Protein AF-M8BU26-F1 (afdb_monomer)

Organism: Aegilops tauschii (NCBI:txid37682)

Radius of gyration: 30.25 Å; Cα contacts (8 Å, |Δi|>4): 496; chains: 1; bounding box: 65×108×108 Å

Sequence (522 aa):
MDDPTKPMEGPSHRPTIRQLSPPRDDDVASRALSSALCCRGLLVGRTLVQLGSGAAIKVLDAFAETEQTEAKVKFVLTELGMIYDMLYTKVTVLQKWKGSMFRCFALVAMMVAFVLFWVNQQLHAHKTTNAAITYALFVAAIFMEVYSIFMVIASPWTRARSNFLGWLSGKLACCFPSQRLSSPSMRQFNLTDYCLNKKSRPKFLSKVTGSLGLEKHWRNIWHVKDVEGDKGVIISYIAGLLNTDHNPYRERPQQLNLGWELKDLLTLPFEHALFRLHVFTEMYLSRLDGSGSGEMKVLAAVAVAVAVAVGGSVSDEMRKLAAECRKLSNYLMYLMVVYPSMLRVGSAAQDLESIFTEWVRGNHDNLEKAEILEKYTNAKFNANIRMRTPFKEPPSMGSLEEIKEVWARLLIYAAGKCPMELHARQLGNEVELLTVVGYLMMHHCLGDVGRELKLLAPLLGDTRERLVSVHENESMNMIPPEEPLYAFEFLRDYNEQMYVRAWGPLAKSRLRLTDQVCGHDL

Nearest PDB structures (foldseek):
  4dyl-assembly1_A-2  TM=1.295E-01  e=3.393E+00  Homo sapiens

Solvent-accessible surface area (backbone atoms only — not comparable to full-atom values): 29951 Å² total; per-residue (Å²): 142,83,82,95,82,74,85,84,86,71,88,79,81,68,82,78,77,72,79,73,72,80,77,52,75,42,56,50,28,31,36,23,50,58,23,36,66,46,50,55,50,36,46,75,74,38,33,50,78,73,60,37,71,76,42,38,50,46,40,36,54,56,55,66,81,49,88,49,57,68,59,47,52,52,40,51,40,52,17,53,50,50,42,38,32,66,74,77,42,67,47,75,56,44,72,34,70,70,37,47,50,52,51,54,50,49,50,52,51,51,53,51,52,50,51,52,49,53,53,46,46,74,77,45,82,61,65,64,70,59,53,53,53,53,52,52,52,49,54,52,49,54,50,53,51,53,50,52,51,51,54,52,42,27,30,60,68,32,24,38,73,31,75,73,54,15,57,55,12,64,66,38,26,78,81,50,55,70,82,73,55,83,66,63,46,58,45,31,19,56,66,68,62,50,47,62,48,58,72,76,49,56,71,65,61,55,51,53,29,57,76,67,69,37,50,66,57,52,47,48,69,77,51,48,42,76,67,84,74,82,62,63,61,59,51,45,50,51,47,47,64,73,61,66,66,86,55,96,84,57,83,66,74,83,75,76,88,66,30,69,68,58,52,56,41,65,72,42,62,68,61,58,24,53,50,54,51,38,50,47,50,55,32,52,52,25,39,72,74,43,41,52,56,78,70,49,30,50,52,29,50,49,52,51,52,50,33,54,73,77,35,62,67,60,50,50,52,46,51,50,44,50,50,50,34,50,51,48,42,16,28,55,44,26,39,43,69,77,40,34,78,50,60,67,50,92,68,59,52,66,58,58,50,48,55,49,39,54,51,44,73,77,66,43,88,92,56,55,73,33,47,46,38,46,53,50,45,49,72,75,68,60,85,75,85,96,68,89,34,76,87,76,54,76,87,45,66,68,56,41,51,53,52,34,48,53,46,49,51,52,49,50,51,31,18,26,65,28,56,48,46,57,46,56,59,41,46,78,80,46,43,40,45,55,44,56,49,28,52,54,33,48,60,69,45,31,12,71,46,46,45,75,69,46,83,55,39,77,65,83,69,77,60,72,69,56,65,74,72,66,83,83,83,88,82,85,76,80,72,77,78,79,76,75,50,54,33,74,61,78,69,76,75,76,47,59,68,54,52,42,68,78,43,36,74,52,56,58,46,52,55,53,54,53,56,62,65,76,67,69,81,132

Structure (mmCIF, N/CA/C/O backbone):
data_AF-M8BU26-F1
#
_entry.id   AF-M8BU26-F1
#
loop_
_atom_site.group_PDB
_atom_site.id
_atom_site.type_symbol
_atom_site.label_atom_id
_atom_site.label_alt_id
_atom_site.label_comp_id
_atom_site.label_asym_id
_atom_site.label_entity_id
_atom_site.label_seq_id
_atom_site.pdbx_PDB_ins_code
_atom_site.Cartn_x
_atom_site.Cartn_y
_atom_site.Cartn_z
_atom_site.occupancy
_atom_site.B_iso_or_equiv
_atom_site.auth_seq_id
_atom_site.auth_comp_id
_atom_site.auth_asym_id
_atom_site.auth_atom_id
_atom_site.pdbx_PDB_model_num
ATOM 1 N N . MET A 1 1 ? 25.730 73.884 0.158 1.00 42.09 1 MET A N 1
ATOM 2 C CA . MET A 1 1 ? 26.868 72.998 -0.163 1.00 42.09 1 MET A CA 1
ATOM 3 C C . MET A 1 1 ? 26.461 71.677 0.446 1.00 42.09 1 MET A C 1
ATOM 5 O O . MET A 1 1 ? 26.700 71.477 1.623 1.00 42.09 1 MET A O 1
ATOM 9 N N . ASP A 1 2 ? 25.711 70.880 -0.310 1.00 36.62 2 ASP A N 1
ATOM 10 C CA . ASP A 1 2 ? 25.106 69.639 0.172 1.00 36.62 2 ASP A CA 1
ATOM 11 C C . ASP A 1 2 ? 25.294 68.565 -0.901 1.00 36.62 2 ASP A C 1
ATOM 13 O O . ASP A 1 2 ? 25.104 68.810 -2.093 1.00 36.62 2 ASP A O 1
ATOM 17 N N . ASP A 1 3 ? 25.777 67.423 -0.435 1.00 34.84 3 ASP A N 1
ATOM 18 C CA . ASP A 1 3 ? 26.394 66.316 -1.161 1.00 34.84 3 ASP A CA 1
ATOM 19 C C . ASP A 1 3 ? 25.339 65.332 -1.727 1.00 34.84 3 ASP A C 1
ATOM 21 O O . ASP A 1 3 ? 24.483 64.869 -0.965 1.00 34.84 3 ASP A O 1
ATOM 25 N N . PRO A 1 4 ? 25.346 64.988 -3.034 1.00 40.19 4 PRO A N 1
ATOM 26 C CA . PRO A 1 4 ? 24.286 64.209 -3.674 1.00 40.19 4 PRO A CA 1
ATOM 27 C C . PRO A 1 4 ? 24.563 62.691 -3.707 1.00 40.19 4 PRO A C 1
ATOM 29 O O . PRO A 1 4 ? 24.311 62.041 -4.721 1.00 40.19 4 PRO A O 1
ATOM 32 N N . THR A 1 5 ? 25.051 62.089 -2.616 1.00 44.38 5 THR A N 1
ATOM 33 C CA . THR A 1 5 ? 25.269 60.624 -2.536 1.00 44.38 5 THR A CA 1
ATOM 34 C C . THR A 1 5 ? 24.693 59.976 -1.276 1.00 44.38 5 THR A C 1
ATOM 36 O O . THR A 1 5 ? 25.391 59.285 -0.535 1.00 44.38 5 THR A O 1
ATOM 39 N N . LYS A 1 6 ? 23.383 60.132 -1.045 1.00 34.47 6 LYS A N 1
ATOM 40 C CA . LYS A 1 6 ? 22.644 59.322 -0.061 1.00 34.47 6 LYS A CA 1
ATOM 41 C C . LYS A 1 6 ? 21.441 58.632 -0.721 1.00 34.47 6 LYS A C 1
ATOM 43 O O . LYS A 1 6 ? 20.520 59.329 -1.142 1.00 34.47 6 LYS A O 1
ATOM 48 N N . PRO A 1 7 ? 21.416 57.292 -0.840 1.00 34.53 7 PRO A N 1
ATOM 49 C CA . PRO A 1 7 ? 20.233 56.590 -1.324 1.00 34.53 7 PRO A CA 1
ATOM 50 C C . PRO A 1 7 ? 19.138 56.591 -0.246 1.00 34.53 7 PRO A C 1
ATOM 52 O O . PRO A 1 7 ? 19.414 56.382 0.935 1.00 34.53 7 PRO A O 1
ATOM 55 N N . MET A 1 8 ? 17.893 56.847 -0.659 1.00 33.66 8 MET A N 1
ATOM 56 C CA . MET A 1 8 ? 16.713 56.754 0.202 1.00 33.66 8 MET A CA 1
ATOM 57 C C . MET A 1 8 ? 16.443 55.291 0.580 1.00 33.66 8 MET A C 1
ATOM 59 O O . MET A 1 8 ? 16.113 54.477 -0.281 1.00 33.66 8 MET A O 1
ATOM 63 N N . GLU A 1 9 ? 16.525 54.964 1.868 1.00 33.31 9 GLU A N 1
ATOM 64 C CA . GLU A 1 9 ? 15.978 53.719 2.411 1.00 33.31 9 GLU A CA 1
ATOM 65 C C . GLU A 1 9 ? 14.452 53.846 2.535 1.00 33.31 9 GLU A C 1
ATOM 67 O O . GLU A 1 9 ? 13.929 54.493 3.441 1.00 33.31 9 GLU A O 1
ATOM 72 N N . GLY A 1 10 ? 13.722 53.239 1.597 1.00 33.72 10 GLY A N 1
ATOM 73 C CA . GLY A 1 10 ? 12.296 52.951 1.761 1.00 33.72 10 GLY A CA 1
ATOM 74 C C . GLY A 1 10 ? 12.093 51.717 2.654 1.00 33.72 10 GLY A C 1
ATOM 75 O O . GLY A 1 10 ? 12.945 50.824 2.662 1.00 33.72 10 GLY A O 1
ATOM 76 N N . PRO A 1 11 ? 10.981 51.616 3.405 1.00 29.66 11 PRO A N 1
ATOM 77 C CA . PRO A 1 11 ? 10.742 50.480 4.285 1.00 29.66 11 PRO A CA 1
ATOM 78 C C . PRO A 1 11 ? 10.560 49.200 3.461 1.00 29.66 11 PRO A C 1
ATOM 80 O O . PRO A 1 11 ? 9.560 48.998 2.772 1.00 29.66 11 PRO A O 1
ATOM 83 N N . SER A 1 12 ? 11.551 48.315 3.555 1.00 27.14 12 SER A N 1
ATOM 84 C CA . SER A 1 12 ? 11.506 46.948 3.045 1.00 27.14 12 SER A CA 1
ATOM 85 C C . SER A 1 12 ? 10.514 46.131 3.877 1.00 27.14 12 SER A C 1
ATOM 87 O O . SER A 1 12 ? 10.875 45.485 4.861 1.00 27.14 12 SER A O 1
ATOM 89 N N . HIS A 1 13 ? 9.237 46.150 3.494 1.00 31.28 13 HIS A N 1
ATOM 90 C CA . HIS A 1 13 ? 8.277 45.139 3.935 1.00 31.28 13 HIS A CA 1
ATOM 91 C C . HIS A 1 13 ? 8.576 43.823 3.208 1.00 31.28 13 HIS A C 1
ATOM 93 O O . HIS A 1 13 ? 7.912 43.431 2.252 1.00 31.28 13 HIS A O 1
ATOM 99 N N . ARG A 1 14 ? 9.614 43.126 3.673 1.00 25.50 14 ARG A N 1
ATOM 100 C CA . ARG A 1 14 ? 9.823 41.712 3.367 1.00 25.50 14 ARG A CA 1
ATOM 101 C C . ARG A 1 14 ? 8.755 40.933 4.156 1.00 25.50 14 ARG A C 1
ATOM 103 O O . ARG A 1 14 ? 8.760 41.032 5.385 1.00 25.50 14 ARG A O 1
ATOM 110 N N . PRO A 1 15 ? 7.824 40.196 3.521 1.00 26.89 15 PRO A N 1
ATOM 111 C CA . PRO A 1 15 ? 6.854 39.403 4.261 1.00 26.89 15 PRO A CA 1
ATOM 112 C C . PRO A 1 15 ? 7.629 38.352 5.052 1.00 26.89 15 PRO A C 1
ATOM 114 O O . PRO A 1 15 ? 8.312 37.495 4.492 1.00 26.89 15 PRO A O 1
ATOM 117 N N . THR A 1 16 ? 7.585 38.466 6.375 1.00 25.95 16 THR A N 1
ATOM 118 C CA . THR A 1 16 ? 8.106 37.445 7.271 1.00 25.95 16 THR A CA 1
ATOM 119 C C . THR A 1 16 ? 7.257 36.204 7.036 1.00 25.95 16 THR A C 1
ATOM 121 O O . THR A 1 16 ? 6.099 36.157 7.449 1.00 25.95 16 THR A O 1
ATOM 124 N N . ILE A 1 17 ? 7.806 35.217 6.328 1.00 30.70 17 ILE A N 1
ATOM 125 C CA . ILE A 1 17 ? 7.231 33.876 6.271 1.00 30.70 17 ILE A CA 1
ATOM 126 C C . ILE A 1 17 ? 7.213 33.396 7.722 1.00 30.70 17 ILE A C 1
ATOM 128 O O . ILE A 1 17 ? 8.249 33.044 8.287 1.00 30.70 17 ILE A O 1
ATOM 132 N N . ARG A 1 18 ? 6.042 33.471 8.365 1.00 27.55 18 ARG A N 1
ATOM 133 C CA . ARG A 1 18 ? 5.786 32.767 9.619 1.00 27.55 18 ARG A CA 1
ATOM 134 C C . ARG A 1 18 ? 6.081 31.307 9.308 1.00 27.55 18 ARG A C 1
ATOM 136 O O . ARG A 1 18 ? 5.322 30.694 8.569 1.00 27.55 18 ARG A O 1
ATOM 143 N N . GLN A 1 19 ? 7.169 30.765 9.849 1.00 28.91 19 GLN A N 1
ATOM 144 C CA . GLN A 1 19 ? 7.300 29.320 9.974 1.00 28.91 19 GLN A CA 1
ATOM 145 C C . GLN A 1 19 ? 6.081 28.860 10.775 1.00 28.91 19 GLN A C 1
ATOM 147 O O . GLN A 1 19 ? 5.998 29.095 11.983 1.00 28.91 19 GLN A O 1
ATOM 152 N N . LEU A 1 20 ? 5.078 28.326 10.075 1.00 38.28 20 LEU A N 1
ATOM 153 C CA . LEU A 1 20 ? 3.881 27.791 10.697 1.00 38.28 20 LEU A CA 1
ATOM 154 C C . LEU A 1 20 ? 4.362 26.646 11.587 1.00 38.28 20 LEU A C 1
ATOM 156 O O . LEU A 1 20 ? 4.961 25.683 11.108 1.00 38.28 20 LEU A O 1
ATOM 160 N N . SER A 1 21 ? 4.177 26.786 12.899 1.00 37.75 21 SER A N 1
ATOM 161 C CA . SER A 1 21 ? 4.435 25.694 13.832 1.00 37.75 21 SER A CA 1
ATOM 162 C C . SER A 1 21 ? 3.671 24.461 13.340 1.00 37.75 21 SER A C 1
ATOM 164 O O . SER A 1 21 ? 2.534 24.628 12.885 1.00 37.75 21 SER A O 1
ATOM 166 N N . PRO A 1 22 ? 4.249 23.246 13.405 1.00 48.31 22 PRO A N 1
ATOM 167 C CA . PRO A 1 22 ? 3.544 22.055 12.954 1.00 48.31 22 PRO A CA 1
ATOM 168 C C . PRO A 1 22 ? 2.176 21.984 13.650 1.00 48.31 22 PRO A C 1
ATOM 170 O O . PRO A 1 22 ? 2.094 22.265 14.855 1.00 48.31 22 PRO A O 1
ATOM 173 N N . PRO A 1 23 ? 1.096 21.675 12.911 1.00 57.22 23 PRO A N 1
ATOM 174 C CA . PRO A 1 23 ? -0.244 21.654 13.476 1.00 57.22 23 PRO A CA 1
ATOM 175 C C . PRO A 1 23 ? -0.284 20.699 14.672 1.00 57.22 23 PRO A C 1
ATOM 177 O O . PRO A 1 23 ? 0.286 19.607 14.628 1.00 57.22 23 PRO A O 1
ATOM 180 N N . ARG A 1 24 ? -0.942 21.116 15.765 1.00 64.31 24 ARG A N 1
ATOM 181 C CA . ARG A 1 24 ? -1.140 20.251 16.939 1.00 64.31 24 ARG A CA 1
ATOM 182 C C . ARG A 1 24 ? -1.825 18.956 16.499 1.00 64.31 24 ARG A C 1
ATOM 184 O O . ARG A 1 24 ? -2.736 18.988 15.679 1.00 64.31 24 ARG A O 1
ATOM 191 N N . ASP A 1 25 ? -1.447 17.828 17.096 1.00 61.62 25 ASP A N 1
ATOM 192 C CA . ASP A 1 25 ? -2.018 16.510 16.771 1.00 61.62 25 ASP A CA 1
ATOM 193 C C . ASP A 1 25 ? -3.555 16.441 16.918 1.00 61.62 25 ASP A C 1
ATOM 195 O O . ASP A 1 25 ? -4.193 15.576 16.311 1.00 61.62 25 ASP A O 1
ATOM 199 N N . ASP A 1 26 ? -4.152 17.340 17.706 1.00 65.06 26 ASP A N 1
ATOM 200 C CA . ASP A 1 26 ? -5.605 17.487 17.858 1.00 65.06 26 ASP A CA 1
ATOM 201 C C . ASP A 1 26 ? -6.260 18.145 16.630 1.00 65.06 26 ASP A C 1
ATOM 203 O O . ASP A 1 26 ? -7.339 17.736 16.197 1.00 65.06 26 ASP A O 1
ATOM 207 N N . ASP A 1 27 ? -5.574 19.112 16.016 1.00 76.31 27 ASP A N 1
ATOM 208 C CA . ASP A 1 27 ? -6.022 19.807 14.807 1.00 76.31 27 ASP A CA 1
ATOM 209 C C . ASP A 1 27 ? -5.989 18.875 13.584 1.00 76.31 27 ASP A C 1
ATOM 211 O O . ASP A 1 27 ? -6.966 18.768 12.840 1.00 76.31 27 ASP A O 1
ATOM 215 N N . VAL A 1 28 ? -4.911 18.092 13.450 1.00 78.25 28 VAL A N 1
ATOM 216 C CA . VAL A 1 28 ? -4.775 17.063 12.403 1.00 78.25 28 VAL A CA 1
ATOM 217 C C . VAL A 1 28 ? -5.906 16.036 12.495 1.00 78.25 28 VAL A C 1
ATOM 219 O O . V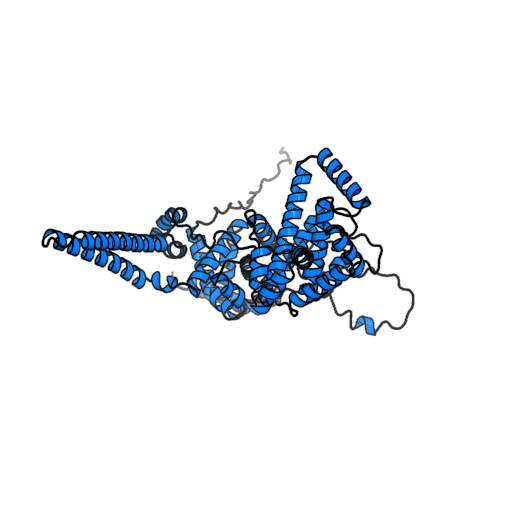AL A 1 28 ? -6.504 15.681 11.482 1.00 78.25 28 VAL A O 1
ATOM 222 N N . ALA A 1 29 ? -6.234 15.572 13.705 1.00 80.44 29 ALA A N 1
ATOM 223 C CA . ALA A 1 29 ? -7.310 14.605 13.909 1.00 80.44 29 ALA A CA 1
ATOM 224 C C . ALA A 1 29 ? -8.693 15.190 13.568 1.00 80.44 29 ALA A C 1
ATOM 226 O O . ALA A 1 29 ? -9.508 14.511 12.944 1.00 80.44 29 ALA A O 1
ATOM 227 N N . SER A 1 30 ? -8.959 16.445 13.938 1.00 82.06 30 SER A N 1
ATOM 228 C CA . SER A 1 30 ? -10.214 17.131 13.601 1.00 82.06 30 SER A CA 1
ATOM 229 C C . SER A 1 30 ? -10.400 17.281 12.086 1.00 82.06 30 SER A C 1
ATOM 231 O O . SER A 1 30 ? -11.446 16.913 11.536 1.00 82.06 30 SER A O 1
ATOM 233 N N . ARG A 1 31 ? -9.352 17.728 11.383 1.00 84.19 31 ARG A N 1
ATOM 234 C CA . ARG A 1 31 ? -9.355 17.854 9.918 1.00 84.19 31 ARG A CA 1
ATOM 235 C C . ARG A 1 31 ? -9.494 16.502 9.219 1.00 84.19 31 ARG A C 1
ATOM 237 O O . ARG A 1 31 ? -10.326 16.372 8.319 1.00 84.19 31 ARG A O 1
ATOM 244 N N . ALA A 1 32 ? -8.765 15.483 9.677 1.00 85.69 32 ALA A N 1
ATOM 245 C CA . ALA A 1 32 ? -8.869 14.123 9.146 1.00 85.69 32 ALA A CA 1
ATOM 246 C C . ALA A 1 32 ? -10.283 13.553 9.327 1.00 85.69 32 ALA A C 1
ATOM 248 O O . ALA A 1 32 ? -10.813 12.927 8.414 1.00 85.69 32 ALA A O 1
ATOM 249 N N . LEU A 1 33 ? -10.942 13.828 10.460 1.00 85.94 33 LEU A N 1
ATOM 250 C CA . LEU A 1 33 ? -12.323 13.404 10.694 1.00 85.94 33 LEU A CA 1
ATOM 251 C C . LEU A 1 33 ? -13.303 14.077 9.725 1.00 85.94 33 LEU A C 1
ATOM 253 O O . LEU A 1 33 ? -14.189 13.414 9.179 1.00 85.94 33 LEU A O 1
ATOM 257 N N . SER A 1 34 ? -13.153 15.386 9.515 1.00 84.31 34 SER A N 1
ATOM 258 C CA . SER A 1 34 ? -13.973 16.142 8.560 1.00 84.31 34 SER A CA 1
ATOM 259 C C . SER A 1 34 ? -13.822 15.589 7.138 1.00 84.31 34 SER A C 1
ATOM 261 O O . SER A 1 34 ? -14.827 15.343 6.461 1.00 84.31 34 SER A O 1
ATOM 263 N N . SER A 1 35 ? -12.581 15.320 6.722 1.00 87.31 35 SER A N 1
ATOM 264 C CA . SER A 1 35 ? -12.277 14.728 5.419 1.00 87.31 35 SER A CA 1
ATOM 265 C C . SER A 1 35 ? -12.849 13.315 5.285 1.00 87.31 35 SER A C 1
ATOM 267 O O . SER A 1 35 ? -13.652 13.070 4.385 1.00 87.31 35 SER A O 1
ATOM 269 N N . ALA A 1 36 ? -12.587 12.425 6.249 1.00 86.19 36 ALA A N 1
ATOM 270 C CA . ALA A 1 36 ? -13.083 11.046 6.253 1.00 86.19 36 ALA A CA 1
ATOM 271 C C . ALA A 1 36 ? -14.612 10.966 6.100 1.00 86.19 36 ALA A C 1
ATOM 273 O O . ALA A 1 36 ? -15.140 10.119 5.371 1.00 86.19 36 ALA A O 1
ATOM 274 N N . LEU A 1 37 ? -15.348 11.858 6.776 1.00 84.31 37 LEU A N 1
ATOM 275 C CA . LEU A 1 37 ? -16.807 11.937 6.671 1.00 84.31 37 LEU A CA 1
ATOM 276 C C . LEU A 1 37 ? -17.273 12.322 5.263 1.00 84.31 37 LEU A C 1
ATOM 278 O O . LEU A 1 37 ? -18.280 11.777 4.805 1.00 84.31 37 LEU A O 1
ATOM 282 N N . CYS A 1 38 ? -16.549 13.211 4.581 1.00 83.00 38 CYS A N 1
ATOM 283 C CA . CYS A 1 38 ? -16.827 13.596 3.198 1.00 83.00 38 CYS A CA 1
ATOM 284 C C . CYS A 1 38 ? -16.432 12.477 2.218 1.00 83.00 38 CYS A C 1
ATOM 286 O O . CYS A 1 38 ? -17.221 12.121 1.341 1.00 83.00 38 CYS A O 1
ATOM 288 N N . CYS A 1 39 ? -15.277 11.839 2.421 1.00 82.75 39 CYS A N 1
ATOM 289 C CA . CYS A 1 39 ? -14.758 10.752 1.587 1.00 82.75 39 CYS A CA 1
ATOM 290 C C . CYS A 1 39 ? -15.677 9.519 1.535 1.00 82.75 39 CYS A C 1
ATOM 292 O O . CYS A 1 39 ? -15.622 8.759 0.572 1.00 82.75 39 CYS A O 1
ATOM 294 N N . ARG A 1 40 ? -16.608 9.346 2.487 1.00 79.44 40 ARG A N 1
ATOM 295 C CA . ARG A 1 40 ? -17.638 8.286 2.433 1.00 79.44 40 ARG A CA 1
ATOM 296 C C . ARG A 1 40 ? -18.410 8.238 1.116 1.00 79.44 40 ARG A C 1
ATOM 298 O O . ARG A 1 40 ? -18.749 7.147 0.671 1.00 79.44 40 ARG A O 1
ATOM 305 N N . GLY A 1 41 ? -18.709 9.388 0.508 1.00 77.50 41 GLY A N 1
ATOM 306 C CA . GLY A 1 41 ? -19.410 9.416 -0.778 1.00 77.50 41 GLY A CA 1
ATOM 307 C C . GLY A 1 41 ? -18.583 8.803 -1.912 1.00 77.50 41 GLY A C 1
ATOM 308 O O . GLY A 1 41 ? -19.149 8.140 -2.779 1.00 77.50 41 GLY A O 1
ATOM 309 N N . LEU A 1 42 ? -17.255 8.956 -1.860 1.00 81.12 42 LEU A N 1
ATOM 310 C CA . LEU A 1 42 ? -16.314 8.391 -2.836 1.00 81.12 42 LEU A CA 1
ATOM 311 C C . LEU A 1 42 ? -16.290 6.865 -2.789 1.00 81.12 42 LEU A C 1
ATOM 313 O O . LEU A 1 42 ? -16.139 6.207 -3.814 1.00 81.12 42 LEU A O 1
ATOM 317 N N . LEU A 1 43 ? -16.491 6.299 -1.598 1.00 81.12 43 LEU A N 1
ATOM 318 C CA . LEU A 1 43 ? -16.518 4.852 -1.389 1.00 81.12 43 LEU A CA 1
ATOM 319 C C . LEU A 1 43 ? -17.708 4.159 -2.055 1.00 81.12 43 LEU A C 1
ATOM 321 O O . LEU A 1 43 ? -17.690 2.943 -2.167 1.00 81.12 43 LEU A O 1
ATOM 325 N N . VAL A 1 44 ? -18.737 4.907 -2.458 1.00 77.62 44 VAL A N 1
ATOM 326 C CA . VAL A 1 44 ? -19.921 4.391 -3.171 1.00 77.62 44 VAL A CA 1
ATOM 327 C C . VAL A 1 44 ? -19.865 4.796 -4.655 1.00 77.62 44 VAL A C 1
ATOM 329 O O . VAL A 1 44 ? -20.891 4.955 -5.311 1.00 77.62 44 VAL A O 1
ATOM 332 N N . GLY A 1 45 ? -18.660 5.065 -5.168 1.00 73.81 45 GLY A N 1
ATOM 333 C CA . GLY A 1 45 ? -18.417 5.368 -6.578 1.00 73.81 45 GLY A CA 1
ATOM 334 C C . GLY A 1 45 ? -18.701 6.811 -7.004 1.00 73.81 45 GLY A C 1
ATOM 335 O O . GLY A 1 45 ? -18.678 7.093 -8.201 1.00 73.81 45 GLY A O 1
ATOM 336 N N . ARG A 1 46 ? -18.959 7.746 -6.073 1.00 77.44 46 ARG A N 1
ATOM 337 C CA . ARG A 1 46 ? -19.085 9.170 -6.437 1.00 77.44 46 ARG A CA 1
ATOM 338 C C . ARG A 1 46 ? -17.719 9.777 -6.752 1.00 77.44 46 ARG A C 1
ATOM 340 O O . ARG A 1 46 ? -16.737 9.466 -6.088 1.00 77.44 46 ARG A O 1
ATOM 347 N N . THR A 1 47 ? -17.662 10.702 -7.703 1.00 77.94 47 THR A N 1
ATOM 348 C CA . THR A 1 47 ? -16.470 11.535 -7.942 1.00 77.94 47 THR A CA 1
ATOM 349 C C . THR A 1 47 ? -16.412 12.726 -6.980 1.00 77.94 47 THR A C 1
ATOM 351 O O . THR A 1 47 ? -17.412 13.079 -6.342 1.00 77.94 47 THR A O 1
ATOM 354 N N . LEU A 1 48 ? -15.261 13.404 -6.904 1.00 73.12 48 LEU A N 1
ATOM 355 C CA . LEU A 1 48 ? -15.100 14.605 -6.074 1.00 73.12 48 LEU A CA 1
ATOM 356 C C . LEU A 1 48 ? -16.072 15.724 -6.485 1.00 73.12 48 LEU A C 1
ATOM 358 O O . LEU A 1 48 ? -16.590 16.453 -5.645 1.00 73.12 48 LEU A O 1
ATOM 362 N N . VAL A 1 49 ? -16.400 15.803 -7.776 1.00 70.62 49 VAL A N 1
ATOM 363 C CA . VAL A 1 49 ? -17.395 16.744 -8.316 1.00 70.62 49 VAL A CA 1
ATOM 364 C C . VAL A 1 49 ? -18.816 16.376 -7.864 1.00 70.62 49 VAL A C 1
ATOM 366 O O . VAL A 1 49 ? -19.622 17.253 -7.556 1.00 70.62 49 VAL A O 1
ATOM 369 N N . GLN A 1 50 ? -19.127 15.081 -7.768 1.00 76.25 50 GLN A N 1
ATOM 370 C CA . GLN A 1 50 ? -20.450 14.572 -7.380 1.00 76.25 50 GLN A CA 1
ATOM 371 C C . GLN A 1 50 ? -20.726 14.630 -5.868 1.00 76.25 50 GLN A C 1
ATOM 373 O O . GLN A 1 50 ? -21.867 14.447 -5.440 1.00 76.25 50 GLN A O 1
ATOM 378 N N . LEU A 1 51 ? -19.708 14.888 -5.042 1.00 72.94 51 LEU A N 1
ATOM 379 C CA . LEU A 1 51 ? -19.856 15.094 -3.596 1.00 72.94 51 LEU A CA 1
ATOM 380 C C . LEU A 1 51 ? -20.560 16.410 -3.231 1.00 72.94 51 LEU A C 1
ATOM 382 O O . LEU A 1 51 ? -21.048 16.551 -2.109 1.00 72.94 51 LEU A O 1
ATOM 386 N N . GLY A 1 52 ? -20.628 17.357 -4.168 1.00 74.50 52 GLY A N 1
ATOM 387 C CA . GLY A 1 52 ? -21.067 18.721 -3.907 1.00 74.50 52 GLY A CA 1
ATOM 388 C C . GLY A 1 52 ? -19.914 19.606 -3.429 1.00 74.50 52 GLY A C 1
ATOM 389 O O . GLY A 1 52 ? -18.987 19.171 -2.742 1.00 74.50 52 GLY A O 1
ATOM 390 N N . SER A 1 53 ? -19.978 20.883 -3.798 1.00 67.56 53 SER A N 1
ATOM 391 C CA . SER A 1 53 ? -18.863 21.825 -3.670 1.00 67.56 53 SER A CA 1
ATOM 392 C C . SER A 1 53 ? -18.369 22.027 -2.241 1.00 67.56 53 SER A C 1
ATOM 394 O O . SER A 1 53 ? -17.166 22.067 -2.008 1.00 67.56 53 SER A O 1
ATOM 396 N N . GLY A 1 54 ? -19.280 22.089 -1.269 1.00 72.75 54 GLY A N 1
ATOM 397 C CA . GLY A 1 54 ? -18.917 22.249 0.139 1.00 72.75 54 GLY A CA 1
ATOM 398 C C . GLY A 1 54 ? -18.163 21.050 0.728 1.00 72.75 54 GLY A C 1
ATOM 399 O O . GLY A 1 54 ? -17.325 21.240 1.602 1.00 72.75 54 GLY A O 1
ATOM 400 N N . ALA A 1 55 ? -18.435 19.826 0.265 1.00 74.31 55 ALA A N 1
ATOM 401 C CA . ALA A 1 55 ? -17.741 18.627 0.737 1.00 74.31 55 ALA A CA 1
ATOM 402 C C . ALA A 1 55 ? -16.362 18.483 0.079 1.00 74.31 55 ALA A C 1
ATOM 404 O O . ALA A 1 55 ? -15.382 18.209 0.763 1.00 74.31 55 ALA A O 1
ATOM 405 N N . ALA A 1 56 ? -16.274 18.743 -1.226 1.00 71.94 56 ALA A N 1
ATOM 406 C CA . ALA A 1 56 ? -15.012 18.725 -1.959 1.00 71.94 56 ALA A CA 1
ATOM 407 C C . ALA A 1 56 ? -14.010 19.767 -1.433 1.00 71.94 56 ALA A C 1
ATOM 409 O O . ALA A 1 56 ? -12.859 19.425 -1.185 1.00 71.94 56 ALA A O 1
ATOM 410 N N . ILE A 1 57 ? -14.453 21.006 -1.180 1.00 74.50 57 ILE A N 1
ATOM 411 C CA . ILE A 1 57 ? -13.594 22.056 -0.603 1.00 74.50 57 ILE A CA 1
ATOM 412 C C . ILE A 1 57 ? -13.039 21.614 0.756 1.00 74.50 57 ILE A C 1
ATOM 414 O O . ILE A 1 57 ? -11.846 21.734 0.992 1.00 74.50 57 ILE A O 1
ATOM 418 N N . LYS A 1 58 ? -13.868 21.014 1.620 1.00 78.38 58 LYS A N 1
ATOM 419 C CA . LYS A 1 58 ? -13.418 20.522 2.933 1.00 78.38 58 LYS A CA 1
ATOM 420 C C . LYS A 1 58 ? -12.342 19.442 2.840 1.00 78.38 58 LYS A C 1
ATOM 422 O O . LYS A 1 58 ? -11.438 19.441 3.665 1.00 78.38 58 LYS A O 1
ATOM 427 N N . VAL A 1 59 ? -12.448 18.532 1.873 1.00 78.44 59 VAL A N 1
ATOM 428 C CA . VAL A 1 59 ? -11.454 17.467 1.646 1.00 78.44 59 VAL A CA 1
ATOM 429 C C . VAL A 1 59 ? -10.116 18.050 1.177 1.00 78.44 59 VAL A C 1
ATOM 431 O O . VAL A 1 59 ? -9.058 17.572 1.584 1.00 78.44 59 VAL A O 1
ATOM 434 N N . LEU A 1 60 ? -10.152 19.095 0.346 1.00 76.31 60 LEU A N 1
ATOM 435 C CA . LEU A 1 60 ? -8.951 19.730 -0.198 1.00 76.31 60 LEU A CA 1
ATOM 436 C C . LEU A 1 60 ? -8.283 20.675 0.809 1.00 76.31 60 LEU A C 1
ATOM 438 O O . LEU A 1 60 ? -7.084 20.548 1.051 1.00 76.31 60 LEU A O 1
ATOM 442 N N . ASP A 1 61 ? -9.051 21.562 1.445 1.00 74.56 61 ASP A N 1
ATOM 443 C CA . ASP A 1 61 ? -8.535 22.533 2.421 1.00 74.56 61 ASP A CA 1
ATOM 444 C C . ASP A 1 61 ? -7.913 21.821 3.632 1.00 74.56 61 ASP A C 1
ATOM 446 O O . ASP A 1 61 ? -6.821 22.178 4.073 1.00 74.56 61 ASP A O 1
ATOM 450 N N . ALA A 1 62 ? -8.547 20.742 4.114 1.00 73.88 62 ALA A N 1
ATOM 451 C CA . ALA A 1 62 ? -8.029 19.950 5.230 1.00 73.88 62 ALA A CA 1
ATOM 452 C C . ALA A 1 62 ? -6.614 19.402 4.971 1.00 73.88 62 ALA A C 1
ATOM 454 O O . ALA A 1 62 ? -5.825 19.281 5.910 1.00 73.88 62 ALA A O 1
ATOM 455 N N . PHE A 1 63 ? -6.292 19.094 3.712 1.00 77.94 63 PHE A N 1
ATOM 456 C CA . PHE A 1 63 ? -4.994 18.569 3.295 1.00 77.94 63 PHE A CA 1
ATOM 457 C C . PHE A 1 63 ? -3.979 19.677 2.965 1.00 77.94 63 PHE A C 1
ATOM 459 O O . PHE A 1 63 ? -2.795 19.539 3.285 1.00 77.94 63 PHE A O 1
ATOM 466 N N . ALA A 1 64 ? -4.436 20.783 2.366 1.00 66.81 64 ALA A N 1
ATOM 467 C CA . ALA A 1 64 ? -3.597 21.881 1.876 1.00 66.81 64 ALA A CA 1
ATOM 468 C C . ALA A 1 64 ? -2.854 22.653 2.980 1.00 66.81 64 ALA A C 1
ATOM 470 O O . ALA A 1 64 ? -1.752 23.137 2.746 1.00 66.81 64 ALA A O 1
ATOM 471 N N . GLU A 1 65 ? -3.400 22.716 4.196 1.00 63.53 65 GLU A N 1
ATOM 472 C CA . GLU A 1 65 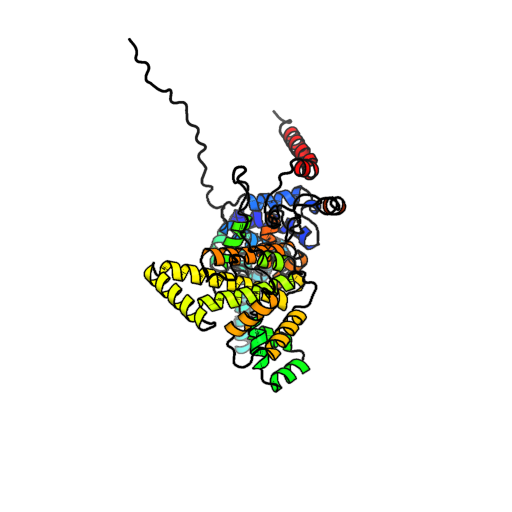? -2.789 23.426 5.337 1.00 63.53 65 GLU A CA 1
ATOM 473 C C . GLU A 1 65 ? -1.477 22.800 5.858 1.00 63.53 65 GLU A C 1
ATOM 475 O O . GLU A 1 65 ? -0.883 23.281 6.823 1.00 63.53 65 GLU A O 1
ATOM 480 N N . THR A 1 66 ? -1.017 21.705 5.255 1.00 64.81 66 THR A N 1
ATOM 481 C CA . THR A 1 66 ? 0.133 20.936 5.731 1.00 64.81 66 THR A CA 1
ATOM 482 C C . THR A 1 66 ? 1.274 21.020 4.720 1.00 64.81 66 THR A C 1
ATOM 484 O O . THR A 1 66 ? 1.212 20.367 3.687 1.00 64.81 66 THR A O 1
ATOM 487 N N . GLU A 1 67 ? 2.339 21.780 4.994 1.00 66.19 67 GLU A N 1
ATOM 488 C CA . GLU A 1 67 ? 3.460 21.925 4.040 1.00 66.19 67 GLU A CA 1
ATOM 489 C C . GLU A 1 67 ? 4.415 20.715 4.021 1.00 66.19 67 GLU A C 1
ATOM 491 O O . GLU A 1 67 ? 5.005 20.402 2.990 1.00 66.19 67 GLU A O 1
ATOM 496 N N . GLN A 1 68 ? 4.558 19.988 5.136 1.00 77.62 68 GLN A N 1
ATOM 497 C CA . GLN A 1 68 ? 5.509 18.875 5.241 1.00 77.62 68 GLN A CA 1
ATOM 498 C C . GLN A 1 68 ? 4.950 17.557 4.684 1.00 77.62 68 GLN A C 1
ATOM 500 O O . GLN A 1 68 ? 3.875 17.101 5.081 1.00 77.62 68 GLN A O 1
ATOM 505 N N . THR A 1 69 ? 5.733 16.882 3.837 1.00 78.56 69 THR A N 1
ATOM 506 C CA . THR A 1 69 ? 5.386 15.586 3.227 1.00 78.56 69 THR A CA 1
ATOM 507 C C . THR A 1 69 ? 5.053 14.509 4.263 1.00 78.56 69 THR A C 1
ATOM 509 O O . THR A 1 69 ? 4.049 13.813 4.128 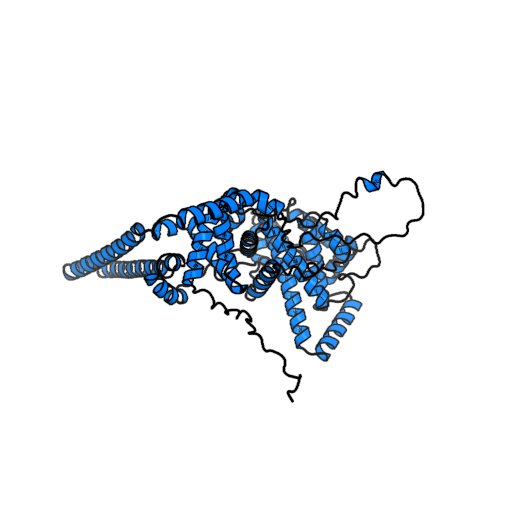1.00 78.56 69 THR A O 1
ATOM 512 N N . GLU A 1 70 ? 5.844 14.391 5.332 1.00 80.75 70 GLU A N 1
ATOM 513 C CA . GLU A 1 70 ? 5.600 13.406 6.397 1.00 80.75 70 GLU A CA 1
ATOM 514 C C . GLU A 1 70 ? 4.273 13.655 7.121 1.00 80.75 70 GLU A C 1
ATOM 516 O O . GLU A 1 70 ? 3.531 12.720 7.425 1.00 80.75 70 GLU A O 1
ATOM 521 N N . ALA A 1 71 ? 3.931 14.925 7.342 1.00 82.19 71 ALA A N 1
ATOM 522 C CA . ALA A 1 71 ? 2.680 15.302 7.979 1.00 82.19 71 ALA A CA 1
ATOM 523 C C . ALA A 1 71 ? 1.469 15.017 7.071 1.00 82.19 71 ALA A C 1
ATOM 525 O O . ALA A 1 71 ? 0.447 14.549 7.572 1.00 82.19 71 ALA A O 1
ATOM 526 N N . LYS A 1 72 ? 1.593 15.186 5.745 1.00 84.44 72 LYS A N 1
ATOM 527 C CA . LYS A 1 72 ? 0.559 14.773 4.773 1.00 84.44 72 LYS A CA 1
ATOM 528 C C . LYS A 1 72 ? 0.329 13.261 4.779 1.00 84.44 72 LYS A C 1
ATOM 530 O O . LYS A 1 72 ? -0.813 12.806 4.773 1.00 84.44 72 LYS A O 1
ATOM 535 N N . VAL A 1 73 ? 1.400 12.471 4.857 1.00 86.00 73 VAL A N 1
ATOM 536 C CA . VAL A 1 73 ? 1.302 11.007 4.975 1.00 86.00 73 VAL A CA 1
ATOM 537 C C . VAL A 1 73 ? 0.635 10.616 6.297 1.00 86.00 73 VAL A C 1
ATOM 539 O O . VAL A 1 73 ? -0.292 9.806 6.302 1.00 86.00 73 VAL A O 1
ATOM 542 N N . LYS A 1 74 ? 1.042 11.230 7.416 1.00 85.75 74 LYS A N 1
ATOM 543 C CA . LYS A 1 74 ? 0.427 11.012 8.738 1.00 85.75 74 LYS A CA 1
ATOM 544 C C . LYS A 1 74 ? -1.058 11.388 8.747 1.00 85.75 74 LYS A C 1
ATOM 546 O O . LYS A 1 74 ? -1.859 10.685 9.367 1.00 85.75 74 LYS A O 1
ATOM 551 N N . PHE A 1 75 ? -1.426 12.467 8.057 1.00 87.06 75 PHE A N 1
ATOM 552 C CA . PHE A 1 75 ? -2.814 12.885 7.877 1.00 87.06 75 PHE A CA 1
ATOM 553 C C . PHE A 1 75 ? -3.623 11.802 7.155 1.00 87.06 75 PHE A C 1
ATOM 555 O O . PHE A 1 75 ? -4.609 11.327 7.716 1.00 87.06 75 PHE A O 1
ATOM 562 N N . VAL A 1 76 ? -3.161 11.337 5.988 1.00 89.25 76 VAL A N 1
ATOM 563 C CA . VAL A 1 76 ? -3.843 10.283 5.212 1.00 89.25 76 VAL A CA 1
ATOM 564 C C . VAL A 1 76 ? -3.950 8.982 6.007 1.00 89.25 76 VAL A C 1
ATOM 566 O O . VAL A 1 76 ? -5.008 8.363 6.038 1.00 89.25 76 VAL A O 1
ATOM 569 N N . LEU A 1 77 ? -2.898 8.572 6.721 1.00 88.88 77 LEU A N 1
ATOM 570 C CA . LEU A 1 77 ? -2.957 7.387 7.588 1.00 88.88 77 LEU A CA 1
ATOM 571 C C . LEU A 1 77 ? -3.984 7.551 8.719 1.00 88.88 77 LEU A C 1
ATOM 573 O O . LEU A 1 77 ? -4.712 6.612 9.038 1.00 88.88 77 LEU A O 1
ATOM 577 N N . THR A 1 78 ? -4.082 8.745 9.307 1.00 86.00 78 THR A N 1
ATOM 578 C CA . THR A 1 78 ? -5.087 9.044 10.339 1.00 86.00 78 THR A CA 1
ATOM 579 C C . THR A 1 78 ? -6.501 9.004 9.758 1.00 86.00 78 THR A C 1
ATOM 581 O O . THR A 1 78 ? -7.393 8.410 10.366 1.00 86.00 78 THR A O 1
ATOM 584 N N . GLU A 1 79 ? -6.700 9.578 8.571 1.00 88.94 79 GLU A N 1
ATOM 585 C CA . GLU A 1 79 ? -7.972 9.561 7.845 1.00 88.94 79 GLU A CA 1
ATOM 586 C C . GLU A 1 79 ? -8.404 8.130 7.500 1.00 88.94 79 GLU A C 1
ATOM 588 O O . GLU A 1 79 ? -9.520 7.727 7.832 1.00 88.94 79 GLU A O 1
ATOM 593 N N . LEU A 1 80 ? -7.511 7.322 6.922 1.00 89.81 80 LEU A N 1
ATOM 594 C CA . LEU A 1 80 ? -7.765 5.912 6.609 1.00 89.81 80 LEU A CA 1
ATOM 595 C C . LEU A 1 80 ? -8.138 5.104 7.857 1.00 89.81 80 LEU A C 1
ATOM 597 O O . LEU A 1 80 ? -9.003 4.230 7.789 1.00 89.81 80 LEU A O 1
ATOM 601 N N . GLY A 1 81 ? -7.542 5.421 9.009 1.00 86.94 81 GLY A N 1
ATOM 602 C CA . GLY A 1 81 ? -7.890 4.801 10.289 1.00 86.94 81 GLY A CA 1
ATOM 603 C C . GLY A 1 81 ? -9.304 5.142 10.736 1.00 86.94 81 GLY A C 1
ATOM 604 O O . GLY A 1 81 ? -10.044 4.267 11.187 1.00 86.94 81 GLY A O 1
ATOM 605 N N . MET A 1 82 ? -9.715 6.394 10.543 1.00 85.56 82 MET A N 1
ATOM 606 C CA . MET A 1 82 ? -11.089 6.815 10.811 1.00 85.56 82 MET A CA 1
ATOM 607 C C . MET A 1 82 ? -12.077 6.175 9.831 1.00 85.56 82 MET A C 1
ATOM 609 O O . MET A 1 82 ? -13.136 5.713 10.251 1.00 85.56 82 MET A O 1
ATOM 613 N N . ILE A 1 83 ? -11.728 6.068 8.547 1.00 87.25 83 ILE A N 1
ATOM 614 C CA . ILE A 1 83 ? -12.560 5.396 7.539 1.00 87.25 83 ILE A CA 1
ATOM 615 C C . ILE A 1 83 ? -12.712 3.907 7.863 1.00 87.25 83 ILE A C 1
ATOM 617 O O . ILE A 1 83 ? -13.826 3.382 7.822 1.00 87.25 83 ILE A O 1
ATOM 621 N N . TYR A 1 84 ? -11.636 3.233 8.268 1.00 86.75 84 TYR A N 1
ATOM 622 C CA . TYR A 1 84 ? -11.703 1.862 8.768 1.00 86.75 84 TYR A CA 1
ATOM 623 C C . TYR A 1 84 ? -12.673 1.744 9.954 1.00 86.75 84 TYR A C 1
ATOM 625 O O . TYR A 1 84 ? -13.568 0.895 9.939 1.00 86.75 84 TYR A O 1
ATOM 633 N N . ASP A 1 85 ? -12.561 2.638 10.941 1.00 84.00 85 ASP A N 1
ATOM 634 C CA . ASP A 1 85 ? -13.460 2.664 12.099 1.00 84.00 85 ASP A CA 1
ATOM 635 C C . ASP A 1 85 ? -14.926 2.936 11.730 1.00 84.00 85 ASP A C 1
ATOM 637 O O . ASP A 1 85 ? -15.856 2.577 12.454 1.00 84.00 85 ASP A O 1
ATOM 641 N N . MET A 1 86 ? -15.154 3.595 10.598 1.00 82.62 86 MET A N 1
ATOM 642 C CA . MET A 1 86 ? -16.484 3.880 10.070 1.00 82.62 86 MET A CA 1
ATOM 643 C C . MET A 1 86 ? -17.098 2.694 9.332 1.00 82.62 86 MET A C 1
ATOM 645 O O . MET A 1 86 ? -18.324 2.580 9.339 1.00 82.62 86 MET A O 1
ATOM 649 N N . LEU A 1 87 ? -16.275 1.869 8.682 1.00 84.19 87 LEU A N 1
ATOM 650 C CA . LEU A 1 87 ? -16.709 0.758 7.830 1.00 84.19 87 LEU A CA 1
ATOM 651 C C . LEU A 1 87 ? -16.770 -0.574 8.580 1.00 84.19 87 LEU A C 1
ATOM 653 O O . LEU A 1 87 ? -17.733 -1.322 8.433 1.00 84.19 87 LEU A O 1
ATOM 657 N N . TYR A 1 88 ? -15.741 -0.871 9.373 1.00 82.56 88 TYR A N 1
ATOM 658 C CA . TYR A 1 88 ? -15.507 -2.209 9.922 1.00 82.56 88 TYR A CA 1
ATOM 659 C C . TYR A 1 88 ? -15.712 -2.303 11.425 1.00 82.56 88 TYR A C 1
ATOM 661 O O . TYR A 1 88 ? -15.850 -3.405 11.959 1.00 82.56 88 TYR A O 1
ATOM 669 N N . THR A 1 89 ? -15.753 -1.173 12.128 1.00 80.44 89 THR A N 1
ATOM 670 C CA . THR A 1 89 ? -15.940 -1.170 13.576 1.00 80.44 89 THR A CA 1
ATOM 671 C C . THR A 1 89 ? -17.225 -0.450 13.965 1.00 80.44 89 THR A C 1
ATOM 673 O O . THR A 1 89 ? -17.765 0.403 13.264 1.00 80.44 89 THR A O 1
ATOM 676 N N . LYS A 1 90 ? -17.759 -0.798 15.138 1.00 76.81 90 LYS A N 1
ATOM 677 C CA . LYS A 1 90 ? -18.915 -0.101 15.723 1.00 76.81 90 LYS A CA 1
ATOM 678 C C . LYS A 1 90 ? -18.498 1.191 16.442 1.00 76.81 90 LYS A C 1
ATOM 680 O O . LYS A 1 90 ? -19.269 1.718 17.246 1.00 76.81 90 LYS A O 1
ATOM 685 N N . VAL A 1 91 ? -17.292 1.710 16.188 1.00 72.69 91 VAL A N 1
ATOM 686 C CA . VAL A 1 91 ? -16.709 2.854 16.912 1.00 72.69 91 VAL A CA 1
ATOM 687 C C . VAL A 1 91 ? -17.564 4.110 16.763 1.00 72.69 91 VAL A C 1
ATOM 689 O O . VAL A 1 91 ? -17.794 4.814 17.743 1.00 72.69 91 VAL A O 1
ATOM 692 N N . THR A 1 92 ? -18.157 4.330 15.589 1.00 68.69 92 THR A N 1
ATOM 693 C CA . THR A 1 92 ? -19.078 5.457 15.353 1.00 68.69 92 THR A CA 1
ATOM 694 C C . THR A 1 92 ? -20.341 5.428 16.221 1.00 68.69 92 THR A C 1
ATOM 696 O O . THR A 1 92 ? -20.960 6.471 16.435 1.00 68.69 92 THR A O 1
ATOM 699 N N . VAL A 1 93 ? -20.737 4.256 16.729 1.00 69.12 93 VAL A N 1
ATOM 700 C CA . VAL A 1 93 ? -21.847 4.087 17.679 1.00 69.12 93 VAL A CA 1
ATOM 701 C C . VAL A 1 93 ? -21.333 4.158 19.116 1.00 69.12 93 VAL A C 1
ATOM 703 O O . VAL A 1 93 ? -21.943 4.826 19.948 1.00 69.12 93 VAL A O 1
ATOM 706 N N . LEU A 1 94 ? -20.194 3.520 19.394 1.00 66.44 94 LEU A N 1
ATOM 707 C CA . LEU A 1 94 ? -19.586 3.453 20.726 1.00 66.44 94 LEU A CA 1
ATOM 708 C C . LEU A 1 94 ? -19.101 4.813 21.239 1.00 66.44 94 LEU A C 1
ATOM 710 O O . LEU A 1 94 ? -19.191 5.077 22.432 1.00 66.44 94 LEU A O 1
ATOM 714 N N . GLN A 1 95 ? -18.636 5.691 20.352 1.00 67.62 95 GLN A N 1
ATOM 715 C CA . GLN A 1 95 ? -18.183 7.035 20.718 1.00 67.62 95 GLN A CA 1
ATOM 716 C C . GLN A 1 95 ? -19.299 8.070 20.816 1.00 67.62 95 GLN A C 1
ATOM 718 O O . GLN A 1 95 ? -19.049 9.210 21.208 1.00 67.62 95 GLN A O 1
ATOM 723 N N . LYS A 1 96 ? -20.539 7.717 20.464 1.00 76.31 96 LYS A N 1
ATOM 724 C CA . LYS A 1 96 ? -21.666 8.585 20.809 1.00 76.31 96 LYS A CA 1
ATOM 725 C C . LYS A 1 96 ? -21.776 8.626 22.326 1.00 76.31 96 LYS A C 1
ATOM 727 O O . LYS A 1 96 ? -21.554 7.614 22.988 1.00 76.31 96 LYS A O 1
ATOM 732 N N . TRP A 1 97 ? -22.209 9.762 22.866 1.00 67.19 97 TRP A N 1
ATOM 733 C CA . TRP A 1 97 ? -22.368 9.941 24.310 1.00 67.19 97 TRP A CA 1
ATOM 734 C C . TRP A 1 97 ? -23.165 8.794 24.958 1.00 67.19 97 TRP A C 1
ATOM 736 O O . TRP A 1 97 ? -22.737 8.250 25.966 1.00 67.19 97 TRP A O 1
ATOM 746 N N . LYS A 1 98 ? -24.228 8.303 24.299 1.00 75.50 98 LYS A N 1
ATOM 747 C CA . LYS A 1 98 ? -24.988 7.121 24.749 1.00 75.50 98 LYS A CA 1
ATOM 748 C C . LYS A 1 98 ? -24.121 5.860 24.904 1.00 75.50 98 LYS A C 1
ATOM 750 O O . LYS A 1 98 ? -24.225 5.186 25.918 1.00 75.50 98 LYS A O 1
ATOM 755 N N . GLY A 1 99 ? -23.265 5.546 23.929 1.00 78.75 99 GLY A N 1
ATOM 756 C CA . GLY A 1 99 ? -22.395 4.364 23.967 1.00 78.75 99 GLY A CA 1
ATOM 757 C C . GLY A 1 99 ? -21.351 4.439 25.081 1.00 78.75 99 GLY A C 1
ATOM 758 O O . GLY A 1 99 ? -21.166 3.471 25.818 1.00 78.75 99 GLY A O 1
ATOM 759 N N . SER A 1 100 ? -20.741 5.614 25.266 1.00 76.25 100 SER A N 1
ATOM 760 C CA . SER A 1 100 ? -19.809 5.848 26.373 1.00 76.25 100 SER A CA 1
ATOM 761 C C . SER A 1 100 ? -20.505 5.752 27.734 1.00 76.25 100 SER A C 1
ATOM 763 O O . SER A 1 100 ? -19.964 5.139 28.649 1.00 76.25 100 SER A O 1
ATOM 765 N N . MET A 1 101 ? -21.722 6.293 27.863 1.00 81.69 101 MET A N 1
ATOM 766 C CA . MET A 1 101 ? -22.518 6.192 29.092 1.00 81.69 101 MET A CA 1
ATOM 767 C C . MET A 1 101 ? -22.867 4.738 29.433 1.00 81.69 101 MET A C 1
ATOM 769 O O . MET A 1 101 ? -22.746 4.349 30.592 1.00 81.69 101 MET A O 1
ATOM 773 N N . PHE A 1 102 ? -23.228 3.912 28.442 1.00 85.31 102 PHE A N 1
ATOM 774 C CA . PHE A 1 102 ? -23.485 2.484 28.663 1.00 85.31 102 PHE A CA 1
ATOM 775 C C . PHE A 1 102 ? -22.244 1.721 29.138 1.00 85.31 102 PHE A C 1
ATOM 777 O O . PHE A 1 102 ? -22.378 0.852 29.995 1.00 85.31 102 PHE A O 1
ATOM 784 N N . ARG A 1 103 ? -21.042 2.054 28.645 1.00 84.00 103 ARG A N 1
ATOM 785 C CA . ARG A 1 103 ? -19.795 1.443 29.143 1.00 84.00 103 ARG A CA 1
ATOM 786 C C . ARG A 1 103 ? -19.473 1.850 30.577 1.00 84.00 103 ARG A C 1
ATOM 788 O O . ARG A 1 103 ? -19.135 0.992 31.385 1.00 84.00 103 ARG A O 1
ATOM 795 N N . CYS A 1 104 ? -19.642 3.127 30.924 1.00 86.56 104 CYS A N 1
ATOM 796 C CA . CYS A 1 104 ? -19.482 3.573 32.310 1.00 86.56 104 CYS A CA 1
ATOM 797 C C . CYS A 1 104 ? -20.493 2.883 33.237 1.00 86.56 104 CYS A C 1
ATOM 799 O O . CYS A 1 104 ? -20.126 2.420 34.313 1.00 86.56 104 CYS A O 1
ATOM 801 N N . PHE A 1 105 ? -21.749 2.765 32.801 1.00 90.44 105 PHE A N 1
ATOM 802 C CA . PHE A 1 105 ? -22.781 2.044 33.542 1.00 90.44 105 PHE A CA 1
ATOM 803 C C . PHE A 1 105 ? -22.434 0.560 33.720 1.00 90.44 105 PHE A C 1
ATOM 805 O O . PHE A 1 105 ? -22.560 0.042 34.825 1.00 90.44 105 PHE A O 1
ATOM 812 N N . ALA A 1 106 ? -21.945 -0.108 32.670 1.00 90.75 106 ALA A N 1
ATOM 813 C CA . ALA A 1 106 ? -21.505 -1.499 32.741 1.00 90.75 106 ALA A CA 1
ATOM 814 C C . ALA A 1 106 ? -20.353 -1.682 33.742 1.00 90.75 106 ALA A C 1
ATOM 816 O O . ALA A 1 106 ? -20.412 -2.586 34.572 1.00 90.75 106 ALA A O 1
ATOM 817 N N . LEU A 1 107 ? -19.359 -0.786 33.739 1.00 91.19 107 LEU A N 1
ATOM 818 C CA . LEU A 1 107 ? -18.264 -0.816 34.711 1.00 91.19 107 LEU A CA 1
ATOM 819 C C . LEU A 1 107 ? -18.777 -0.651 36.150 1.00 91.19 107 LEU A C 1
ATOM 821 O O . LEU A 1 107 ? -18.384 -1.411 37.032 1.00 91.19 107 LEU A O 1
ATOM 825 N N . VAL A 1 108 ? -19.687 0.299 36.391 1.00 93.38 108 VAL A N 1
ATOM 826 C CA . VAL A 1 108 ? -20.298 0.496 37.717 1.00 93.38 108 VAL A CA 1
ATOM 827 C C . VAL A 1 108 ? -21.088 -0.741 38.142 1.00 93.38 108 VAL A C 1
ATOM 829 O O . VAL A 1 108 ? -20.920 -1.212 39.265 1.00 93.38 108 VAL A O 1
ATOM 832 N N . ALA A 1 109 ? -21.896 -1.313 37.248 1.00 94.25 109 ALA A N 1
ATOM 833 C CA . ALA A 1 109 ? -22.651 -2.531 37.522 1.00 94.25 109 ALA A CA 1
ATOM 834 C C . ALA A 1 109 ? -21.727 -3.716 37.858 1.00 94.25 109 ALA A C 1
ATOM 836 O O . ALA A 1 109 ? -22.008 -4.461 38.797 1.00 94.25 109 ALA A O 1
ATOM 837 N N . MET A 1 110 ? -20.594 -3.853 37.159 1.00 93.38 110 MET A N 1
ATOM 838 C CA . MET A 1 110 ? -19.583 -4.877 37.443 1.00 93.38 110 MET A CA 1
ATOM 839 C C . MET A 1 110 ? -18.912 -4.678 38.804 1.00 93.38 110 MET A C 1
ATOM 841 O O . MET A 1 110 ? -18.728 -5.650 39.535 1.00 93.38 110 MET A O 1
ATOM 845 N N . MET A 1 111 ? -18.601 -3.435 39.184 1.00 93.12 111 MET A N 1
ATOM 846 C CA . MET A 1 111 ? -18.059 -3.126 40.512 1.00 93.12 111 MET A CA 1
ATOM 847 C C . MET A 1 111 ? -19.070 -3.436 41.623 1.00 93.12 111 MET A C 1
ATOM 849 O O . MET A 1 111 ? -18.704 -4.024 42.638 1.00 93.12 111 MET A O 1
ATOM 853 N N . VAL A 1 112 ? -20.350 -3.107 41.420 1.00 95.56 112 VAL A N 1
ATOM 854 C CA . VAL A 1 112 ? -21.423 -3.449 42.367 1.00 95.56 112 VAL A CA 1
ATOM 855 C C . VAL A 1 112 ? -21.567 -4.965 42.495 1.00 95.56 112 VAL A C 1
ATOM 857 O O . VAL A 1 112 ? -21.593 -5.476 43.611 1.00 95.56 112 VAL A O 1
ATOM 860 N N . ALA A 1 113 ? -21.598 -5.700 41.381 1.00 95.25 113 ALA A N 1
ATOM 861 C CA . ALA A 1 113 ? -21.679 -7.160 41.394 1.00 95.25 113 ALA A CA 1
ATOM 862 C C . ALA A 1 113 ? -20.472 -7.806 42.098 1.00 95.25 113 ALA A C 1
ATOM 864 O O . ALA A 1 113 ? -20.651 -8.750 42.867 1.00 95.25 113 ALA A O 1
ATOM 865 N N . PHE A 1 114 ? -19.265 -7.267 41.897 1.00 94.75 114 PHE A N 1
ATOM 866 C CA . PHE A 1 114 ? -18.059 -7.709 42.597 1.00 94.75 114 PHE A CA 1
ATOM 867 C C . PHE A 1 114 ? -18.166 -7.501 44.112 1.00 94.75 114 PHE A C 1
ATOM 869 O O . PHE A 1 114 ? -17.894 -8.426 44.876 1.00 94.75 114 PHE A O 1
ATOM 876 N N . VAL A 1 115 ? -18.614 -6.321 44.556 1.00 94.25 115 VAL A N 1
ATOM 877 C CA . VAL A 1 115 ? -18.796 -6.015 45.986 1.00 94.25 115 VAL A CA 1
ATOM 878 C C . VAL A 1 115 ? -19.891 -6.884 46.603 1.00 94.25 115 VAL A C 1
ATOM 880 O O . VAL A 1 115 ? -19.691 -7.435 47.683 1.00 94.25 115 VAL A O 1
ATOM 883 N N . LEU A 1 116 ? -21.024 -7.067 45.919 1.00 93.75 116 LEU A N 1
ATOM 884 C CA . LEU A 1 116 ? -22.100 -7.945 46.387 1.00 93.75 116 LEU A CA 1
ATOM 885 C C . LEU A 1 116 ? -21.625 -9.394 46.516 1.00 93.75 116 LEU A C 1
ATOM 887 O O . LEU A 1 116 ? -21.917 -10.047 47.516 1.00 93.75 116 LEU A O 1
ATOM 891 N N . PHE A 1 117 ? -20.858 -9.889 45.541 1.00 92.69 117 PHE A N 1
ATOM 892 C CA . PHE A 1 117 ? -20.275 -11.225 45.611 1.00 92.69 117 PHE A CA 1
ATOM 893 C C . PHE A 1 117 ? -19.270 -11.347 46.760 1.00 92.69 117 PHE A C 1
ATOM 895 O O . PHE A 1 117 ? -19.318 -12.326 47.500 1.00 92.69 117 PHE A O 1
ATOM 902 N N . TRP A 1 118 ? -18.409 -10.344 46.950 1.00 90.94 118 TRP A N 1
ATOM 903 C CA . TRP A 1 118 ? -17.463 -10.290 48.065 1.00 90.94 118 TRP A CA 1
ATOM 904 C C . TRP A 1 118 ? -18.176 -10.361 49.422 1.00 90.94 118 TRP A C 1
ATOM 906 O O . TRP A 1 118 ? -17.822 -11.184 50.266 1.00 90.94 118 TRP A O 1
ATOM 916 N N . VAL A 1 119 ? -19.219 -9.547 49.615 1.00 92.19 119 VAL A N 1
ATOM 917 C CA . VAL A 1 119 ? -20.032 -9.550 50.841 1.00 92.19 119 VAL A CA 1
ATOM 918 C C . VAL A 1 119 ? -20.729 -10.898 51.032 1.00 92.19 119 VAL A C 1
ATOM 920 O O . VAL A 1 119 ? -20.701 -11.449 52.130 1.00 92.19 119 VAL A O 1
ATOM 923 N N . ASN A 1 120 ? -21.300 -11.473 49.970 1.00 88.81 120 ASN A N 1
ATOM 924 C CA . ASN A 1 120 ? -21.956 -12.777 50.041 1.00 88.81 120 ASN A CA 1
ATOM 925 C C . ASN A 1 120 ? -20.979 -13.903 50.416 1.00 88.81 120 ASN A C 1
ATOM 927 O O . ASN A 1 120 ? -21.338 -14.773 51.200 1.00 88.81 120 ASN A O 1
ATOM 931 N N . GLN A 1 121 ? -19.741 -13.875 49.912 1.00 87.62 121 GLN A N 1
ATOM 932 C CA . GLN A 1 121 ? -18.704 -14.847 50.286 1.00 87.62 121 GLN A CA 1
ATOM 933 C C . GLN A 1 121 ? -18.271 -14.725 51.752 1.00 87.62 121 GLN A C 1
ATOM 935 O O . GLN A 1 121 ? -17.958 -15.735 52.377 1.00 87.62 121 GLN A O 1
ATOM 940 N N . GLN A 1 122 ? -18.265 -13.509 52.310 1.00 86.00 122 GLN A N 1
ATOM 941 C CA . GLN A 1 122 ? -18.002 -13.299 53.738 1.00 86.00 122 GLN A CA 1
ATOM 942 C C . GLN A 1 122 ? -19.140 -13.835 54.617 1.00 86.00 122 GLN A C 1
ATOM 944 O O . GLN A 1 122 ? -18.887 -14.371 55.693 1.00 86.00 122 GLN A O 1
ATOM 949 N N . LEU A 1 123 ? -20.391 -13.703 54.164 1.00 86.12 123 LEU A N 1
ATOM 950 C CA . LEU A 1 123 ? -21.572 -14.141 54.915 1.00 86.12 123 LEU A CA 1
ATOM 951 C C . LEU A 1 123 ? -21.820 -15.656 54.802 1.00 86.12 123 LEU A C 1
ATOM 953 O O . LEU A 1 123 ? -22.242 -16.307 55.759 1.00 86.12 123 LEU A O 1
ATOM 957 N N . HIS A 1 124 ? -21.570 -16.219 53.622 1.00 74.81 124 HIS A N 1
ATOM 958 C CA . HIS A 1 124 ? -21.824 -17.610 53.282 1.00 74.81 124 HIS A CA 1
ATOM 959 C C . HIS A 1 124 ? -20.549 -18.203 52.681 1.00 74.81 124 HIS A C 1
ATOM 961 O O . HIS A 1 124 ? -20.222 -17.961 51.522 1.00 74.81 124 HIS A O 1
ATOM 967 N N . ALA A 1 125 ? -19.816 -18.979 53.484 1.00 74.19 125 ALA A N 1
ATOM 968 C CA . ALA A 1 125 ? -18.560 -19.612 53.089 1.00 74.19 125 ALA A CA 1
ATOM 969 C C . ALA A 1 125 ? -18.786 -20.674 51.992 1.00 74.19 125 ALA A C 1
ATOM 971 O O . ALA A 1 125 ? -18.910 -21.871 52.264 1.00 74.19 125 ALA A O 1
ATOM 972 N N . HIS A 1 126 ? -18.874 -20.241 50.733 1.00 70.94 126 HIS A N 1
ATOM 973 C CA . HIS A 1 126 ? -19.020 -21.132 49.588 1.00 70.94 126 HIS A CA 1
ATOM 974 C C . HIS A 1 126 ? -17.696 -21.838 49.251 1.00 70.94 126 HIS A C 1
ATOM 976 O O . HIS A 1 126 ? -16.612 -21.448 49.682 1.00 70.94 126 HIS A O 1
ATOM 982 N N . LYS A 1 127 ? -17.776 -22.897 48.431 1.00 83.31 127 LYS A N 1
ATOM 983 C CA . LYS A 1 127 ? -16.611 -23.680 47.990 1.00 83.31 127 LYS A CA 1
ATOM 984 C C . LYS A 1 127 ? -15.526 -22.768 47.400 1.00 83.31 127 LYS A C 1
ATOM 986 O O . LYS A 1 127 ? -15.754 -22.090 46.396 1.00 83.31 127 LYS A O 1
ATOM 991 N N . THR A 1 128 ? -14.328 -22.839 47.978 1.00 81.25 128 THR A N 1
ATOM 992 C CA . THR A 1 128 ? -13.163 -21.993 47.658 1.00 81.25 128 THR A CA 1
ATOM 993 C C . THR A 1 128 ? -12.794 -21.997 46.174 1.00 81.25 128 THR A C 1
ATOM 995 O O . THR A 1 128 ? -12.445 -20.956 45.626 1.00 81.25 128 THR A O 1
ATOM 998 N N . THR A 1 129 ? -12.943 -23.135 45.487 1.00 88.44 129 THR A N 1
ATOM 999 C CA . THR A 1 129 ? -12.686 -23.249 44.042 1.00 88.44 129 THR A CA 1
ATOM 1000 C C . THR A 1 129 ? -13.608 -22.355 43.211 1.00 88.44 129 THR A C 1
ATOM 1002 O O . THR A 1 129 ? -13.143 -21.658 42.314 1.00 88.44 129 THR A O 1
ATOM 1005 N N . ASN A 1 130 ? -14.908 -22.339 43.518 1.00 87.81 130 ASN A N 1
ATOM 1006 C CA . ASN A 1 130 ? -15.875 -21.537 42.768 1.00 87.81 130 ASN A CA 1
ATOM 1007 C C . ASN A 1 130 ? -15.665 -20.047 43.051 1.00 87.81 130 ASN A C 1
ATOM 1009 O O . ASN A 1 130 ? -15.713 -19.241 42.128 1.00 87.81 130 ASN A O 1
ATOM 1013 N N . ALA A 1 131 ? -15.352 -19.694 44.303 1.00 88.56 131 ALA A N 1
ATOM 1014 C CA . ALA A 1 131 ? -15.011 -18.325 44.676 1.00 88.56 131 ALA A CA 1
ATOM 1015 C C . ALA A 1 131 ? -13.773 -17.816 43.918 1.00 88.56 131 ALA A C 1
ATOM 1017 O O . ALA A 1 131 ? -13.810 -16.723 43.356 1.00 88.56 131 ALA A O 1
ATOM 1018 N N . ALA A 1 132 ? -12.710 -18.625 43.834 1.00 89.94 132 ALA A N 1
ATOM 1019 C CA . ALA A 1 132 ? -11.497 -18.274 43.097 1.00 89.94 132 ALA A CA 1
ATOM 1020 C C . ALA A 1 132 ? -11.770 -18.028 41.602 1.00 89.94 132 ALA A C 1
ATOM 1022 O O . ALA A 1 132 ? -11.305 -17.028 41.053 1.00 89.94 132 ALA A O 1
ATOM 1023 N N . ILE A 1 133 ? -12.568 -18.892 40.959 1.00 92.69 133 ILE A N 1
ATOM 1024 C CA . ILE A 1 133 ? -12.958 -18.722 39.549 1.00 92.69 133 ILE A CA 1
ATOM 1025 C C . ILE A 1 133 ? -13.737 -17.415 39.364 1.00 92.69 133 ILE A C 1
ATOM 1027 O O . ILE A 1 133 ? -13.416 -16.627 38.476 1.00 92.69 133 ILE A O 1
ATOM 1031 N N . THR A 1 134 ? -14.732 -17.147 40.210 1.00 92.75 134 THR A N 1
ATOM 1032 C CA . THR A 1 134 ? -15.544 -15.930 40.099 1.00 92.75 134 THR A CA 1
ATOM 1033 C C . THR A 1 134 ? -14.723 -14.660 40.337 1.00 92.75 134 THR A C 1
ATOM 1035 O O . THR A 1 134 ? -14.876 -13.697 39.586 1.00 92.75 134 THR A O 1
ATOM 1038 N N . TYR A 1 135 ? -13.804 -14.652 41.309 1.00 92.88 135 TYR A N 1
ATOM 1039 C CA . TYR A 1 135 ? -12.894 -13.520 41.513 1.00 92.88 135 TYR A CA 1
ATOM 1040 C C . TYR A 1 135 ? -11.983 -13.283 40.305 1.00 92.88 135 TYR A C 1
ATOM 1042 O O . TYR A 1 135 ? -11.844 -12.139 39.871 1.00 92.88 135 TYR A O 1
ATOM 1050 N N . ALA A 1 136 ? -11.420 -14.343 39.718 1.00 94.62 136 ALA A N 1
ATOM 1051 C CA . ALA A 1 136 ? -10.607 -14.226 38.509 1.00 94.62 136 ALA A CA 1
ATOM 1052 C C . ALA A 1 136 ? -11.408 -13.636 37.333 1.00 94.62 136 ALA A C 1
ATOM 1054 O O . ALA A 1 136 ? -10.915 -12.748 36.637 1.00 94.62 136 ALA A O 1
ATOM 1055 N N . LEU A 1 137 ? -12.662 -14.069 37.149 1.00 94.94 137 LEU A N 1
ATOM 1056 C CA . LEU A 1 137 ? -13.554 -13.531 36.116 1.00 94.94 137 LEU A CA 1
ATOM 1057 C C . LEU A 1 137 ? -13.881 -12.050 36.338 1.00 94.94 137 LEU A C 1
ATOM 1059 O O . LEU A 1 137 ? -13.845 -11.281 35.380 1.00 94.94 137 LEU A O 1
ATOM 1063 N N . PHE A 1 138 ? -14.155 -11.629 37.576 1.00 95.38 138 PHE A N 1
ATOM 1064 C CA . PHE A 1 138 ? -14.395 -10.216 37.880 1.00 95.38 138 PHE A CA 1
ATOM 1065 C C . PHE A 1 138 ? -13.171 -9.349 37.595 1.00 95.38 138 PHE A C 1
ATOM 1067 O O . PHE A 1 138 ? -13.305 -8.317 36.940 1.00 95.38 138 PHE A O 1
ATOM 1074 N N . VAL A 1 139 ? -11.984 -9.773 38.041 1.00 93.69 139 VAL A N 1
ATOM 1075 C CA . VAL A 1 139 ? -10.736 -9.037 37.789 1.00 93.69 139 VAL A CA 1
ATOM 1076 C C . VAL A 1 139 ? -10.486 -8.909 36.286 1.00 93.69 139 VAL A C 1
ATOM 1078 O O . VAL A 1 139 ? -10.233 -7.805 35.805 1.00 93.69 139 VAL A O 1
ATOM 1081 N N . ALA A 1 140 ? -10.621 -10.003 35.530 1.00 94.81 140 ALA A N 1
ATOM 1082 C CA . ALA A 1 140 ? -10.457 -9.987 34.079 1.00 94.81 140 ALA A CA 1
ATOM 1083 C C . ALA A 1 140 ? -11.490 -9.082 33.387 1.00 94.81 140 ALA A C 1
ATOM 1085 O O . ALA A 1 140 ? -11.133 -8.303 32.504 1.00 94.81 140 ALA A O 1
ATOM 1086 N N . ALA A 1 141 ? -12.758 -9.138 33.800 1.00 93.81 141 ALA A N 1
ATOM 1087 C CA . ALA A 1 141 ? -13.816 -8.328 33.208 1.00 93.81 141 ALA A CA 1
ATOM 1088 C C . ALA A 1 141 ? -13.642 -6.830 33.507 1.00 93.81 141 ALA A C 1
ATOM 1090 O O . ALA A 1 141 ? -13.724 -6.018 32.588 1.00 93.81 141 ALA A O 1
ATOM 1091 N N . ILE A 1 142 ? -13.328 -6.460 34.754 1.00 92.50 142 ILE A N 1
ATOM 1092 C CA . ILE A 1 142 ? -13.033 -5.069 35.133 1.00 92.50 142 ILE A CA 1
ATOM 1093 C C . ILE A 1 142 ? -11.821 -4.561 34.347 1.00 92.50 142 ILE A C 1
ATOM 1095 O O . ILE A 1 142 ? -11.872 -3.466 33.787 1.00 92.50 142 ILE A O 1
ATOM 1099 N N . PHE A 1 143 ? -10.756 -5.362 34.249 1.00 93.00 143 PHE A N 1
ATOM 1100 C CA . PHE A 1 143 ? -9.569 -5.007 33.472 1.00 93.00 143 PHE A CA 1
ATOM 1101 C C . PHE A 1 143 ? -9.901 -4.761 31.993 1.00 93.00 143 PHE A C 1
ATOM 1103 O O . PHE A 1 143 ? -9.491 -3.742 31.438 1.00 93.00 143 PHE A O 1
ATOM 1110 N N . MET A 1 144 ? -10.685 -5.643 31.365 1.00 90.12 144 MET A N 1
ATOM 1111 C CA . MET A 1 144 ? -11.106 -5.496 29.967 1.00 90.12 144 MET A CA 1
ATOM 1112 C C . MET A 1 144 ? -11.994 -4.263 29.746 1.00 90.12 144 MET A C 1
ATOM 1114 O O . MET A 1 144 ? -11.818 -3.558 28.749 1.00 90.12 144 MET A O 1
ATOM 1118 N N . GLU A 1 145 ? -12.912 -3.961 30.668 1.00 91.00 145 GLU A N 1
ATOM 1119 C CA . GLU A 1 145 ? -13.761 -2.765 30.586 1.00 91.00 145 GLU A CA 1
ATOM 1120 C C . GLU A 1 145 ? -12.937 -1.481 30.709 1.00 91.00 145 GLU A C 1
ATOM 1122 O O . GLU A 1 145 ? -13.046 -0.589 29.862 1.00 91.00 145 GLU A O 1
ATOM 1127 N N . VAL A 1 146 ? -12.046 -1.421 31.704 1.00 89.25 146 VAL A N 1
ATOM 1128 C CA . VAL A 1 146 ? -11.110 -0.307 31.907 1.00 89.25 146 VAL A CA 1
ATOM 1129 C C . VAL A 1 146 ? -10.211 -0.124 30.679 1.00 89.25 146 VAL A C 1
ATOM 1131 O O . VAL A 1 146 ? -10.084 0.994 30.173 1.00 89.25 146 VAL A O 1
ATOM 1134 N N . TYR A 1 147 ? -9.661 -1.211 30.130 1.00 87.12 147 TYR A N 1
ATOM 1135 C CA . TYR A 1 147 ? -8.886 -1.189 28.886 1.00 87.12 147 TYR A CA 1
ATOM 1136 C C . TYR A 1 147 ? -9.704 -0.631 27.711 1.00 87.12 147 TYR A C 1
ATOM 1138 O O . TYR A 1 147 ? -9.217 0.208 26.951 1.00 87.12 147 TYR A O 1
ATOM 1146 N N . SER A 1 148 ? -10.974 -1.025 27.581 1.00 84.94 148 SER A N 1
ATOM 1147 C CA . SER A 1 148 ? -11.849 -0.534 26.512 1.00 84.94 148 SER A CA 1
ATOM 1148 C C . SER A 1 148 ? -12.132 0.973 26.610 1.00 84.94 148 SER A C 1
ATOM 1150 O O . SER A 1 148 ? -12.257 1.639 25.577 1.00 84.94 148 SER A O 1
ATOM 1152 N N . ILE A 1 149 ? -12.215 1.519 27.829 1.00 84.00 149 ILE A N 1
ATOM 1153 C CA . ILE A 1 149 ? -12.382 2.955 28.082 1.00 84.00 149 ILE A CA 1
ATOM 1154 C C . ILE A 1 149 ? -11.095 3.694 27.711 1.00 84.00 149 ILE A C 1
ATOM 1156 O O . ILE A 1 149 ? -11.160 4.684 26.980 1.00 84.00 149 ILE A O 1
ATOM 1160 N N . PHE A 1 150 ? -9.929 3.186 28.123 1.00 83.06 150 PHE A N 1
ATOM 1161 C CA . PHE A 1 150 ? -8.638 3.765 27.738 1.00 83.06 150 PHE A CA 1
ATOM 1162 C C . PHE A 1 150 ? -8.442 3.796 26.219 1.00 83.06 150 PHE A C 1
ATOM 1164 O O . PHE A 1 150 ? -8.040 4.828 25.685 1.00 83.06 150 PHE A O 1
ATOM 1171 N N . MET A 1 151 ? -8.812 2.725 25.511 1.00 80.69 151 MET A N 1
ATOM 1172 C CA . MET A 1 151 ? -8.771 2.674 24.044 1.00 80.69 151 MET A CA 1
ATOM 1173 C C . MET A 1 151 ? -9.686 3.719 23.388 1.00 80.69 151 MET A C 1
ATOM 1175 O O . MET A 1 151 ? -9.321 4.314 22.374 1.00 80.69 151 MET A O 1
ATOM 1179 N N . VAL A 1 152 ? -10.872 3.976 23.955 1.00 80.00 152 VAL A N 1
ATOM 1180 C CA . VAL A 1 152 ? -11.766 5.041 23.466 1.00 80.00 152 VAL A CA 1
ATOM 1181 C C . VAL A 1 152 ? -11.162 6.416 23.721 1.00 80.00 152 VAL A C 1
ATOM 1183 O O . VAL A 1 152 ? -11.198 7.257 22.825 1.00 80.00 152 VAL A O 1
ATOM 1186 N N . ILE A 1 153 ? -10.578 6.646 24.899 1.00 80.88 153 ILE A N 1
ATOM 1187 C CA . ILE A 1 153 ? -9.937 7.925 25.215 1.00 80.88 153 ILE A CA 1
ATOM 1188 C C . ILE A 1 153 ? -8.758 8.161 24.268 1.00 80.88 153 ILE A C 1
ATOM 1190 O O . ILE A 1 153 ? -8.741 9.198 23.627 1.00 80.88 153 ILE A O 1
ATOM 1194 N N . ALA A 1 154 ? -7.841 7.204 24.097 1.00 77.31 154 ALA A N 1
ATOM 1195 C CA . ALA A 1 154 ? -6.656 7.324 23.231 1.00 77.31 154 ALA A CA 1
ATOM 1196 C C . ALA A 1 154 ? -6.968 7.417 21.718 1.00 77.31 154 ALA A C 1
ATOM 1198 O O . ALA A 1 154 ? -6.085 7.709 20.907 1.00 77.31 154 ALA A O 1
ATOM 1199 N N . SER A 1 155 ? -8.219 7.174 21.319 1.00 78.06 155 SER A N 1
ATOM 1200 C CA . SER A 1 155 ? -8.649 7.152 19.922 1.00 78.06 155 SER A CA 1
ATOM 1201 C C . SER A 1 155 ? -8.482 8.519 19.226 1.00 78.06 155 SER A C 1
ATOM 1203 O O . SER A 1 155 ? -8.821 9.552 19.812 1.00 78.06 155 SER A O 1
ATOM 1205 N N . PRO A 1 156 ? -8.061 8.557 17.942 1.00 77.81 156 PRO A N 1
ATOM 1206 C CA . PRO A 1 156 ? -7.997 9.787 17.139 1.00 77.81 156 PRO A CA 1
ATOM 1207 C C . PRO A 1 156 ? -9.308 10.583 17.117 1.00 77.81 156 PRO A C 1
ATOM 1209 O O . PRO A 1 156 ? -9.316 11.806 17.042 1.00 77.81 156 PRO A O 1
ATOM 1212 N N . TRP A 1 157 ? -10.438 9.897 17.233 1.00 81.31 157 TRP A N 1
ATOM 1213 C CA . TRP A 1 157 ? -11.747 10.531 17.268 1.00 81.31 157 TRP A CA 1
ATOM 1214 C C . TRP A 1 157 ? -12.009 11.370 18.524 1.00 81.31 157 TRP A C 1
ATOM 1216 O O . TRP A 1 157 ? -12.793 12.318 18.471 1.00 81.31 157 TRP A O 1
ATOM 1226 N N . THR A 1 158 ? -11.409 11.004 19.661 1.00 81.75 158 THR A N 1
ATOM 1227 C CA . THR A 1 158 ? -11.559 11.747 20.919 1.00 81.75 158 THR A CA 1
ATOM 1228 C C . THR A 1 158 ? -10.788 13.061 20.836 1.00 81.75 158 THR A C 1
ATOM 1230 O O . THR A 1 158 ? -11.349 14.100 21.189 1.00 81.75 158 THR A O 1
ATOM 1233 N N . ARG A 1 159 ? -9.583 13.037 20.239 1.00 81.00 159 ARG A N 1
ATOM 1234 C CA . ARG A 1 159 ? -8.828 14.246 19.854 1.00 81.00 159 ARG A CA 1
ATOM 1235 C C . ARG A 1 159 ? -9.631 15.164 18.946 1.00 81.00 159 ARG A C 1
ATOM 1237 O O . ARG A 1 159 ? -9.693 16.360 19.183 1.00 81.00 159 ARG A O 1
ATOM 1244 N N . ALA A 1 160 ? -10.308 14.587 17.957 1.00 80.75 160 ALA A N 1
ATOM 1245 C CA . ALA A 1 160 ? -11.085 15.350 16.989 1.00 80.75 160 ALA A CA 1
ATOM 1246 C C . ALA A 1 160 ? -12.327 16.056 17.577 1.00 80.75 160 ALA A C 1
ATOM 1248 O O . ALA A 1 160 ? -12.825 16.999 16.970 1.00 80.75 160 ALA A O 1
ATOM 1249 N N . ARG A 1 161 ? -12.878 15.600 18.715 1.00 79.88 161 ARG A N 1
ATOM 1250 C CA . ARG A 1 161 ? -14.159 16.109 19.255 1.00 79.88 161 ARG A CA 1
ATOM 1251 C C . ARG A 1 161 ? -14.054 16.908 20.551 1.00 79.88 161 ARG A C 1
ATOM 1253 O O . ARG A 1 161 ? -14.995 17.630 20.871 1.00 79.88 161 ARG A O 1
ATOM 1260 N N . SER A 1 162 ? -12.996 16.735 21.340 1.00 77.56 162 SER A N 1
ATOM 1261 C CA . SER A 1 162 ? -12.904 17.336 22.673 1.00 77.56 162 SER A CA 1
ATOM 1262 C C . SER A 1 162 ? -11.504 17.846 22.964 1.00 77.56 162 SER A C 1
ATOM 1264 O O . SER A 1 162 ? -10.551 17.080 22.940 1.00 77.56 162 SER A O 1
ATOM 1266 N N . ASN A 1 163 ? -11.396 19.114 23.359 1.00 74.25 163 ASN A N 1
ATOM 1267 C CA . ASN A 1 163 ? -10.112 19.717 23.724 1.00 74.25 163 ASN A CA 1
ATOM 1268 C C . ASN A 1 163 ? -9.567 19.151 25.051 1.00 74.25 163 ASN A C 1
ATOM 1270 O O . ASN A 1 163 ? -8.376 18.884 25.177 1.00 74.25 163 ASN A O 1
ATOM 1274 N N . PHE A 1 164 ? -10.443 18.930 26.041 1.00 74.69 164 PHE A N 1
ATOM 1275 C CA . PHE A 1 164 ? -10.044 18.429 27.363 1.00 74.69 164 PHE A CA 1
ATOM 1276 C C . PHE A 1 164 ? -9.619 16.956 27.315 1.00 74.69 164 PHE A C 1
ATOM 1278 O O . PHE A 1 164 ? -8.528 16.602 27.762 1.00 74.69 164 PHE A O 1
ATOM 1285 N N . LEU A 1 165 ? -10.455 16.094 26.723 1.00 74.56 165 LEU A N 1
ATOM 1286 C CA . LEU A 1 165 ? -10.117 14.677 26.548 1.00 74.56 165 LEU A CA 1
ATOM 1287 C C . LEU A 1 165 ? -9.052 14.477 25.462 1.00 74.56 165 LEU A C 1
ATOM 1289 O O . LEU A 1 165 ? -8.296 13.514 25.542 1.00 74.56 165 LEU A O 1
ATOM 1293 N N . GLY A 1 166 ? -8.951 15.396 24.497 1.00 72.12 166 GLY A N 1
ATOM 1294 C CA . GLY A 1 166 ? -7.916 15.431 23.464 1.00 72.12 166 GLY A CA 1
ATOM 1295 C C . GLY A 1 166 ? -6.515 15.501 24.061 1.00 72.12 166 GLY A C 1
ATOM 1296 O O . GLY A 1 166 ? -5.694 14.621 23.805 1.00 72.12 166 GLY A O 1
ATOM 1297 N N . TRP A 1 167 ? -6.280 16.424 24.995 1.00 77.06 167 TRP A N 1
ATOM 1298 C CA . TRP A 1 167 ? -5.006 16.499 25.717 1.00 77.06 167 TRP A CA 1
ATOM 1299 C C . TRP A 1 167 ? -4.640 15.189 26.437 1.00 77.06 167 TRP A C 1
ATOM 1301 O O . TRP A 1 167 ? -3.502 14.719 26.353 1.00 77.06 167 TRP A O 1
ATOM 1311 N N . LEU A 1 168 ? -5.609 14.566 27.118 1.00 74.75 168 LEU A N 1
ATOM 1312 C CA . LEU A 1 168 ? -5.397 13.294 27.816 1.00 74.75 168 LEU A CA 1
ATOM 1313 C C . LEU A 1 168 ? -5.127 12.151 26.828 1.00 74.75 168 LEU A C 1
ATOM 1315 O O . LEU A 1 168 ? -4.256 11.312 27.054 1.00 74.75 168 LEU A O 1
ATOM 1319 N N . SER A 1 169 ? -5.845 12.143 25.709 1.00 75.50 169 SER A N 1
ATOM 1320 C CA . SER A 1 169 ? -5.684 11.149 24.656 1.00 75.50 169 SER A CA 1
ATOM 1321 C C . SER A 1 169 ? -4.335 11.243 23.953 1.00 75.50 169 SER A C 1
ATOM 1323 O O . SER A 1 169 ? -3.738 10.204 23.697 1.00 75.50 169 SER A O 1
ATOM 1325 N N . GLY A 1 170 ? -3.802 12.449 23.720 1.00 70.62 170 GLY A N 1
ATOM 1326 C CA . GLY A 1 170 ? -2.465 12.640 23.159 1.00 70.62 170 GLY A CA 1
ATOM 1327 C C . GLY A 1 170 ? -1.378 12.033 24.048 1.00 70.62 170 GLY A C 1
ATOM 1328 O O . GLY A 1 170 ? -0.460 11.392 23.547 1.00 70.62 170 GLY A O 1
ATOM 1329 N N . LYS A 1 171 ? -1.529 12.134 25.377 1.00 75.75 171 LYS A N 1
ATOM 1330 C CA . LYS A 1 171 ? -0.626 11.474 26.337 1.00 75.75 171 LYS A CA 1
ATOM 1331 C C . LYS A 1 171 ? -0.771 9.953 26.340 1.00 75.75 171 LYS A C 1
ATOM 1333 O O . LYS A 1 171 ? 0.225 9.240 26.411 1.00 75.75 171 LYS A O 1
ATOM 1338 N N . LEU A 1 172 ? -2.006 9.455 26.274 1.00 74.56 172 LEU A N 1
ATOM 1339 C CA . LEU A 1 172 ? -2.298 8.019 26.283 1.00 74.56 172 LEU A CA 1
ATOM 1340 C C . LEU A 1 172 ? -1.998 7.334 24.943 1.00 74.56 172 LEU A C 1
ATOM 1342 O O . LEU A 1 172 ? -1.794 6.122 24.924 1.00 74.56 172 LEU A O 1
ATOM 1346 N N . ALA A 1 173 ? -1.931 8.085 23.842 1.00 69.62 173 ALA A N 1
ATOM 1347 C CA . ALA A 1 173 ? -1.663 7.562 22.504 1.00 69.62 173 ALA A CA 1
ATOM 1348 C C . ALA A 1 173 ? -0.315 6.829 22.411 1.00 69.62 173 ALA A C 1
ATOM 1350 O O . ALA A 1 173 ? -0.203 5.872 21.650 1.00 69.62 173 ALA A O 1
ATOM 1351 N N . CYS A 1 174 ? 0.681 7.219 23.214 1.00 65.94 174 CYS A N 1
ATOM 1352 C CA . CYS A 1 174 ? 1.961 6.509 23.299 1.00 65.94 174 CYS A CA 1
ATOM 1353 C C . CYS A 1 174 ? 1.824 5.112 23.927 1.00 65.94 174 CYS A C 1
ATOM 1355 O O . CYS A 1 174 ? 2.548 4.196 23.549 1.00 65.94 174 CYS A O 1
ATOM 1357 N N . CYS A 1 175 ? 0.904 4.946 24.880 1.00 63.62 175 CYS A N 1
ATOM 1358 C CA . CYS A 1 175 ? 0.684 3.689 25.602 1.00 63.62 175 CYS A CA 1
ATOM 1359 C C . CYS A 1 175 ? -0.305 2.766 24.881 1.00 63.62 175 CYS A C 1
ATOM 1361 O O . CYS A 1 175 ? -0.242 1.548 25.026 1.00 63.62 175 CYS A O 1
ATOM 1363 N N . PHE A 1 176 ? -1.211 3.351 24.099 1.00 61.75 176 PHE A N 1
ATOM 1364 C CA . PHE A 1 176 ? -2.218 2.643 23.316 1.00 61.75 176 PHE A CA 1
ATOM 1365 C C . PHE A 1 176 ? -2.153 3.074 21.847 1.00 61.75 176 PHE A C 1
ATOM 1367 O O . PHE A 1 176 ? -3.138 3.600 21.315 1.00 61.75 176 PHE A O 1
ATOM 1374 N N . PRO A 1 177 ? -1.000 2.895 21.173 1.00 56.06 177 PRO A N 1
ATOM 1375 C CA . PRO A 1 177 ? -0.908 3.206 19.761 1.00 56.06 177 PRO A CA 1
ATOM 1376 C C . PRO A 1 177 ? -1.893 2.308 19.017 1.00 56.06 177 PRO A C 1
ATOM 1378 O O . PRO A 1 177 ? -1.974 1.103 19.272 1.00 56.06 177 PRO A O 1
ATOM 1381 N N . SER A 1 178 ? -2.655 2.881 18.085 1.00 55.03 178 SER A N 1
ATOM 1382 C CA . SER A 1 178 ? -3.409 2.073 17.130 1.00 55.03 178 SER A CA 1
ATOM 1383 C C . SER A 1 178 ? -2.398 1.304 16.275 1.00 55.03 178 SER A C 1
ATOM 1385 O O . SER A 1 178 ? -1.909 1.813 15.270 1.00 55.03 178 SER A O 1
ATOM 1387 N N . GLN A 1 179 ? -2.047 0.088 16.707 1.00 48.59 179 GLN A N 1
ATOM 1388 C CA . GLN A 1 179 ? -0.994 -0.748 16.117 1.00 48.59 179 GLN A CA 1
ATOM 1389 C C . GLN A 1 179 ? -1.198 -1.030 14.619 1.00 48.59 179 GLN A C 1
ATOM 1391 O O . GLN A 1 179 ? -0.269 -1.459 13.946 1.00 48.59 179 GLN A O 1
ATOM 1396 N N . ARG A 1 180 ? -2.403 -0.810 14.079 1.00 52.34 180 ARG A N 1
ATOM 1397 C CA . ARG A 1 180 ? -2.775 -1.237 12.723 1.00 52.34 180 ARG A CA 1
ATOM 1398 C C . ARG A 1 180 ? -2.467 -0.231 11.612 1.00 52.34 180 ARG A C 1
ATOM 1400 O O . ARG A 1 180 ? -2.544 -0.613 10.452 1.00 52.34 180 ARG A O 1
ATOM 1407 N N . LEU A 1 181 ? -2.156 1.029 11.931 1.00 60.72 181 LEU A N 1
ATOM 1408 C CA . LEU A 1 181 ? -2.070 2.106 10.927 1.00 60.72 181 LEU A CA 1
ATOM 1409 C C . LEU A 1 181 ? -0.763 2.907 10.936 1.00 60.72 181 LEU A C 1
ATOM 1411 O O . LEU A 1 181 ? -0.645 3.898 10.221 1.00 60.72 181 LEU A O 1
ATOM 1415 N N . SER A 1 182 ? 0.233 2.488 11.716 1.00 62.28 182 SER A N 1
ATOM 1416 C CA . SER A 1 182 ? 1.510 3.206 11.809 1.00 62.28 182 SER A CA 1
ATOM 1417 C C . SER A 1 182 ? 2.408 3.029 10.580 1.00 62.28 182 SER A C 1
ATOM 1419 O O . SER A 1 182 ? 3.291 3.852 10.362 1.00 62.28 182 SER A O 1
ATOM 1421 N N . SER A 1 183 ? 2.203 1.981 9.776 1.00 74.25 183 SER A N 1
ATOM 1422 C CA . SER A 1 183 ? 2.970 1.740 8.550 1.00 74.25 183 SER A CA 1
ATOM 1423 C C . SER A 1 183 ? 2.141 0.920 7.561 1.00 74.25 183 SER A C 1
ATOM 1425 O O . SER A 1 183 ? 1.574 -0.098 7.968 1.00 74.25 183 SER A O 1
ATOM 1427 N N . PRO A 1 184 ? 2.033 1.330 6.287 1.00 85.88 184 PRO A N 1
ATOM 1428 C CA . PRO A 1 184 ? 1.297 0.554 5.305 1.00 85.88 184 PRO A CA 1
ATOM 1429 C C . PRO A 1 184 ? 2.016 -0.758 4.959 1.00 85.88 184 PRO A C 1
ATOM 1431 O O . PRO A 1 184 ? 3.241 -0.879 5.029 1.00 85.88 184 PRO A O 1
ATOM 1434 N N . SER A 1 185 ? 1.241 -1.756 4.555 1.00 85.56 185 SER A N 1
ATOM 1435 C CA . SER A 1 185 ? 1.735 -3.009 4.004 1.00 85.56 185 SER A CA 1
ATOM 1436 C C . SER A 1 185 ? 2.351 -2.779 2.627 1.00 85.56 185 SER A C 1
ATOM 1438 O O . SER A 1 185 ? 1.825 -2.020 1.809 1.00 85.56 185 SER A O 1
ATOM 1440 N N . MET A 1 186 ? 3.489 -3.427 2.382 1.00 88.81 186 MET A N 1
ATOM 1441 C CA . MET A 1 186 ? 4.188 -3.390 1.098 1.00 88.81 186 MET A CA 1
ATOM 1442 C C . MET A 1 186 ? 4.773 -4.771 0.821 1.00 88.81 186 MET A C 1
ATOM 1444 O O . MET A 1 186 ? 5.990 -4.961 0.821 1.00 88.81 186 MET A O 1
ATOM 1448 N N . ARG A 1 187 ? 3.907 -5.770 0.639 1.00 89.81 187 ARG A N 1
ATOM 1449 C CA . ARG A 1 187 ? 4.373 -7.143 0.438 1.00 89.81 187 ARG A CA 1
ATOM 1450 C C . ARG A 1 187 ? 5.117 -7.308 -0.884 1.00 89.81 187 ARG A C 1
ATOM 1452 O O . ARG A 1 187 ? 4.837 -6.656 -1.879 1.00 89.81 187 ARG A O 1
ATOM 1459 N N . GLN A 1 188 ? 6.079 -8.206 -0.884 1.00 92.56 188 GLN A N 1
ATOM 1460 C CA . GLN A 1 188 ? 7.015 -8.436 -1.968 1.00 92.56 188 GLN A CA 1
ATOM 1461 C C . GLN A 1 188 ? 6.692 -9.755 -2.637 1.00 92.56 188 GLN A C 1
ATOM 1463 O O . GLN A 1 188 ? 6.510 -10.766 -1.956 1.00 92.56 188 GLN A O 1
ATOM 1468 N N . PHE A 1 189 ? 6.684 -9.755 -3.964 1.00 91.81 189 PHE A N 1
ATOM 1469 C CA . PHE A 1 189 ? 6.604 -10.972 -4.748 1.00 91.81 189 PHE A CA 1
ATOM 1470 C C . PHE A 1 189 ? 7.522 -10.862 -5.963 1.00 91.81 189 PHE A C 1
ATOM 1472 O O . PHE A 1 189 ? 7.310 -10.018 -6.827 1.00 91.81 189 PHE A O 1
ATOM 1479 N N . ASN A 1 190 ? 8.531 -11.728 -6.035 1.00 91.88 190 ASN A N 1
ATOM 1480 C CA . ASN A 1 190 ? 9.407 -11.812 -7.199 1.00 91.88 190 ASN A CA 1
ATOM 1481 C C . ASN A 1 190 ? 8.888 -12.899 -8.145 1.00 91.88 190 ASN A C 1
ATOM 1483 O O . ASN A 1 190 ? 8.988 -14.098 -7.858 1.00 91.88 190 ASN A O 1
ATOM 1487 N N . LEU A 1 191 ? 8.311 -12.475 -9.268 1.00 88.88 191 LEU A N 1
ATOM 1488 C CA . LEU A 1 191 ? 7.695 -13.390 -10.224 1.00 88.88 191 LEU A CA 1
ATOM 1489 C C . LEU A 1 191 ? 8.752 -14.207 -10.981 1.00 88.88 191 LEU A C 1
ATOM 1491 O O . LEU A 1 191 ? 8.516 -15.378 -11.273 1.00 88.88 191 LEU A O 1
ATOM 1495 N N . THR A 1 192 ? 9.935 -13.642 -11.239 1.00 89.06 192 THR A N 1
ATOM 1496 C CA . THR A 1 192 ? 11.019 -14.384 -11.907 1.00 89.06 192 THR A CA 1
ATOM 1497 C C . THR A 1 192 ? 11.547 -15.521 -11.034 1.00 89.06 192 THR A C 1
ATOM 1499 O O . THR A 1 192 ? 11.657 -16.653 -11.509 1.00 89.06 192 THR A O 1
ATOM 1502 N N . ASP A 1 193 ? 11.769 -15.262 -9.741 1.00 88.69 193 ASP A N 1
ATOM 1503 C CA . ASP A 1 193 ? 12.189 -16.284 -8.773 1.00 88.69 193 ASP A CA 1
ATOM 1504 C C . ASP A 1 193 ? 11.138 -17.380 -8.621 1.00 88.69 193 ASP A C 1
ATOM 1506 O O . ASP A 1 193 ? 11.470 -18.561 -8.509 1.00 88.69 193 ASP A O 1
ATOM 1510 N N . TYR A 1 194 ? 9.859 -16.999 -8.617 1.00 87.00 194 TYR A N 1
ATOM 1511 C CA . TYR A 1 194 ? 8.763 -17.957 -8.557 1.00 87.00 194 TYR A CA 1
ATOM 1512 C C . TYR A 1 194 ? 8.775 -18.905 -9.765 1.00 87.00 194 TYR A C 1
ATOM 1514 O O . TYR A 1 194 ? 8.759 -20.125 -9.583 1.00 87.00 194 TYR A O 1
ATOM 1522 N N . CYS A 1 195 ? 8.874 -18.364 -10.982 1.00 85.44 195 CYS A N 1
ATOM 1523 C CA . CYS A 1 195 ? 8.899 -19.152 -12.216 1.00 85.44 195 CYS A CA 1
ATOM 1524 C C . CYS A 1 195 ? 10.129 -20.070 -12.305 1.00 85.44 195 CYS A C 1
ATOM 1526 O O . CYS A 1 195 ? 9.996 -21.240 -12.670 1.00 85.44 195 CYS A O 1
ATOM 1528 N N . LEU A 1 196 ? 11.313 -19.580 -11.920 1.00 84.31 196 LEU A N 1
ATOM 1529 C CA . LEU A 1 196 ? 12.551 -20.372 -11.914 1.00 84.31 196 LEU A CA 1
ATOM 1530 C C . LEU A 1 196 ? 12.487 -21.517 -10.891 1.00 84.31 196 LEU A C 1
ATOM 1532 O O . LEU A 1 196 ? 12.813 -22.663 -11.208 1.00 84.31 196 LEU A O 1
ATOM 1536 N N . ASN A 1 197 ? 11.973 -21.246 -9.688 1.00 80.81 197 ASN A N 1
ATOM 1537 C CA . ASN A 1 197 ? 11.850 -22.254 -8.632 1.00 80.81 197 ASN A CA 1
ATOM 1538 C C . ASN A 1 197 ? 10.723 -23.268 -8.875 1.00 80.81 197 ASN A C 1
ATOM 1540 O O . ASN A 1 197 ? 10.752 -24.364 -8.307 1.00 80.81 197 ASN A O 1
ATOM 1544 N N . LYS A 1 198 ? 9.747 -22.961 -9.743 1.00 75.25 198 LYS A N 1
ATOM 1545 C CA . LYS A 1 198 ? 8.652 -23.882 -10.092 1.00 75.25 198 LYS A CA 1
ATOM 1546 C C . LYS A 1 198 ? 9.170 -25.199 -10.689 1.00 75.25 198 LYS A C 1
ATOM 1548 O O . LYS A 1 198 ? 8.573 -26.245 -10.438 1.00 75.25 198 LYS A O 1
ATOM 1553 N N . LYS A 1 199 ? 10.307 -25.173 -11.401 1.00 66.06 199 LYS A N 1
ATOM 1554 C CA . LYS A 1 199 ? 10.996 -26.364 -11.943 1.00 66.06 199 LYS A CA 1
ATOM 1555 C C . LYS A 1 199 ? 11.617 -27.237 -10.848 1.00 66.06 199 LYS A C 1
ATOM 1557 O O . LYS A 1 199 ? 11.533 -28.460 -10.925 1.00 66.06 199 LYS A O 1
ATOM 1562 N N . SER A 1 200 ? 12.203 -26.616 -9.826 1.00 64.00 200 SER A N 1
ATOM 1563 C CA . SER A 1 200 ? 12.861 -27.295 -8.697 1.00 64.00 200 SER A CA 1
ATOM 1564 C C . SER A 1 200 ? 11.870 -27.899 -7.697 1.00 64.00 200 SER A C 1
ATOM 1566 O O . SER A 1 200 ? 12.262 -28.570 -6.742 1.00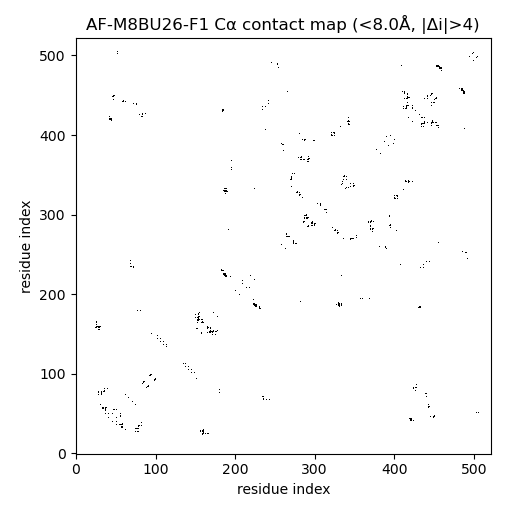 64.00 200 SER A O 1
ATOM 1568 N N . ARG A 1 201 ? 10.566 -27.678 -7.905 1.00 68.69 201 ARG A N 1
ATOM 1569 C CA . ARG A 1 201 ? 9.506 -28.199 -7.048 1.00 68.69 201 ARG A CA 1
ATOM 1570 C C . ARG A 1 201 ? 9.351 -29.718 -7.226 1.00 68.69 201 ARG A C 1
ATOM 1572 O O . ARG A 1 201 ? 9.131 -30.182 -8.346 1.00 68.69 201 ARG A O 1
ATOM 1579 N N . PRO A 1 202 ? 9.355 -30.511 -6.138 1.00 74.81 202 PRO A N 1
ATOM 1580 C CA . PRO A 1 202 ? 9.085 -31.943 -6.216 1.00 74.81 202 PRO A CA 1
ATOM 1581 C C . PRO A 1 202 ? 7.734 -32.229 -6.886 1.00 74.81 202 PRO A C 1
ATOM 1583 O O . PRO A 1 202 ? 6.706 -31.683 -6.476 1.00 74.81 202 PRO A O 1
ATOM 1586 N N . LYS A 1 203 ? 7.717 -33.134 -7.878 1.00 76.81 203 LYS A N 1
ATOM 1587 C CA . LYS A 1 203 ? 6.509 -33.506 -8.649 1.00 76.81 203 LYS A CA 1
ATOM 1588 C C . LYS A 1 203 ? 5.354 -34.000 -7.767 1.00 76.81 203 LYS A C 1
ATOM 1590 O O . LYS A 1 203 ? 4.189 -33.838 -8.112 1.00 76.81 203 LYS A O 1
ATOM 1595 N N . PHE A 1 204 ? 5.672 -34.589 -6.615 1.00 77.12 204 PHE A N 1
ATOM 1596 C CA . PHE A 1 204 ? 4.679 -34.988 -5.621 1.00 77.12 204 PHE A CA 1
ATOM 1597 C C . PHE A 1 204 ? 3.957 -33.775 -5.012 1.00 77.12 204 PHE A C 1
ATOM 1599 O O . PHE A 1 204 ? 2.731 -33.741 -4.978 1.00 77.12 204 PHE A O 1
ATOM 1606 N N . LEU A 1 205 ? 4.701 -32.740 -4.604 1.00 72.06 205 LEU A N 1
ATOM 1607 C CA . LEU A 1 205 ? 4.135 -31.532 -3.997 1.00 72.06 205 LEU A CA 1
ATOM 1608 C C . LEU A 1 205 ? 3.304 -30.716 -4.992 1.00 72.06 205 LEU A C 1
ATOM 1610 O O . LEU A 1 205 ? 2.261 -30.175 -4.616 1.00 72.06 205 LEU A O 1
ATOM 1614 N N . SER A 1 206 ? 3.723 -30.631 -6.259 1.00 75.94 206 SER A N 1
ATOM 1615 C CA . SER A 1 206 ? 2.903 -29.977 -7.287 1.00 75.94 206 SER A CA 1
ATOM 1616 C C . SER A 1 206 ? 1.586 -30.724 -7.511 1.00 75.94 206 SER A C 1
ATOM 1618 O O . SER A 1 206 ? 0.534 -30.090 -7.537 1.00 75.94 206 SER A O 1
ATOM 1620 N N . LYS A 1 207 ? 1.618 -32.062 -7.557 1.00 78.44 207 LYS A N 1
ATOM 1621 C CA . LYS A 1 207 ? 0.418 -32.895 -7.721 1.00 78.44 207 LYS A CA 1
ATOM 1622 C C . LYS A 1 207 ? -0.552 -32.767 -6.542 1.00 78.44 207 LYS A C 1
ATOM 1624 O O . LYS A 1 207 ? -1.735 -32.545 -6.772 1.00 78.44 207 LYS A O 1
ATOM 1629 N N . VAL A 1 208 ? -0.054 -32.839 -5.303 1.00 77.75 208 VAL A N 1
ATOM 1630 C CA . VAL A 1 208 ? -0.876 -32.745 -4.077 1.00 77.75 208 VAL A CA 1
ATOM 1631 C C . VAL A 1 208 ? -1.509 -31.363 -3.920 1.00 77.75 208 VAL A C 1
ATOM 1633 O O . VAL A 1 208 ? -2.701 -31.240 -3.647 1.00 77.75 208 VAL A O 1
ATOM 1636 N N . THR A 1 209 ? -0.730 -30.297 -4.103 1.00 76.06 209 THR A N 1
ATOM 1637 C CA . THR A 1 209 ? -1.277 -28.936 -3.968 1.00 76.06 209 THR A CA 1
ATOM 1638 C C . THR A 1 209 ? -2.219 -28.563 -5.108 1.00 76.06 209 THR A C 1
ATOM 1640 O O . THR A 1 209 ? -3.184 -27.842 -4.859 1.00 76.06 209 THR A O 1
ATOM 1643 N N . GLY A 1 210 ? -1.984 -29.080 -6.319 1.00 76.69 210 GLY A N 1
ATOM 1644 C CA . GLY A 1 210 ? -2.898 -28.940 -7.451 1.00 76.69 210 GLY A CA 1
ATOM 1645 C C . GLY A 1 210 ? -4.224 -29.663 -7.209 1.00 76.69 210 GLY A C 1
ATOM 1646 O O . GLY A 1 210 ? -5.278 -29.055 -7.367 1.00 76.69 210 GLY A O 1
ATOM 1647 N N . SER A 1 211 ? -4.195 -30.916 -6.732 1.00 74.31 211 SER A N 1
ATOM 1648 C CA . SER A 1 211 ? -5.419 -31.689 -6.456 1.00 74.31 211 SER A CA 1
ATOM 1649 C C . SER A 1 211 ? -6.268 -31.116 -5.320 1.00 74.31 211 SER A C 1
ATOM 1651 O O . SER A 1 211 ? -7.478 -31.306 -5.308 1.00 74.31 211 SER A O 1
ATOM 1653 N N . LEU A 1 212 ? -5.644 -30.419 -4.365 1.00 78.12 212 LEU A N 1
ATOM 1654 C CA . LEU A 1 212 ? -6.330 -29.785 -3.233 1.00 78.12 212 LEU A CA 1
ATOM 1655 C C . LEU A 1 212 ? -6.740 -28.327 -3.506 1.00 78.12 212 LEU A C 1
ATOM 1657 O O . LEU A 1 212 ? -7.320 -27.687 -2.633 1.00 78.12 212 LEU A O 1
ATOM 1661 N N . GLY A 1 213 ? -6.396 -27.760 -4.669 1.00 78.38 213 GLY A N 1
ATOM 1662 C CA . GLY A 1 213 ? -6.626 -26.338 -4.959 1.00 78.38 213 GLY A CA 1
ATOM 1663 C C . GLY A 1 213 ? -5.819 -25.378 -4.067 1.00 78.38 213 GLY A C 1
ATOM 1664 O O . GLY A 1 213 ? -6.126 -24.188 -3.978 1.00 78.38 213 GLY A O 1
ATOM 1665 N N . LEU A 1 214 ? -4.768 -25.870 -3.404 1.00 80.56 214 LEU A N 1
ATOM 1666 C CA . LEU A 1 214 ? -3.944 -25.114 -2.452 1.00 80.56 214 LEU A CA 1
ATOM 1667 C C . LEU A 1 214 ? -2.749 -24.412 -3.105 1.00 80.56 214 LEU A C 1
ATOM 1669 O O . LEU A 1 214 ? -1.940 -23.802 -2.409 1.00 80.56 214 LEU A O 1
ATOM 1673 N N . GLU A 1 215 ? -2.627 -24.455 -4.431 1.00 77.81 215 GLU A N 1
ATOM 1674 C CA . GLU A 1 215 ? -1.512 -23.835 -5.155 1.00 77.81 215 GLU A CA 1
ATOM 1675 C C . GLU A 1 215 ? -1.377 -22.332 -4.852 1.00 77.81 215 GLU A C 1
ATOM 1677 O O . GLU A 1 215 ? -0.269 -21.841 -4.629 1.00 77.81 215 GLU A O 1
ATOM 1682 N N . LYS A 1 216 ? -2.506 -21.619 -4.729 1.00 78.69 216 LYS A N 1
ATOM 1683 C CA . LYS A 1 216 ? -2.526 -20.197 -4.346 1.00 78.69 216 LYS A CA 1
ATOM 1684 C C . LYS A 1 216 ? -1.979 -19.967 -2.933 1.00 78.69 216 LYS A C 1
ATOM 1686 O O . LYS A 1 216 ? -1.164 -19.070 -2.739 1.00 78.69 216 LYS A O 1
ATOM 1691 N N . HIS A 1 217 ? -2.393 -20.785 -1.965 1.00 76.06 217 HIS A N 1
ATOM 1692 C CA . HIS A 1 217 ? -1.926 -20.687 -0.579 1.00 76.06 217 HIS A CA 1
ATOM 1693 C C . HIS A 1 217 ? -0.440 -21.027 -0.469 1.00 76.06 217 HIS A C 1
ATOM 1695 O O . HIS A 1 217 ? 0.304 -20.302 0.181 1.00 76.06 217 HIS A O 1
ATOM 1701 N N . TRP A 1 218 ? 0.013 -22.072 -1.167 1.00 78.19 218 TRP A N 1
ATOM 1702 C CA . TRP A 1 218 ? 1.423 -22.453 -1.206 1.00 78.19 218 TRP A CA 1
ATOM 1703 C C . TRP A 1 218 ? 2.298 -21.325 -1.754 1.00 78.19 218 TRP A C 1
ATOM 1705 O O . TRP A 1 218 ? 3.287 -20.949 -1.128 1.00 78.19 218 TRP A O 1
ATOM 1715 N N . ARG A 1 219 ? 1.921 -20.746 -2.901 1.00 82.62 219 ARG A N 1
ATOM 1716 C CA . ARG A 1 219 ? 2.644 -19.606 -3.476 1.00 82.62 219 ARG A CA 1
ATOM 1717 C C . ARG A 1 219 ? 2.718 -18.447 -2.481 1.00 82.62 219 ARG A C 1
ATOM 1719 O O . ARG A 1 219 ? 3.799 -17.907 -2.270 1.00 82.62 219 ARG A O 1
ATOM 1726 N N . ASN A 1 220 ? 1.593 -18.094 -1.861 1.00 80.25 220 ASN A N 1
ATOM 1727 C CA . ASN A 1 220 ? 1.545 -16.981 -0.921 1.00 80.25 220 ASN A CA 1
ATOM 1728 C C . ASN A 1 220 ? 2.412 -17.236 0.326 1.00 80.25 220 ASN A C 1
ATOM 1730 O O . ASN A 1 220 ? 3.068 -16.315 0.786 1.00 80.25 220 ASN A O 1
ATOM 1734 N N . ILE A 1 221 ? 2.475 -18.467 0.840 1.00 77.94 221 ILE A N 1
ATOM 1735 C CA . ILE A 1 221 ? 3.299 -18.803 2.015 1.00 77.94 221 ILE A CA 1
ATOM 1736 C C . ILE A 1 221 ? 4.800 -18.684 1.716 1.00 77.94 221 ILE A C 1
ATOM 1738 O O . ILE A 1 221 ? 5.552 -18.181 2.543 1.00 77.94 221 ILE A O 1
ATOM 1742 N N . TRP A 1 222 ? 5.245 -19.159 0.551 1.00 74.31 222 TRP A N 1
ATOM 1743 C CA . TRP A 1 222 ? 6.679 -19.303 0.271 1.00 74.31 222 TRP A CA 1
ATOM 1744 C C . TRP A 1 222 ? 7.297 -18.126 -0.485 1.00 74.31 222 TRP A C 1
ATOM 1746 O O . TRP A 1 222 ? 8.498 -17.885 -0.366 1.00 74.31 222 TRP A O 1
ATOM 1756 N N . HIS A 1 223 ? 6.501 -17.403 -1.274 1.00 80.94 223 HIS A N 1
ATOM 1757 C CA . HIS A 1 223 ? 7.011 -16.378 -2.187 1.00 80.94 223 HIS A CA 1
ATOM 1758 C C . HIS A 1 223 ? 6.532 -14.963 -1.866 1.00 80.94 223 HIS A C 1
ATOM 1760 O O . HIS A 1 223 ? 7.146 -14.018 -2.357 1.00 80.94 223 HIS A O 1
ATOM 1766 N N . VAL A 1 224 ? 5.483 -14.794 -1.052 1.00 84.44 224 VAL A N 1
ATOM 1767 C CA . VAL A 1 224 ? 5.077 -13.466 -0.576 1.00 84.44 224 VAL A CA 1
ATOM 1768 C C . VAL A 1 224 ? 5.784 -13.186 0.743 1.00 84.44 224 VAL A C 1
ATOM 1770 O O . VAL A 1 224 ? 5.575 -13.890 1.728 1.00 84.44 224 VAL A O 1
ATOM 1773 N N . LYS A 1 225 ? 6.622 -12.152 0.758 1.00 84.50 225 LYS A N 1
ATOM 1774 C CA . LYS A 1 225 ? 7.366 -11.706 1.947 1.00 84.50 225 LYS A CA 1
ATOM 1775 C C . LYS A 1 225 ? 6.908 -10.305 2.335 1.00 84.50 225 LYS A C 1
ATOM 1777 O O . LYS A 1 225 ? 6.555 -9.533 1.452 1.00 84.50 225 LYS A O 1
ATOM 1782 N N . ASP A 1 226 ? 6.902 -9.953 3.615 1.00 77.31 226 ASP A N 1
ATOM 1783 C CA . ASP A 1 226 ? 6.729 -8.545 4.000 1.00 77.31 226 ASP A CA 1
ATOM 1784 C C . ASP A 1 226 ? 8.084 -7.822 3.960 1.00 77.31 226 ASP A C 1
ATOM 1786 O O . ASP A 1 226 ? 9.132 -8.442 4.154 1.00 77.31 226 ASP A O 1
ATOM 1790 N N . VAL A 1 227 ? 8.071 -6.519 3.676 1.00 75.81 227 VAL A N 1
ATOM 1791 C CA . VAL A 1 227 ? 9.262 -5.674 3.843 1.00 75.81 227 VAL A CA 1
ATOM 1792 C C . VAL A 1 227 ? 9.345 -5.271 5.307 1.00 75.81 227 VAL A C 1
ATOM 1794 O O . VAL A 1 227 ? 8.447 -4.605 5.820 1.00 75.81 227 VAL A O 1
ATOM 1797 N N . GLU A 1 228 ? 10.438 -5.622 5.971 1.00 58.78 228 GLU A N 1
ATOM 1798 C CA . GLU A 1 228 ? 10.720 -5.160 7.326 1.00 58.78 228 GLU A CA 1
ATOM 1799 C C . GLU A 1 228 ? 11.629 -3.919 7.255 1.00 58.78 228 GLU A C 1
ATOM 1801 O O . GLU A 1 228 ? 12.735 -3.979 6.722 1.00 58.78 228 GLU A O 1
ATOM 1806 N N . GLY A 1 229 ? 11.131 -2.771 7.734 1.00 61.09 229 GLY A N 1
ATOM 1807 C CA . GLY A 1 229 ? 11.839 -1.480 7.704 1.00 61.09 229 GLY A CA 1
ATOM 1808 C C . GLY A 1 229 ? 11.837 -0.749 6.348 1.00 61.09 229 GLY A C 1
ATOM 1809 O O . GLY A 1 229 ? 11.697 -1.342 5.285 1.00 61.09 229 GLY A O 1
ATOM 1810 N N . ASP A 1 230 ? 11.987 0.583 6.383 1.00 66.00 230 ASP A N 1
ATOM 1811 C CA . ASP A 1 230 ? 12.291 1.421 5.204 1.00 66.00 230 ASP A CA 1
ATOM 1812 C C . ASP A 1 230 ? 11.183 1.536 4.120 1.00 66.00 230 ASP A C 1
ATOM 1814 O O . ASP A 1 230 ? 11.446 1.743 2.936 1.00 66.00 230 ASP A O 1
ATOM 1818 N N . LYS A 1 231 ? 9.906 1.419 4.519 1.00 79.94 231 LYS A N 1
ATOM 1819 C CA . LYS A 1 231 ? 8.735 1.763 3.673 1.00 79.94 231 LYS A CA 1
ATOM 1820 C C . LYS A 1 231 ? 8.500 3.282 3.601 1.00 79.94 231 LYS A C 1
ATOM 1822 O O . LYS A 1 231 ? 7.969 3.787 2.615 1.00 79.94 231 LYS A O 1
ATOM 1827 N N . GLY A 1 232 ? 8.918 4.008 4.643 1.00 82.88 232 GLY A N 1
ATOM 1828 C CA . GLY A 1 232 ? 8.723 5.454 4.786 1.00 82.88 232 GLY A CA 1
ATOM 1829 C C . GLY A 1 232 ? 9.387 6.277 3.683 1.00 82.88 232 GLY A C 1
ATOM 1830 O O . GLY A 1 232 ? 8.773 7.224 3.206 1.00 82.88 232 GLY A O 1
ATOM 1831 N N . VAL A 1 233 ? 10.578 5.875 3.225 1.00 86.69 233 VAL A N 1
ATOM 1832 C CA . VAL A 1 233 ? 11.327 6.574 2.163 1.00 86.69 233 VAL A CA 1
ATOM 1833 C C . VAL A 1 233 ? 10.606 6.501 0.816 1.00 86.69 233 VAL A C 1
ATOM 1835 O O . VAL A 1 233 ? 10.519 7.490 0.096 1.00 86.69 233 VAL A O 1
ATOM 1838 N N . ILE A 1 234 ? 10.019 5.349 0.483 1.00 90.12 234 ILE A N 1
ATOM 1839 C CA . ILE A 1 234 ? 9.243 5.191 -0.754 1.00 90.12 234 ILE A CA 1
ATOM 1840 C C . ILE A 1 234 ? 7.968 6.038 -0.698 1.00 90.12 234 ILE A C 1
ATOM 1842 O O . ILE A 1 234 ? 7.628 6.713 -1.669 1.00 90.12 234 ILE A O 1
ATOM 1846 N N . ILE A 1 235 ? 7.276 6.037 0.444 1.00 89.81 235 ILE A N 1
ATOM 1847 C CA . ILE A 1 235 ? 6.055 6.831 0.627 1.00 89.81 235 ILE A CA 1
ATOM 1848 C C . ILE A 1 235 ? 6.370 8.326 0.561 1.00 89.81 235 ILE A C 1
ATOM 1850 O O . ILE A 1 235 ? 5.654 9.062 -0.115 1.00 89.81 235 ILE A O 1
ATOM 1854 N N . SER A 1 236 ? 7.429 8.782 1.234 1.00 87.50 236 SER A N 1
ATOM 1855 C CA . SER A 1 236 ? 7.831 10.190 1.219 1.00 87.50 236 SER A CA 1
ATOM 1856 C C . SER A 1 236 ? 8.287 10.626 -0.170 1.00 87.50 236 SER A C 1
ATOM 1858 O O . SER A 1 236 ? 7.931 11.720 -0.598 1.00 87.50 236 SER A O 1
ATOM 1860 N N . TYR A 1 237 ? 8.980 9.760 -0.911 1.00 88.56 237 TYR A N 1
ATOM 1861 C CA . TYR A 1 237 ? 9.333 10.004 -2.306 1.00 88.56 237 TYR A CA 1
ATOM 1862 C C . TYR A 1 237 ? 8.086 10.165 -3.190 1.00 88.56 237 TYR A C 1
ATOM 1864 O O . TYR A 1 237 ? 7.961 11.168 -3.886 1.00 88.56 237 TYR A O 1
ATOM 1872 N N . ILE A 1 238 ? 7.119 9.242 -3.114 1.00 89.31 238 ILE A N 1
ATOM 1873 C CA . ILE A 1 238 ? 5.863 9.317 -3.886 1.00 89.31 238 ILE A CA 1
ATOM 1874 C C . ILE A 1 238 ? 5.042 10.552 -3.504 1.00 89.31 238 ILE A C 1
ATOM 1876 O O . ILE A 1 238 ? 4.546 11.265 -4.373 1.00 89.31 238 ILE A O 1
ATOM 1880 N N . ALA A 1 239 ? 4.904 10.829 -2.209 1.00 87.25 239 ALA A N 1
ATOM 1881 C CA . ALA A 1 239 ? 4.213 12.021 -1.740 1.00 87.25 239 ALA A CA 1
ATOM 1882 C C . ALA A 1 239 ? 4.946 13.298 -2.191 1.00 87.25 239 ALA A C 1
ATOM 1884 O O . ALA A 1 239 ? 4.297 14.272 -2.553 1.00 87.25 239 ALA A O 1
ATOM 1885 N N . GLY A 1 240 ? 6.281 13.279 -2.248 1.00 82.69 240 GLY A N 1
ATOM 1886 C CA . GLY A 1 240 ? 7.105 14.328 -2.846 1.00 82.69 240 GLY A CA 1
ATOM 1887 C C . GLY A 1 240 ? 6.811 14.538 -4.332 1.00 82.69 240 GLY A C 1
ATOM 1888 O O . GLY A 1 240 ? 6.603 15.679 -4.736 1.00 82.69 240 GLY A O 1
ATOM 1889 N N . LEU A 1 241 ? 6.707 13.459 -5.120 1.00 80.44 241 LEU A N 1
ATOM 1890 C CA . LEU A 1 241 ? 6.315 13.524 -6.535 1.00 80.44 241 LEU A CA 1
ATOM 1891 C C . LEU A 1 241 ? 4.944 14.195 -6.709 1.00 80.44 241 LEU A C 1
ATOM 1893 O O . LEU A 1 241 ? 4.798 15.068 -7.560 1.00 80.44 241 LEU A O 1
ATOM 1897 N N . LEU A 1 242 ? 3.963 13.847 -5.870 1.00 79.62 242 LEU A N 1
ATOM 1898 C CA . LEU A 1 242 ? 2.617 14.440 -5.900 1.00 79.62 242 LEU A CA 1
ATOM 1899 C C . LEU A 1 242 ? 2.584 15.897 -5.402 1.00 79.62 242 LEU A C 1
ATOM 1901 O O . LEU A 1 242 ? 1.770 16.691 -5.865 1.00 79.62 242 LEU A O 1
ATOM 1905 N N . ASN A 1 243 ? 3.482 16.257 -4.482 1.00 75.31 243 ASN A N 1
ATOM 1906 C CA . ASN A 1 243 ? 3.608 17.596 -3.900 1.00 75.31 243 ASN A CA 1
ATOM 1907 C C . ASN A 1 243 ? 4.352 18.602 -4.778 1.00 75.31 243 ASN A C 1
ATOM 1909 O O . ASN A 1 243 ? 4.528 19.738 -4.339 1.00 75.31 243 ASN A O 1
ATOM 1913 N N . THR A 1 244 ? 4.813 18.222 -5.971 1.00 62.62 244 THR A N 1
ATOM 1914 C CA . THR A 1 244 ? 5.447 19.153 -6.915 1.00 62.62 244 THR A CA 1
ATOM 1915 C C . THR A 1 244 ? 4.418 20.151 -7.475 1.00 62.62 244 THR A C 1
ATOM 1917 O O . THR A 1 244 ? 4.025 20.108 -8.633 1.00 62.62 244 THR A O 1
ATOM 1920 N N . ASP A 1 245 ? 3.942 21.057 -6.622 1.00 48.00 245 ASP A N 1
ATOM 1921 C CA . ASP A 1 245 ? 2.975 22.101 -6.944 1.00 48.00 245 ASP A CA 1
ATOM 1922 C C . ASP A 1 245 ? 3.690 23.296 -7.604 1.00 48.00 245 ASP A C 1
ATOM 1924 O O . ASP A 1 245 ? 4.721 23.772 -7.125 1.00 48.00 245 ASP A O 1
ATOM 1928 N N . HIS A 1 246 ? 3.115 23.775 -8.711 1.00 48.19 246 HIS A N 1
ATOM 1929 C CA . HIS A 1 246 ? 3.073 25.183 -9.134 1.00 48.19 246 HIS A CA 1
ATOM 1930 C C . HIS A 1 246 ? 4.280 26.072 -8.806 1.00 48.19 246 HIS A C 1
ATOM 1932 O O . HIS A 1 246 ? 4.174 27.037 -8.052 1.00 48.19 246 HIS A O 1
ATOM 1938 N N . ASN A 1 247 ? 5.408 25.855 -9.476 1.00 39.34 247 ASN A N 1
ATOM 1939 C CA . ASN A 1 247 ? 6.233 27.008 -9.817 1.00 39.34 247 ASN A CA 1
ATOM 1940 C C . ASN A 1 247 ? 5.852 27.439 -11.244 1.00 39.34 247 ASN A C 1
ATOM 1942 O O . ASN A 1 247 ? 6.275 26.771 -12.186 1.00 39.34 247 ASN A O 1
ATOM 1946 N N . PRO A 1 248 ? 5.073 28.524 -11.433 1.00 40.69 248 PRO A N 1
ATOM 1947 C CA . PRO A 1 248 ? 4.697 29.015 -12.763 1.00 40.69 248 PRO A CA 1
ATOM 1948 C C . PRO A 1 248 ? 5.904 29.465 -13.608 1.00 40.69 248 PRO A C 1
ATOM 1950 O O . PRO A 1 248 ? 5.751 29.714 -14.799 1.00 40.69 248 PRO A O 1
ATOM 1953 N N . TYR A 1 249 ? 7.099 29.534 -13.009 1.00 36.44 249 TYR A N 1
ATOM 1954 C CA . TYR A 1 249 ? 8.373 29.810 -13.674 1.00 36.44 249 TYR A CA 1
ATOM 1955 C C . TYR A 1 249 ? 9.272 28.573 -13.831 1.00 36.44 249 TYR A C 1
ATOM 1957 O O . TYR A 1 249 ? 10.373 28.693 -14.365 1.00 36.44 249 TYR A O 1
ATOM 1965 N N . ARG A 1 250 ? 8.858 27.385 -13.361 1.00 35.53 250 ARG A N 1
ATOM 1966 C CA . ARG A 1 250 ? 9.620 26.148 -13.583 1.00 35.53 250 ARG A CA 1
ATOM 1967 C C . ARG A 1 250 ? 9.193 25.555 -14.917 1.00 35.53 250 ARG A C 1
ATOM 1969 O O . ARG A 1 250 ? 8.101 25.009 -15.049 1.00 35.53 250 ARG A O 1
ATOM 1976 N N . GLU A 1 251 ? 10.069 25.708 -15.901 1.00 37.09 251 GLU A N 1
ATOM 1977 C CA . GLU A 1 251 ? 9.977 25.086 -17.217 1.00 37.09 251 GLU A CA 1
ATOM 1978 C C . GLU A 1 251 ? 9.796 23.572 -17.078 1.00 37.09 251 GLU A C 1
ATOM 1980 O O . GLU A 1 251 ? 10.766 22.876 -16.812 1.00 37.09 251 GLU A O 1
ATOM 1985 N N . ARG A 1 252 ? 8.559 23.097 -17.282 1.00 42.88 252 ARG A N 1
ATOM 1986 C CA . ARG A 1 252 ? 8.140 21.691 -17.427 1.00 42.88 252 ARG A CA 1
ATOM 1987 C C . ARG A 1 252 ? 8.526 20.736 -16.268 1.00 42.88 252 ARG A C 1
ATOM 1989 O O . ARG A 1 252 ? 9.601 20.813 -15.678 1.00 42.88 252 ARG A O 1
ATOM 1996 N N . PRO A 1 253 ? 7.662 19.773 -15.900 1.00 49.50 253 PRO A N 1
ATOM 1997 C CA . PRO A 1 253 ? 8.110 18.615 -15.128 1.00 49.50 253 PRO A CA 1
ATOM 1998 C C . PRO A 1 253 ? 9.311 17.989 -15.843 1.00 49.50 253 PRO A C 1
ATOM 2000 O O . PRO A 1 253 ? 9.309 17.913 -17.070 1.00 49.50 253 PRO A O 1
ATOM 2003 N N . GLN A 1 254 ? 10.336 17.568 -15.099 1.00 49.91 254 GLN A N 1
ATOM 2004 C CA . GLN A 1 254 ? 11.522 16.948 -15.687 1.00 49.91 254 GLN A CA 1
ATOM 2005 C C . GLN A 1 254 ? 11.064 15.758 -16.542 1.00 49.91 254 GLN A C 1
ATOM 2007 O O . GLN A 1 254 ? 10.534 14.765 -16.033 1.00 49.91 254 GLN A O 1
ATOM 2012 N N . GLN A 1 255 ? 11.164 15.923 -17.862 1.00 56.34 255 GLN A N 1
ATOM 2013 C CA . GLN A 1 255 ? 10.830 14.892 -18.826 1.00 56.34 255 GLN A CA 1
ATOM 2014 C C . GLN A 1 255 ? 11.834 13.773 -18.593 1.00 56.34 255 GLN A C 1
ATOM 2016 O O . GLN A 1 255 ? 13.037 13.968 -18.760 1.00 56.34 255 GLN A O 1
ATOM 2021 N N . LEU A 1 256 ? 11.349 12.632 -18.104 1.00 61.50 256 LEU A N 1
ATOM 2022 C CA . LEU A 1 256 ? 12.203 11.471 -17.932 1.00 61.50 256 LEU A CA 1
ATOM 2023 C C . LEU A 1 256 ? 12.772 11.124 -19.313 1.00 61.50 256 LEU A C 1
ATOM 2025 O O . LEU A 1 256 ? 12.011 10.956 -20.272 1.00 61.50 256 LEU A O 1
ATOM 2029 N N . ASN A 1 257 ? 14.095 11.013 -19.410 1.00 61.66 257 ASN A N 1
ATOM 2030 C CA . ASN A 1 257 ? 14.773 10.628 -20.641 1.00 61.66 257 ASN A CA 1
ATOM 2031 C C . ASN A 1 257 ? 14.669 9.109 -20.833 1.00 61.66 257 ASN A C 1
ATOM 2033 O O . ASN A 1 257 ? 15.640 8.360 -20.760 1.00 61.66 257 ASN A O 1
ATOM 2037 N N . LEU A 1 258 ? 13.438 8.632 -21.012 1.00 62.19 258 LEU A N 1
ATOM 2038 C CA . LEU A 1 258 ? 13.171 7.229 -21.274 1.00 62.19 258 LEU A CA 1
ATOM 2039 C C . LEU A 1 258 ? 13.684 6.891 -22.671 1.00 62.19 258 LEU A C 1
ATOM 2041 O O . LEU A 1 258 ? 13.174 7.396 -23.673 1.00 62.19 258 LEU A O 1
ATOM 2045 N N . GLY A 1 259 ? 14.628 5.954 -22.742 1.00 63.78 259 GLY A N 1
ATOM 2046 C CA . GLY A 1 259 ? 14.991 5.330 -24.010 1.00 63.78 259 GLY A CA 1
ATOM 2047 C C . GLY A 1 259 ? 13.758 4.764 -24.732 1.00 63.78 259 GLY A C 1
ATOM 2048 O O . GLY A 1 259 ? 12.793 4.322 -24.102 1.00 63.78 259 GLY A O 1
ATOM 2049 N N . TRP A 1 260 ? 13.801 4.744 -26.065 1.00 64.00 260 TRP A N 1
ATOM 2050 C CA . TRP A 1 260 ? 12.696 4.304 -26.930 1.00 64.00 260 TRP A CA 1
ATOM 2051 C C . TRP A 1 260 ? 12.140 2.910 -26.575 1.00 64.00 260 TRP A C 1
ATOM 2053 O O . TRP A 1 260 ? 10.942 2.684 -26.711 1.00 64.00 260 TRP A O 1
ATOM 2063 N N . GLU A 1 261 ? 12.975 2.001 -26.063 1.00 65.44 261 GLU A N 1
ATOM 2064 C CA . GLU A 1 261 ? 12.563 0.666 -25.601 1.00 65.44 261 GLU A CA 1
ATOM 2065 C C . GLU A 1 261 ? 11.608 0.734 -24.404 1.00 65.44 261 GLU A C 1
ATOM 2067 O O . GLU A 1 261 ? 10.636 -0.017 -24.337 1.00 65.44 261 GLU A O 1
ATOM 2072 N N . LEU A 1 262 ? 11.849 1.652 -23.462 1.00 70.81 262 LEU A N 1
ATOM 2073 C CA . LEU A 1 262 ? 10.979 1.815 -22.300 1.00 70.81 262 LEU A CA 1
ATOM 2074 C C . LEU A 1 262 ? 9.659 2.472 -22.700 1.00 70.81 262 LEU A C 1
ATOM 2076 O O . LEU A 1 262 ? 8.607 2.107 -22.183 1.00 70.81 262 LEU A O 1
ATOM 2080 N N . LYS A 1 263 ? 9.703 3.397 -23.666 1.00 72.38 263 LYS A N 1
ATOM 2081 C CA . LYS A 1 263 ? 8.499 3.960 -24.284 1.00 72.38 263 LYS A CA 1
ATOM 2082 C C . LYS A 1 263 ? 7.658 2.855 -24.919 1.00 72.38 263 LYS A C 1
ATOM 2084 O O . LYS A 1 263 ? 6.478 2.756 -24.602 1.00 72.38 263 LYS A O 1
ATOM 2089 N N . ASP A 1 264 ? 8.258 2.031 -25.778 1.00 73.00 264 ASP A N 1
ATOM 2090 C CA . ASP A 1 264 ? 7.571 0.923 -26.452 1.00 73.00 264 ASP A CA 1
ATOM 2091 C C . ASP A 1 264 ? 6.972 -0.059 -25.431 1.00 73.00 264 ASP A C 1
ATOM 2093 O O . ASP A 1 264 ? 5.789 -0.395 -25.496 1.00 73.00 264 ASP A O 1
ATOM 2097 N N . LEU A 1 265 ? 7.743 -0.403 -24.394 1.00 77.06 265 LEU A N 1
ATOM 2098 C CA . LEU A 1 265 ? 7.292 -1.226 -23.271 1.00 77.06 265 LEU A CA 1
ATOM 2099 C C . LEU A 1 265 ? 6.033 -0.652 -22.607 1.00 77.06 265 LEU A C 1
ATOM 2101 O O . LEU A 1 265 ? 5.093 -1.402 -22.344 1.00 77.06 265 LEU A O 1
ATOM 2105 N N . LEU A 1 266 ? 5.989 0.658 -22.361 1.00 78.00 266 LEU A N 1
ATOM 2106 C CA . LEU A 1 266 ? 4.851 1.334 -21.731 1.00 78.00 266 LEU A CA 1
ATOM 2107 C C . LEU A 1 266 ? 3.630 1.494 -22.656 1.00 78.00 266 LEU A C 1
ATOM 2109 O O . LEU A 1 266 ? 2.559 1.847 -22.167 1.00 78.00 266 LEU A O 1
ATOM 2113 N N . THR A 1 267 ? 3.747 1.220 -23.961 1.00 77.31 267 THR A N 1
ATOM 2114 C CA . THR A 1 267 ? 2.580 1.159 -24.867 1.00 77.31 267 THR A CA 1
ATOM 2115 C C . THR A 1 267 ? 1.832 -0.175 -24.809 1.00 77.31 267 THR A C 1
ATOM 2117 O O . THR A 1 267 ? 0.702 -0.273 -25.292 1.00 77.31 267 THR A O 1
ATOM 2120 N N . LEU A 1 268 ? 2.439 -1.207 -24.216 1.00 79.12 268 LEU A N 1
ATOM 2121 C CA . LEU A 1 268 ? 1.822 -2.520 -24.048 1.00 79.12 268 LEU A CA 1
ATOM 2122 C C . LEU A 1 268 ? 0.642 -2.467 -23.064 1.00 79.12 268 LEU A C 1
ATOM 2124 O O . LEU A 1 268 ? 0.557 -1.548 -22.244 1.00 79.12 268 LEU A O 1
ATOM 2128 N N . PRO A 1 269 ? -0.241 -3.489 -23.067 1.00 84.50 269 PRO A N 1
ATOM 2129 C CA . PRO A 1 269 ? -1.207 -3.670 -21.989 1.00 84.50 269 PRO A CA 1
ATOM 2130 C C . PRO A 1 269 ? -0.516 -3.600 -20.622 1.00 84.50 269 PRO A C 1
ATOM 2132 O O . PRO A 1 269 ? 0.591 -4.118 -20.460 1.00 84.50 269 PRO A O 1
ATOM 2135 N N . PHE A 1 270 ? -1.164 -2.966 -19.646 1.00 86.44 270 PHE A N 1
ATOM 2136 C CA . PHE A 1 270 ? -0.532 -2.554 -18.390 1.00 86.44 270 PHE A CA 1
ATOM 2137 C C . PHE A 1 270 ? 0.215 -3.697 -17.683 1.00 86.44 270 PHE A C 1
ATOM 2139 O O . PHE A 1 270 ? 1.377 -3.551 -17.315 1.00 86.44 270 PHE A O 1
ATOM 2146 N N . GLU A 1 271 ? -0.392 -4.875 -17.572 1.00 87.00 271 GLU A N 1
ATOM 2147 C CA . GLU A 1 271 ? 0.234 -6.055 -16.971 1.00 87.00 271 GLU A CA 1
ATOM 2148 C C . GLU A 1 271 ? 1.465 -6.568 -17.738 1.00 87.00 271 GLU A C 1
ATOM 2150 O O . GLU A 1 271 ? 2.424 -7.045 -17.129 1.00 87.00 271 GLU A O 1
ATOM 2155 N N . HIS A 1 272 ? 1.478 -6.434 -19.067 1.00 85.44 272 HIS A N 1
ATOM 2156 C CA . HIS A 1 272 ? 2.610 -6.835 -19.899 1.00 85.44 272 HIS A CA 1
ATOM 2157 C C . HIS A 1 272 ? 3.769 -5.861 -19.709 1.00 85.44 272 HIS A C 1
ATOM 2159 O O . HIS A 1 272 ? 4.915 -6.301 -19.606 1.00 85.44 272 HIS A O 1
ATOM 2165 N N . ALA A 1 273 ? 3.468 -4.561 -19.619 1.00 87.25 273 ALA A N 1
ATOM 2166 C CA . AL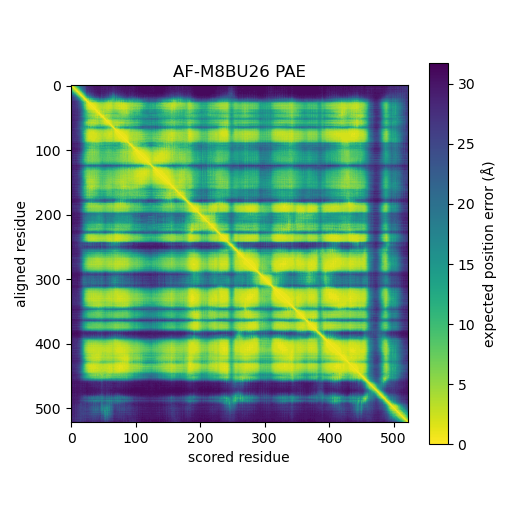A A 1 273 ? 4.441 -3.531 -19.284 1.00 87.25 273 ALA A CA 1
ATOM 2167 C C . ALA A 1 273 ? 5.060 -3.798 -17.902 1.00 87.25 273 ALA A C 1
ATOM 2169 O O . ALA A 1 273 ? 6.282 -3.898 -17.788 1.00 87.25 273 ALA A O 1
ATOM 2170 N N . LEU A 1 274 ? 4.235 -4.026 -16.871 1.00 91.38 274 LEU A N 1
ATOM 2171 C CA . LEU A 1 274 ? 4.712 -4.348 -15.522 1.00 91.38 274 LEU A CA 1
ATOM 2172 C C . LEU A 1 274 ? 5.614 -5.589 -15.515 1.00 91.38 274 LEU A C 1
ATOM 2174 O O . LEU A 1 274 ? 6.704 -5.559 -14.945 1.00 91.38 274 LEU A O 1
ATOM 2178 N N . PHE A 1 275 ? 5.192 -6.676 -16.165 1.00 90.50 275 PHE A N 1
ATOM 2179 C CA . PHE A 1 275 ? 5.968 -7.914 -16.194 1.00 90.50 275 PHE A CA 1
ATOM 2180 C C . PHE A 1 275 ? 7.311 -7.753 -16.915 1.00 90.50 275 PHE A C 1
ATOM 2182 O O . PHE A 1 275 ? 8.354 -8.168 -16.406 1.00 90.50 275 PHE A O 1
ATOM 2189 N N . ARG A 1 276 ? 7.301 -7.122 -18.093 1.00 86.88 276 ARG A N 1
ATOM 2190 C CA . ARG A 1 276 ? 8.513 -6.871 -18.881 1.00 86.88 276 ARG A CA 1
ATOM 2191 C C . ARG A 1 276 ? 9.486 -5.958 -18.142 1.00 86.88 276 ARG A C 1
ATOM 2193 O O . ARG A 1 276 ? 10.678 -6.260 -18.106 1.00 86.88 276 ARG A O 1
ATOM 2200 N N . LEU A 1 277 ? 8.983 -4.903 -17.501 1.00 89.44 277 LEU A N 1
ATOM 2201 C CA . LEU A 1 277 ? 9.804 -4.007 -16.691 1.00 89.44 277 LEU A CA 1
ATOM 2202 C C . LEU A 1 277 ? 10.375 -4.718 -15.461 1.00 89.44 277 LEU A C 1
ATOM 2204 O O . LEU A 1 277 ? 11.506 -4.439 -15.070 1.00 89.44 277 LEU A O 1
ATOM 2208 N N . HIS A 1 278 ? 9.628 -5.649 -14.859 1.00 92.62 278 HIS A N 1
ATOM 2209 C CA . HIS A 1 278 ? 10.107 -6.455 -13.735 1.00 92.62 278 HIS A CA 1
ATOM 2210 C C . HIS A 1 278 ? 11.265 -7.370 -14.142 1.00 92.62 278 HIS A C 1
ATOM 2212 O O . HIS A 1 278 ? 12.313 -7.333 -13.503 1.00 92.62 278 HIS A O 1
ATOM 2218 N N . VAL A 1 279 ? 11.120 -8.121 -15.240 1.00 88.88 279 VAL A N 1
ATOM 2219 C CA . VAL A 1 279 ? 12.208 -8.954 -15.787 1.00 88.88 279 VAL A CA 1
ATOM 2220 C C . VAL A 1 279 ? 13.442 -8.107 -16.098 1.00 88.88 279 VAL A C 1
ATOM 2222 O O . VAL A 1 279 ? 14.556 -8.487 -15.737 1.00 88.88 279 VAL A O 1
ATOM 2225 N N . PHE A 1 280 ? 13.234 -6.938 -16.711 1.00 86.56 280 PHE A N 1
ATOM 2226 C CA . PHE A 1 280 ? 14.311 -5.992 -16.967 1.00 86.56 280 PHE A CA 1
ATOM 2227 C C . PHE A 1 280 ? 14.988 -5.531 -15.674 1.00 86.56 280 PHE A C 1
ATOM 2229 O O . PHE A 1 280 ? 16.207 -5.599 -15.574 1.00 86.56 280 PHE A O 1
ATOM 2236 N N . THR A 1 281 ? 14.213 -5.087 -14.685 1.00 89.88 281 THR A N 1
ATOM 2237 C CA . THR A 1 281 ? 14.742 -4.582 -13.411 1.00 89.88 281 THR A CA 1
ATOM 2238 C C . THR A 1 281 ? 15.566 -5.666 -12.721 1.00 89.88 281 THR A C 1
ATOM 2240 O O . THR A 1 281 ? 16.673 -5.401 -12.270 1.00 89.88 281 THR A O 1
ATOM 2243 N N . GLU A 1 282 ? 15.092 -6.911 -12.708 1.00 90.44 282 GLU A N 1
ATOM 2244 C CA . GLU A 1 282 ? 15.819 -8.034 -12.111 1.00 90.44 282 GLU A CA 1
ATOM 2245 C C . GLU A 1 282 ? 17.144 -8.334 -12.823 1.00 90.44 282 GLU A C 1
ATOM 2247 O O . GLU A 1 282 ? 18.165 -8.516 -12.160 1.00 90.44 282 GLU A O 1
ATOM 2252 N N . MET A 1 283 ? 17.155 -8.331 -14.158 1.00 85.19 283 MET A N 1
ATOM 2253 C CA . MET A 1 283 ? 18.387 -8.469 -14.943 1.00 85.19 283 MET A CA 1
ATOM 2254 C C . MET A 1 283 ? 19.334 -7.282 -14.716 1.00 85.19 283 MET A C 1
ATOM 2256 O O . MET A 1 283 ? 20.536 -7.457 -14.545 1.00 85.19 283 MET A O 1
ATOM 2260 N N . TYR A 1 284 ? 18.814 -6.057 -14.723 1.00 83.00 284 TYR A N 1
ATOM 2261 C CA . TYR A 1 284 ? 19.622 -4.851 -14.573 1.00 83.00 284 TYR A CA 1
ATOM 2262 C C . TYR A 1 284 ? 20.304 -4.804 -13.206 1.00 83.00 284 TYR A C 1
ATOM 2264 O O . TYR A 1 284 ? 21.496 -4.520 -13.105 1.00 83.00 284 TYR A O 1
ATOM 2272 N N . LEU A 1 285 ? 19.566 -5.163 -12.155 1.00 87.75 285 LEU A N 1
ATOM 2273 C CA . LEU A 1 285 ? 20.103 -5.247 -10.804 1.00 87.75 285 LEU A CA 1
ATOM 2274 C C . LEU A 1 285 ? 21.057 -6.437 -10.626 1.00 87.75 285 LEU A C 1
ATOM 2276 O O . LEU A 1 285 ? 22.003 -6.317 -9.853 1.00 87.75 285 LEU A O 1
ATOM 2280 N N . SER A 1 286 ? 20.892 -7.549 -11.355 1.00 83.19 286 SER A N 1
ATOM 2281 C CA . SER A 1 286 ? 21.854 -8.662 -11.280 1.00 83.19 286 SER A CA 1
ATOM 2282 C C . SER A 1 286 ? 23.242 -8.268 -11.797 1.00 83.19 286 SER A C 1
ATOM 2284 O O . SER A 1 286 ? 24.245 -8.767 -11.288 1.00 83.19 286 SER A O 1
ATOM 2286 N N . ARG A 1 287 ? 23.314 -7.324 -12.751 1.00 78.38 287 ARG A N 1
ATOM 2287 C CA . ARG A 1 287 ? 24.585 -6.742 -13.221 1.00 78.38 287 ARG A CA 1
ATOM 2288 C C . ARG A 1 287 ? 25.315 -5.988 -12.109 1.00 78.38 287 ARG A C 1
ATOM 2290 O O . ARG A 1 287 ? 26.538 -6.041 -12.058 1.00 78.38 287 ARG A O 1
ATOM 2297 N N . LEU A 1 288 ? 24.583 -5.329 -11.206 1.00 77.00 288 LEU A N 1
ATOM 2298 C CA . LEU A 1 288 ? 25.155 -4.669 -10.026 1.00 77.00 288 LEU A CA 1
ATOM 2299 C C . LEU A 1 288 ? 25.748 -5.689 -9.043 1.00 77.00 288 LEU A C 1
ATOM 2301 O O . LEU A 1 288 ? 26.811 -5.461 -8.471 1.00 77.00 288 LEU A O 1
ATOM 2305 N N . ASP A 1 289 ? 25.071 -6.826 -8.885 1.00 73.94 289 ASP A N 1
ATOM 2306 C CA . ASP A 1 289 ? 25.483 -7.920 -8.002 1.00 73.94 289 ASP A CA 1
ATOM 2307 C C . ASP A 1 289 ? 26.642 -8.758 -8.599 1.00 73.94 289 ASP A C 1
ATOM 2309 O O . ASP A 1 289 ? 27.105 -9.716 -7.980 1.00 73.94 289 ASP A O 1
ATOM 2313 N N . GLY A 1 290 ? 27.125 -8.418 -9.804 1.00 66.56 290 GLY A N 1
ATOM 2314 C CA . GLY A 1 290 ? 28.179 -9.160 -10.503 1.00 66.56 290 GLY A CA 1
ATOM 2315 C C . GLY A 1 290 ? 27.729 -10.536 -11.013 1.00 66.56 290 GLY A C 1
ATOM 2316 O O . GLY A 1 290 ? 28.565 -11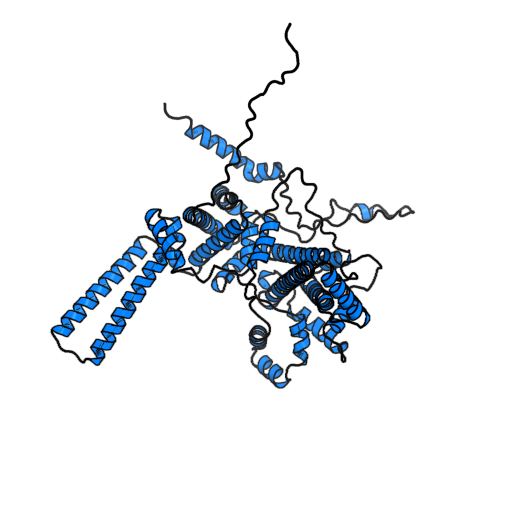.396 -11.282 1.00 66.56 290 GLY A O 1
ATOM 2317 N N . SER A 1 291 ? 26.421 -10.769 -11.147 1.00 61.38 291 SER A N 1
ATOM 2318 C CA . SER A 1 291 ? 25.853 -11.994 -11.721 1.00 61.38 291 SER A CA 1
ATOM 2319 C C . SER A 1 291 ? 25.439 -11.720 -13.173 1.00 61.38 291 SER A C 1
ATOM 2321 O O . SER A 1 291 ? 24.573 -10.885 -13.444 1.00 61.38 291 SER A O 1
ATOM 2323 N N . GLY A 1 292 ? 26.110 -12.380 -14.122 1.00 60.66 292 GLY A N 1
ATOM 2324 C CA . GLY A 1 292 ? 25.963 -12.176 -15.568 1.00 60.66 292 GLY A CA 1
ATOM 2325 C C . GLY A 1 292 ? 27.071 -12.867 -16.375 1.00 60.66 292 GLY A C 1
ATOM 2326 O O . GLY A 1 292 ? 27.918 -13.559 -15.803 1.00 60.66 292 GLY A O 1
ATOM 2327 N N . SER A 1 293 ? 27.076 -12.672 -17.698 1.00 61.19 293 SER A N 1
ATOM 2328 C CA . SER A 1 293 ? 28.105 -13.216 -18.600 1.00 61.19 293 SER A CA 1
ATOM 2329 C C . SER A 1 293 ? 29.530 -12.739 -18.247 1.00 61.19 293 SER A C 1
ATOM 2331 O O . SER A 1 293 ? 29.718 -11.750 -17.534 1.00 61.19 293 SER A O 1
ATOM 2333 N N . GLY A 1 294 ? 30.560 -13.443 -18.738 1.00 61.59 294 GLY A N 1
ATOM 2334 C CA . GLY A 1 294 ? 31.966 -13.209 -18.366 1.00 61.59 294 GLY A CA 1
ATOM 2335 C C . GLY A 1 294 ? 32.455 -11.763 -18.542 1.00 61.59 294 GLY A C 1
ATOM 2336 O O . GLY A 1 294 ? 33.144 -11.250 -17.665 1.00 61.59 294 GLY A O 1
ATOM 2337 N N . GLU A 1 295 ? 32.047 -11.073 -19.612 1.00 59.72 295 GLU A N 1
ATOM 2338 C CA . GLU A 1 295 ? 32.385 -9.656 -19.845 1.00 59.72 295 GLU A CA 1
ATOM 2339 C C . GLU A 1 295 ? 31.695 -8.718 -18.840 1.00 59.72 295 GLU A C 1
ATOM 2341 O O . GLU A 1 295 ? 32.294 -7.760 -18.346 1.00 59.72 295 GLU A O 1
ATOM 2346 N N . MET A 1 296 ? 30.449 -9.025 -18.473 1.00 58.25 296 MET A N 1
ATOM 2347 C CA . MET A 1 296 ? 29.657 -8.237 -17.527 1.00 58.25 296 MET A CA 1
ATOM 2348 C C . MET A 1 296 ? 30.194 -8.359 -16.096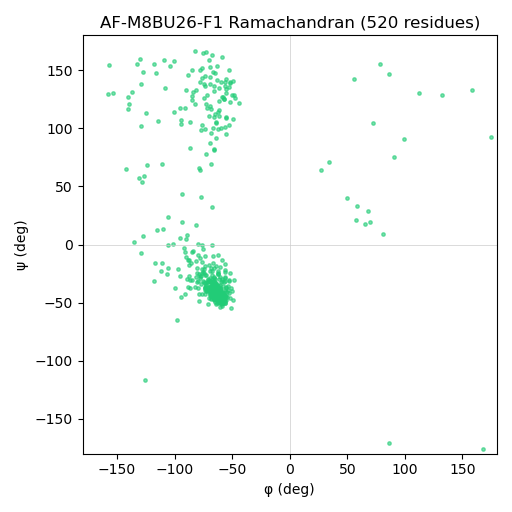 1.00 58.25 296 MET A C 1
ATOM 2350 O O . MET A 1 296 ? 30.231 -7.370 -15.363 1.00 58.25 296 MET A O 1
ATOM 2354 N N . LYS A 1 297 ? 30.674 -9.552 -15.713 1.00 64.19 297 LYS A N 1
ATOM 2355 C CA . LYS A 1 297 ? 31.366 -9.791 -14.433 1.00 64.19 297 LYS A CA 1
ATOM 2356 C C . LYS A 1 297 ? 32.596 -8.892 -14.287 1.00 64.19 297 LYS A C 1
ATOM 2358 O O . LYS A 1 297 ? 32.811 -8.315 -13.223 1.00 64.19 297 LYS A O 1
ATOM 2363 N N . VAL A 1 298 ? 33.365 -8.725 -15.366 1.00 64.75 298 VAL A N 1
ATOM 2364 C CA . VAL A 1 298 ? 34.547 -7.849 -15.394 1.00 64.75 298 VAL A CA 1
ATOM 2365 C C . VAL A 1 298 ? 34.145 -6.377 -15.279 1.00 64.75 298 VAL A C 1
ATOM 2367 O O . VAL A 1 298 ? 34.711 -5.662 -14.455 1.00 64.75 298 VAL A O 1
ATOM 2370 N N . LEU A 1 299 ? 33.139 -5.924 -16.033 1.00 63.50 299 LEU A N 1
ATOM 2371 C CA . LEU A 1 299 ? 32.651 -4.538 -15.966 1.00 63.50 299 LEU A CA 1
ATOM 2372 C C . LEU A 1 299 ? 32.091 -4.173 -14.585 1.00 63.50 299 LEU A C 1
ATOM 2374 O O . LEU A 1 299 ? 32.402 -3.102 -14.066 1.00 63.50 299 LEU A O 1
ATOM 2378 N N . ALA A 1 300 ? 31.316 -5.066 -13.965 1.00 62.50 300 ALA A N 1
ATOM 2379 C CA . ALA A 1 300 ? 30.795 -4.872 -12.614 1.00 62.50 300 ALA A CA 1
ATOM 2380 C C . ALA A 1 300 ? 31.924 -4.816 -11.573 1.00 62.50 300 ALA A C 1
ATOM 2382 O O . ALA A 1 300 ? 31.935 -3.925 -10.725 1.00 62.50 300 ALA A O 1
ATOM 2383 N N . ALA A 1 301 ? 32.917 -5.708 -11.672 1.00 65.25 301 ALA A N 1
ATOM 2384 C CA . ALA A 1 301 ? 34.085 -5.694 -10.791 1.00 65.25 301 ALA A CA 1
ATOM 2385 C C . ALA A 1 301 ? 34.895 -4.392 -10.923 1.00 65.25 301 ALA A C 1
ATOM 2387 O O . ALA A 1 301 ? 35.306 -3.820 -9.912 1.00 65.25 301 ALA A O 1
ATOM 2388 N N . VAL A 1 302 ? 35.071 -3.883 -12.148 1.00 65.75 302 VAL A N 1
ATOM 2389 C CA . VAL A 1 302 ? 35.728 -2.591 -12.404 1.00 65.75 302 VAL A CA 1
ATOM 2390 C C . VAL A 1 302 ? 34.903 -1.434 -11.838 1.00 65.75 302 VAL A C 1
ATOM 2392 O O . VAL A 1 302 ? 35.459 -0.583 -11.150 1.00 65.75 302 VAL A O 1
ATOM 2395 N N . ALA A 1 303 ? 33.586 -1.408 -12.056 1.00 64.44 303 ALA A N 1
ATOM 2396 C CA . ALA A 1 303 ? 32.710 -0.361 -11.530 1.00 64.44 303 ALA A CA 1
ATOM 2397 C C . ALA A 1 303 ? 32.702 -0.327 -9.992 1.00 64.44 303 ALA A C 1
ATOM 2399 O O . ALA A 1 303 ? 32.787 0.748 -9.400 1.00 64.44 303 ALA A O 1
ATOM 2400 N N . VAL A 1 304 ? 32.671 -1.494 -9.338 1.00 64.94 304 VAL A N 1
ATOM 2401 C CA . VAL A 1 304 ? 32.772 -1.604 -7.875 1.00 64.94 304 VAL A CA 1
ATOM 2402 C C . VAL A 1 304 ? 34.144 -1.138 -7.386 1.00 64.94 304 VAL A C 1
ATOM 2404 O O . VAL A 1 304 ? 34.207 -0.371 -6.428 1.00 64.94 304 VAL A O 1
ATOM 2407 N N . ALA A 1 305 ? 35.235 -1.531 -8.049 1.00 66.56 305 ALA A N 1
ATOM 2408 C CA . ALA A 1 305 ? 36.582 -1.080 -7.694 1.00 66.56 305 ALA A CA 1
ATOM 2409 C C . ALA A 1 305 ? 36.742 0.445 -7.838 1.00 66.56 305 ALA A C 1
ATOM 2411 O O . ALA A 1 305 ? 37.310 1.090 -6.956 1.00 66.56 305 ALA A O 1
ATOM 2412 N N . VAL A 1 306 ? 36.185 1.035 -8.902 1.00 66.88 306 VAL A N 1
ATOM 2413 C CA . VAL A 1 306 ? 36.152 2.491 -9.108 1.00 66.88 306 VAL A CA 1
ATOM 2414 C C . VAL A 1 306 ? 35.298 3.174 -8.039 1.00 66.88 306 VAL A C 1
ATOM 2416 O O . VAL A 1 306 ? 35.742 4.157 -7.457 1.00 66.88 306 VAL A O 1
ATOM 2419 N N . ALA A 1 307 ? 34.114 2.648 -7.714 1.00 62.53 307 ALA A N 1
ATOM 2420 C CA . ALA A 1 307 ? 33.257 3.214 -6.670 1.00 62.53 307 ALA A CA 1
ATOM 2421 C C . ALA A 1 307 ? 33.923 3.170 -5.283 1.00 62.53 307 ALA A C 1
ATOM 2423 O O . ALA A 1 307 ? 33.842 4.136 -4.529 1.00 62.53 307 ALA A O 1
ATOM 2424 N N . VAL A 1 308 ? 34.639 2.086 -4.961 1.00 64.38 308 VAL A N 1
ATOM 2425 C CA . VAL A 1 308 ? 35.441 1.987 -3.729 1.00 64.38 308 VAL A CA 1
ATOM 2426 C C . VAL A 1 308 ? 36.569 3.022 -3.724 1.00 64.38 308 VAL A C 1
ATOM 2428 O O . VAL A 1 308 ? 36.798 3.656 -2.696 1.00 64.38 308 VAL A O 1
ATOM 2431 N N . ALA A 1 309 ? 37.233 3.236 -4.862 1.00 65.25 309 ALA A N 1
ATOM 2432 C CA . ALA A 1 309 ? 38.299 4.229 -4.994 1.00 65.25 309 ALA A CA 1
ATOM 2433 C C . ALA A 1 309 ? 37.793 5.685 -4.917 1.00 65.25 309 ALA A C 1
ATOM 2435 O O . ALA A 1 309 ? 38.513 6.551 -4.427 1.00 65.25 309 ALA A O 1
ATOM 2436 N N . VAL A 1 310 ? 36.566 5.955 -5.378 1.00 61.75 310 VAL A N 1
ATOM 2437 C CA . VAL A 1 310 ? 35.937 7.292 -5.374 1.00 61.75 310 VAL A CA 1
ATOM 2438 C C . VAL A 1 310 ? 35.237 7.606 -4.037 1.00 61.75 310 VAL A C 1
ATOM 2440 O O . VAL A 1 310 ? 35.002 8.772 -3.728 1.00 61.75 310 VAL A O 1
ATOM 2443 N N . GLY A 1 311 ? 34.980 6.596 -3.200 1.00 58.50 311 GLY A N 1
ATOM 2444 C CA . GLY A 1 311 ? 34.479 6.743 -1.831 1.00 58.50 311 GLY A CA 1
ATOM 2445 C C . GLY A 1 311 ? 33.296 5.817 -1.542 1.00 58.50 311 GLY A C 1
ATOM 2446 O O . GLY A 1 311 ? 32.301 5.806 -2.265 1.00 58.50 311 GLY A O 1
ATOM 2447 N N . GLY A 1 312 ? 33.375 5.055 -0.444 1.00 63.44 312 GLY A N 1
ATOM 2448 C CA . GLY A 1 312 ? 32.389 4.021 -0.090 1.00 63.44 312 GLY A CA 1
ATOM 2449 C C . GLY A 1 312 ? 30.931 4.496 0.027 1.00 63.44 312 GLY A C 1
ATOM 2450 O O . GLY A 1 312 ? 30.024 3.698 -0.200 1.00 63.44 312 GLY A O 1
ATOM 2451 N N . SER A 1 313 ? 30.688 5.787 0.285 1.00 67.25 313 SER A N 1
ATOM 2452 C CA . SER A 1 313 ? 29.336 6.354 0.413 1.00 67.25 313 SER A CA 1
ATOM 2453 C C . SER A 1 313 ? 28.510 6.264 -0.875 1.00 67.25 313 SER A C 1
ATOM 2455 O O . SER A 1 313 ? 27.325 5.948 -0.810 1.00 67.25 313 SER A O 1
ATOM 2457 N N . VAL A 1 314 ? 29.129 6.462 -2.047 1.00 66.38 314 VAL A N 1
ATOM 2458 C CA . VAL A 1 314 ? 28.438 6.406 -3.353 1.00 66.38 314 VAL A CA 1
ATOM 2459 C C . VAL A 1 314 ? 27.966 4.984 -3.659 1.00 66.38 314 VAL A C 1
ATOM 2461 O O . VAL A 1 314 ? 26.870 4.769 -4.175 1.00 66.38 314 VAL A O 1
ATOM 2464 N N . SER A 1 315 ? 28.778 3.987 -3.298 1.00 73.44 315 SER A N 1
ATOM 2465 C CA . SER A 1 315 ? 28.430 2.576 -3.475 1.00 73.44 315 SER A CA 1
ATOM 2466 C C . SER A 1 315 ? 27.219 2.181 -2.620 1.00 73.44 315 SER A C 1
ATOM 2468 O O . SER A 1 315 ? 26.357 1.430 -3.078 1.00 73.44 315 SER A O 1
ATOM 2470 N N . ASP A 1 316 ? 27.113 2.718 -1.404 1.00 82.69 316 ASP A N 1
ATOM 2471 C CA . ASP A 1 316 ? 25.987 2.449 -0.507 1.00 82.69 316 ASP A CA 1
ATOM 2472 C C . ASP A 1 316 ? 24.697 3.146 -0.946 1.00 82.69 316 ASP A C 1
ATOM 2474 O O . ASP A 1 316 ? 23.624 2.544 -0.877 1.00 82.69 316 ASP A O 1
ATOM 2478 N N . GLU A 1 317 ? 24.779 4.382 -1.440 1.00 84.31 317 GLU A N 1
ATOM 2479 C CA . GLU A 1 317 ? 23.638 5.090 -2.039 1.00 84.31 317 GLU A CA 1
ATOM 2480 C C . GLU A 1 317 ? 23.089 4.344 -3.257 1.00 84.31 317 GLU A C 1
ATOM 2482 O O . GLU A 1 317 ? 21.887 4.081 -3.341 1.00 84.31 317 GLU A O 1
ATOM 2487 N N . MET A 1 318 ? 23.976 3.895 -4.144 1.00 84.25 318 MET A N 1
ATOM 2488 C CA . MET A 1 318 ? 23.600 3.118 -5.320 1.00 84.25 318 MET A CA 1
ATOM 2489 C C . MET A 1 318 ? 22.916 1.790 -4.947 1.00 84.25 318 MET A C 1
ATOM 2491 O O . MET A 1 318 ? 21.903 1.423 -5.547 1.00 84.25 318 MET A O 1
ATOM 2495 N N . ARG A 1 319 ? 23.411 1.083 -3.917 1.00 85.75 319 ARG A N 1
ATOM 2496 C CA . ARG A 1 319 ? 22.768 -0.141 -3.395 1.00 85.75 319 ARG A CA 1
ATOM 2497 C C . ARG A 1 319 ? 21.400 0.133 -2.773 1.00 85.75 319 ARG A C 1
ATOM 2499 O O . ARG A 1 319 ? 20.482 -0.665 -2.968 1.00 85.75 319 ARG A O 1
ATOM 2506 N N . LYS A 1 320 ? 21.240 1.241 -2.040 1.00 89.25 320 LYS A N 1
ATOM 2507 C CA . LYS A 1 320 ? 19.940 1.651 -1.477 1.00 89.25 320 LYS A CA 1
ATOM 2508 C C . LYS A 1 320 ? 18.927 1.913 -2.587 1.00 89.25 320 LYS A C 1
ATOM 2510 O O . LYS A 1 320 ? 17.826 1.371 -2.551 1.00 89.25 320 LYS A O 1
ATOM 2515 N N . LEU A 1 321 ? 19.327 2.657 -3.612 1.00 89.75 321 LEU A N 1
ATOM 2516 C CA . LEU A 1 321 ? 18.473 2.979 -4.749 1.00 89.75 321 LEU A CA 1
ATOM 2517 C C . LEU A 1 321 ? 18.080 1.729 -5.558 1.00 89.75 321 LEU A C 1
ATOM 2519 O O . LEU A 1 321 ? 16.915 1.552 -5.922 1.00 89.75 321 LEU A O 1
ATOM 2523 N N . ALA A 1 322 ? 19.023 0.806 -5.762 1.00 90.00 322 ALA A N 1
ATOM 2524 C CA . ALA A 1 322 ? 18.753 -0.514 -6.328 1.00 90.00 322 ALA A CA 1
ATOM 2525 C C . ALA A 1 322 ? 17.736 -1.312 -5.489 1.00 90.00 322 ALA A C 1
ATOM 2527 O O . ALA A 1 322 ? 16.811 -1.922 -6.038 1.00 90.00 322 ALA A O 1
ATOM 2528 N N . ALA A 1 323 ? 17.862 -1.281 -4.159 1.00 90.88 323 ALA A N 1
ATOM 2529 C CA . ALA A 1 323 ? 16.911 -1.927 -3.258 1.00 90.88 323 ALA A CA 1
ATOM 2530 C C . ALA A 1 323 ? 15.510 -1.299 -3.349 1.00 90.88 323 ALA A C 1
ATOM 2532 O O . ALA A 1 323 ? 14.519 -2.027 -3.333 1.00 90.88 323 ALA A O 1
ATOM 2533 N N . GLU A 1 324 ? 15.401 0.021 -3.496 1.00 92.44 324 GLU A N 1
ATOM 2534 C CA . GLU A 1 324 ? 14.122 0.713 -3.703 1.00 92.44 324 GLU A CA 1
ATOM 2535 C C . GLU A 1 324 ? 13.463 0.348 -5.040 1.00 92.44 324 GLU A C 1
ATOM 2537 O O . GLU A 1 324 ? 12.267 0.043 -5.061 1.00 92.44 324 GLU A O 1
ATOM 2542 N N . CYS A 1 325 ? 14.235 0.289 -6.134 1.00 93.31 325 CYS A N 1
ATOM 2543 C CA . CYS A 1 325 ? 13.754 -0.201 -7.434 1.00 93.31 325 CYS A CA 1
ATOM 2544 C C . CYS A 1 325 ? 13.177 -1.616 -7.304 1.00 93.31 325 CYS A C 1
ATOM 2546 O O . CYS A 1 325 ? 12.062 -1.893 -7.756 1.00 93.31 325 CYS A O 1
ATOM 2548 N N . ARG A 1 326 ? 13.917 -2.503 -6.625 1.00 93.69 326 ARG A N 1
ATOM 2549 C CA . ARG A 1 326 ? 13.505 -3.889 -6.373 1.00 93.69 326 ARG A CA 1
ATOM 2550 C C . ARG A 1 326 ? 12.232 -3.953 -5.526 1.00 93.69 326 ARG A C 1
ATOM 2552 O O . ARG A 1 326 ? 11.323 -4.705 -5.869 1.00 93.69 326 ARG A O 1
ATOM 2559 N N . LYS A 1 327 ? 12.134 -3.141 -4.464 1.00 93.69 327 LYS A N 1
ATOM 2560 C CA . LYS A 1 327 ? 10.947 -3.055 -3.594 1.00 93.69 327 LYS A CA 1
ATOM 2561 C C . LYS A 1 327 ? 9.700 -2.649 -4.380 1.00 93.69 327 LYS A C 1
ATOM 2563 O O . LYS A 1 327 ? 8.664 -3.303 -4.260 1.00 93.69 327 LYS A O 1
ATOM 2568 N N . LEU A 1 328 ? 9.790 -1.585 -5.180 1.00 94.81 328 LEU A N 1
ATOM 2569 C CA . LEU A 1 328 ? 8.669 -1.098 -5.990 1.00 94.81 328 LEU A CA 1
ATOM 2570 C C . LEU A 1 328 ? 8.244 -2.121 -7.051 1.00 94.81 328 LEU A C 1
ATOM 2572 O O . LEU A 1 328 ? 7.054 -2.418 -7.179 1.00 94.81 328 LEU A O 1
ATOM 2576 N N . SER A 1 329 ? 9.217 -2.696 -7.762 1.00 95.69 329 SER A N 1
ATOM 2577 C CA . SER A 1 329 ? 8.977 -3.712 -8.787 1.00 95.69 329 SER A CA 1
ATOM 2578 C C . SER A 1 329 ? 8.264 -4.943 -8.212 1.00 95.69 329 SER A C 1
ATOM 2580 O O . SER A 1 329 ? 7.198 -5.337 -8.691 1.00 95.69 329 SER A O 1
ATOM 2582 N N . ASN A 1 330 ? 8.791 -5.501 -7.119 1.00 95.06 330 ASN A N 1
ATOM 2583 C CA . ASN A 1 330 ? 8.209 -6.655 -6.434 1.00 95.06 330 ASN A CA 1
ATOM 2584 C C . ASN A 1 330 ? 6.840 -6.355 -5.807 1.00 95.06 330 ASN A C 1
ATOM 2586 O O . ASN A 1 330 ? 6.009 -7.259 -5.714 1.00 95.06 330 ASN A O 1
ATOM 2590 N N . TYR A 1 331 ? 6.589 -5.116 -5.368 1.00 94.88 331 TYR A N 1
ATOM 2591 C CA . TYR A 1 331 ? 5.280 -4.724 -4.842 1.00 94.88 331 TYR A CA 1
ATOM 2592 C C . TYR A 1 331 ? 4.210 -4.711 -5.938 1.00 94.88 331 TYR A C 1
ATOM 2594 O O . TYR A 1 331 ? 3.125 -5.260 -5.749 1.00 94.88 331 TYR A O 1
ATOM 2602 N N . LEU A 1 332 ? 4.509 -4.158 -7.116 1.00 94.56 332 LEU A N 1
ATOM 2603 C CA . LEU A 1 332 ? 3.562 -4.179 -8.236 1.00 94.56 332 LEU A CA 1
ATOM 2604 C C . LEU A 1 332 ? 3.339 -5.597 -8.782 1.00 94.56 332 LEU A C 1
ATOM 2606 O O . LEU A 1 332 ? 2.210 -5.939 -9.134 1.00 94.56 332 LEU A O 1
ATOM 2610 N N . MET A 1 333 ? 4.361 -6.457 -8.767 1.00 94.00 333 MET A N 1
ATOM 2611 C CA . MET A 1 333 ? 4.192 -7.889 -9.051 1.00 94.00 333 MET A CA 1
ATOM 2612 C C . MET A 1 333 ? 3.313 -8.589 -8.010 1.00 94.00 333 MET A C 1
ATOM 2614 O O . MET A 1 333 ? 2.445 -9.384 -8.374 1.00 94.00 333 MET A O 1
ATOM 2618 N N . TYR A 1 334 ? 3.486 -8.269 -6.724 1.00 93.31 334 TYR A N 1
ATOM 2619 C CA . TYR A 1 334 ? 2.620 -8.766 -5.655 1.00 93.31 334 TYR A CA 1
ATOM 2620 C C . TYR A 1 334 ? 1.163 -8.375 -5.897 1.00 93.31 334 TYR A C 1
ATOM 2622 O O . TYR A 1 334 ? 0.294 -9.248 -5.892 1.00 93.31 334 TYR A O 1
ATOM 2630 N N . LEU A 1 335 ? 0.898 -7.098 -6.176 1.00 92.44 335 LEU A N 1
ATOM 2631 C CA . LEU A 1 335 ? -0.448 -6.621 -6.479 1.00 92.44 335 LEU A CA 1
ATOM 2632 C C . LEU A 1 335 ? -1.027 -7.329 -7.710 1.00 92.44 335 LEU A C 1
ATOM 2634 O O . LEU A 1 335 ? -2.170 -7.767 -7.671 1.00 92.44 335 LEU A O 1
ATOM 2638 N N . MET A 1 336 ? -0.237 -7.528 -8.764 1.00 90.88 336 MET A N 1
ATOM 2639 C CA . MET A 1 336 ? -0.683 -8.207 -9.985 1.00 90.88 336 MET A CA 1
ATOM 2640 C C . MET A 1 336 ? -1.066 -9.673 -9.743 1.00 90.88 336 MET A C 1
ATOM 2642 O O . MET A 1 336 ? -2.038 -10.164 -10.315 1.00 90.88 336 MET A O 1
ATOM 2646 N N . VAL A 1 337 ? -0.332 -10.377 -8.880 1.00 87.62 337 VAL A N 1
ATOM 2647 C CA . VAL A 1 337 ? -0.548 -11.808 -8.611 1.00 87.62 337 VAL A CA 1
ATOM 2648 C C . VAL A 1 337 ? -1.602 -12.051 -7.527 1.00 87.62 337 VAL A C 1
ATOM 2650 O O . VAL A 1 337 ? -2.367 -13.016 -7.615 1.00 87.62 337 VAL A O 1
ATOM 2653 N N . VAL A 1 338 ? -1.640 -11.212 -6.489 1.00 86.88 338 VAL A N 1
ATOM 2654 C CA . VAL A 1 338 ? -2.478 -11.410 -5.293 1.00 86.88 338 VAL A CA 1
ATOM 2655 C C . VAL A 1 338 ? -3.755 -10.570 -5.338 1.00 86.88 338 VAL A C 1
ATOM 2657 O O . VAL A 1 338 ? -4.814 -11.075 -4.963 1.00 86.88 338 VAL A O 1
ATOM 2660 N N . TYR A 1 339 ? -3.689 -9.339 -5.853 1.00 88.31 339 TYR A N 1
ATOM 2661 C CA . TYR A 1 339 ? -4.815 -8.397 -5.934 1.00 88.31 339 TYR A CA 1
ATOM 2662 C C . TYR A 1 339 ? -5.018 -7.810 -7.349 1.00 88.31 339 TYR A C 1
ATOM 2664 O O . TYR A 1 339 ? -5.107 -6.587 -7.497 1.00 88.31 339 TYR A O 1
ATOM 2672 N N . PRO A 1 340 ? -5.150 -8.638 -8.408 1.00 88.81 340 PRO A N 1
ATOM 2673 C CA . PRO A 1 340 ? -5.242 -8.158 -9.794 1.00 88.81 340 PRO A CA 1
ATOM 2674 C C . PRO A 1 340 ? -6.393 -7.165 -10.019 1.00 88.81 340 PRO A C 1
ATOM 2676 O O . PRO A 1 340 ? -6.270 -6.227 -10.804 1.00 88.81 340 PRO A O 1
ATOM 2679 N N . SER A 1 341 ? -7.494 -7.308 -9.273 1.00 87.00 341 SER A N 1
ATOM 2680 C CA . SER A 1 341 ? -8.632 -6.386 -9.328 1.00 87.00 341 SER A CA 1
ATOM 2681 C C . SER A 1 341 ? -8.278 -4.952 -8.922 1.00 87.00 341 SER A C 1
ATOM 2683 O O . SER A 1 341 ? -8.899 -4.021 -9.426 1.00 87.00 341 SER A O 1
ATOM 2685 N N . MET A 1 342 ? -7.291 -4.757 -8.037 1.00 89.00 342 MET A N 1
ATOM 2686 C CA . MET A 1 342 ? -6.836 -3.420 -7.634 1.00 89.00 342 MET A CA 1
ATOM 2687 C C . MET A 1 342 ? -5.972 -2.745 -8.710 1.00 89.00 342 MET A C 1
ATOM 2689 O O . MET A 1 342 ? -5.925 -1.524 -8.754 1.00 89.00 342 MET A O 1
ATOM 2693 N N . LEU A 1 343 ? -5.330 -3.510 -9.603 1.00 87.62 343 LEU A N 1
ATOM 2694 C CA . LEU A 1 343 ? -4.539 -2.970 -10.719 1.00 87.62 343 LEU A CA 1
ATOM 2695 C C . LEU A 1 343 ? -5.343 -2.769 -12.015 1.00 87.62 343 LEU A C 1
ATOM 2697 O O . LEU A 1 343 ? -4.799 -2.237 -12.978 1.00 87.62 343 LEU A O 1
ATOM 2701 N N . ARG A 1 344 ? -6.610 -3.212 -12.062 1.00 80.75 344 ARG A N 1
ATOM 2702 C CA . ARG A 1 344 ? -7.456 -3.226 -13.275 1.00 80.75 344 ARG A CA 1
ATOM 2703 C C . ARG A 1 344 ? -6.777 -3.866 -14.498 1.00 80.75 344 ARG A C 1
ATOM 2705 O O . ARG A 1 344 ? -6.918 -3.388 -15.620 1.00 80.75 344 ARG A O 1
ATOM 2712 N N . VAL A 1 345 ? -6.050 -4.956 -14.276 1.00 79.12 345 VAL A N 1
ATOM 2713 C CA . VAL A 1 345 ? -5.417 -5.720 -15.360 1.00 79.12 345 VAL A CA 1
ATOM 2714 C C . VAL A 1 345 ? -6.447 -6.592 -16.078 1.00 79.12 345 VAL A C 1
ATOM 2716 O O . VAL A 1 345 ? -7.346 -7.148 -15.441 1.00 79.12 345 VAL A O 1
ATOM 2719 N N . GLY A 1 346 ? -6.343 -6.662 -17.408 1.00 63.66 346 GLY A N 1
ATOM 2720 C CA . GLY A 1 346 ? -7.309 -7.352 -18.273 1.00 63.66 346 GLY A CA 1
ATOM 2721 C C . GLY A 1 346 ? -7.019 -8.844 -18.445 1.00 63.66 346 GLY A C 1
ATOM 2722 O O . GLY A 1 346 ? -7.947 -9.636 -18.600 1.00 63.66 346 GLY A O 1
ATOM 2723 N N . SER A 1 347 ? -5.745 -9.234 -18.381 1.00 66.88 347 SER A N 1
ATOM 2724 C CA . SER A 1 347 ? -5.309 -10.635 -18.393 1.00 66.88 347 SER A CA 1
ATOM 2725 C C . SER A 1 347 ? -4.882 -11.119 -17.007 1.00 66.88 347 SER A C 1
ATOM 2727 O O . SER A 1 347 ? -4.502 -10.335 -16.128 1.00 66.88 347 SER A O 1
ATOM 2729 N N . ALA A 1 348 ? -4.985 -12.431 -16.775 1.00 64.31 348 ALA A N 1
ATOM 2730 C CA . ALA A 1 348 ? -4.575 -12.999 -15.503 1.00 64.31 348 ALA A CA 1
ATOM 2731 C C . ALA A 1 348 ? -3.044 -13.025 -15.445 1.00 64.31 348 ALA A C 1
ATOM 2733 O O . ALA A 1 348 ? -2.388 -13.452 -16.390 1.00 64.31 348 ALA A O 1
ATOM 2734 N N . ALA A 1 349 ? -2.455 -12.679 -14.297 1.00 70.75 349 ALA A N 1
ATOM 2735 C CA . ALA A 1 349 ? -1.014 -12.854 -14.069 1.00 70.75 349 ALA A CA 1
ATOM 2736 C C . ALA A 1 349 ? -0.528 -14.289 -14.380 1.00 70.75 349 ALA A C 1
ATOM 2738 O O . ALA A 1 349 ? 0.636 -14.499 -14.712 1.00 70.75 349 ALA A O 1
ATOM 2739 N N . GLN A 1 350 ? -1.442 -15.263 -14.302 1.00 74.19 350 GLN A N 1
ATOM 2740 C CA . GLN A 1 350 ? -1.229 -16.666 -14.656 1.00 74.19 350 GLN A CA 1
ATOM 2741 C C . GLN A 1 350 ? -0.830 -16.857 -16.125 1.00 74.19 350 GLN A C 1
ATOM 2743 O O . GLN A 1 350 ? -0.001 -17.719 -16.416 1.00 74.19 350 GLN A O 1
ATOM 2748 N N . ASP A 1 351 ? -1.357 -16.041 -17.038 1.00 79.81 351 ASP A N 1
ATOM 2749 C CA . ASP A 1 351 ? -1.051 -16.138 -18.465 1.00 79.81 351 ASP A CA 1
ATOM 2750 C C . ASP A 1 351 ? 0.407 -15.731 -18.712 1.00 79.81 351 ASP A C 1
ATOM 2752 O O . ASP A 1 351 ? 1.174 -16.477 -19.320 1.00 79.81 351 ASP A O 1
ATOM 2756 N N . LEU A 1 352 ? 0.839 -14.607 -18.133 1.00 82.06 352 LEU A N 1
ATOM 2757 C CA . LEU A 1 352 ? 2.227 -14.133 -18.203 1.00 82.06 352 LEU A CA 1
ATOM 2758 C C . LEU A 1 352 ? 3.204 -15.091 -17.508 1.00 82.06 352 LEU A C 1
ATOM 2760 O O . LEU A 1 352 ? 4.275 -15.384 -18.046 1.00 82.06 352 LEU A O 1
ATOM 2764 N N . GLU A 1 353 ? 2.818 -15.619 -16.342 1.00 83.00 353 GLU A N 1
ATOM 2765 C CA . GLU A 1 353 ? 3.573 -16.657 -15.634 1.00 83.00 353 GLU A CA 1
ATOM 2766 C C . GLU A 1 353 ? 3.792 -17.884 -16.530 1.00 83.00 353 GLU A C 1
ATOM 2768 O O . GLU A 1 353 ? 4.912 -18.398 -16.616 1.00 83.00 353 GLU A O 1
ATOM 2773 N N . SER A 1 354 ? 2.741 -18.342 -17.218 1.00 82.62 354 SER A N 1
ATOM 2774 C CA . SER A 1 354 ? 2.803 -19.514 -18.094 1.00 82.62 354 SER A CA 1
ATOM 2775 C C . SER A 1 354 ? 3.730 -19.290 -19.290 1.00 82.62 354 SER A C 1
ATOM 2777 O O . SER A 1 354 ? 4.612 -20.118 -19.528 1.00 82.62 354 SER A O 1
ATOM 2779 N N . ILE A 1 355 ? 3.621 -18.133 -19.956 1.00 83.81 355 ILE A N 1
ATOM 2780 C CA . ILE A 1 355 ? 4.453 -17.755 -21.107 1.00 83.81 355 ILE A CA 1
ATOM 2781 C C . ILE A 1 355 ? 5.930 -17.749 -20.713 1.00 83.81 355 ILE A C 1
ATOM 2783 O O . ILE A 1 355 ? 6.775 -18.315 -21.412 1.00 83.81 355 ILE A O 1
ATOM 2787 N N . PHE A 1 356 ? 6.260 -17.126 -19.579 1.00 85.75 356 PHE A N 1
ATOM 2788 C CA . PHE A 1 356 ? 7.644 -17.057 -19.128 1.00 85.75 356 PHE A CA 1
ATOM 2789 C C . PHE A 1 356 ? 8.168 -18.420 -18.679 1.00 85.75 356 PHE A C 1
ATOM 2791 O O . PHE A 1 356 ? 9.271 -18.804 -19.057 1.00 85.75 356 PHE A O 1
ATOM 2798 N N . THR A 1 357 ? 7.370 -19.186 -17.934 1.00 85.25 357 THR A N 1
ATOM 2799 C CA . THR A 1 357 ? 7.752 -20.536 -17.491 1.00 85.25 357 THR A CA 1
ATOM 2800 C C . THR A 1 357 ? 8.019 -21.461 -18.680 1.00 85.25 357 THR A C 1
ATOM 2802 O O . THR A 1 357 ? 8.989 -22.224 -18.670 1.00 85.25 357 THR A O 1
ATOM 2805 N N . GLU A 1 358 ? 7.193 -21.386 -19.724 1.00 85.75 358 GLU A N 1
ATOM 2806 C CA . GLU A 1 358 ? 7.391 -22.151 -20.952 1.00 85.75 358 GLU A CA 1
ATOM 2807 C C . GLU A 1 358 ? 8.653 -21.719 -21.702 1.00 85.75 358 GLU A C 1
ATOM 2809 O O . GLU A 1 358 ? 9.447 -22.574 -22.106 1.00 85.75 358 GLU A O 1
ATOM 2814 N N . TRP A 1 359 ? 8.886 -20.410 -21.828 1.00 86.19 359 TRP A N 1
ATOM 2815 C CA . TRP A 1 359 ? 10.101 -19.901 -22.455 1.00 86.19 359 TRP A CA 1
ATOM 2816 C C . TRP A 1 359 ? 11.357 -20.354 -21.702 1.00 86.19 359 TRP A C 1
ATOM 2818 O O . TRP A 1 359 ? 12.303 -20.840 -22.325 1.00 86.19 359 TRP A O 1
ATOM 2828 N N . VAL A 1 360 ? 11.347 -20.264 -20.368 1.00 85.06 360 VAL A N 1
ATOM 2829 C CA . VAL A 1 360 ? 12.441 -20.723 -19.503 1.00 85.06 360 VAL A CA 1
ATOM 2830 C C . VAL A 1 360 ? 12.684 -22.219 -19.707 1.00 85.06 360 VAL A C 1
ATOM 2832 O O . VAL A 1 360 ? 13.828 -22.631 -19.888 1.00 85.06 360 VAL A O 1
ATOM 2835 N N . ARG A 1 361 ? 11.629 -23.042 -19.761 1.00 82.12 361 ARG A N 1
ATOM 2836 C CA . ARG A 1 361 ? 11.748 -24.494 -19.986 1.00 82.12 361 ARG A CA 1
ATOM 2837 C C . ARG A 1 361 ? 12.513 -24.835 -21.269 1.00 82.12 361 ARG A C 1
ATOM 2839 O O . ARG A 1 361 ? 13.258 -25.808 -21.259 1.00 82.12 361 ARG A O 1
ATOM 2846 N N . GLY A 1 362 ? 12.342 -24.051 -22.332 1.00 80.25 362 GLY A N 1
ATOM 2847 C CA . GLY A 1 362 ? 13.031 -24.257 -23.609 1.00 80.25 362 GLY A CA 1
ATOM 2848 C C . GLY A 1 362 ? 14.429 -23.636 -23.712 1.00 80.25 362 GLY A C 1
ATOM 2849 O O . GLY A 1 362 ? 15.086 -23.836 -24.727 1.00 80.25 362 GLY A O 1
ATOM 2850 N N . ASN A 1 363 ? 14.882 -22.854 -22.721 1.00 79.69 363 ASN A N 1
ATOM 2851 C CA . ASN A 1 363 ? 16.065 -21.993 -22.872 1.00 79.69 363 ASN A CA 1
ATOM 2852 C C . ASN A 1 363 ? 17.068 -22.009 -21.704 1.00 79.69 363 ASN A C 1
ATOM 2854 O O . ASN A 1 363 ? 18.039 -21.258 -21.780 1.00 79.69 363 ASN A O 1
ATOM 2858 N N . HIS A 1 364 ? 16.843 -22.815 -20.658 1.00 71.12 364 HIS A N 1
ATOM 2859 C CA . HIS A 1 364 ? 17.529 -22.736 -19.355 1.00 71.12 364 HIS A CA 1
ATOM 2860 C C . HIS A 1 364 ? 18.849 -23.531 -19.244 1.00 71.12 364 HIS A C 1
ATOM 2862 O O . HIS A 1 364 ? 19.549 -23.351 -18.255 1.00 71.12 364 HIS A O 1
ATOM 2868 N N . ASP A 1 365 ? 19.196 -24.440 -20.159 1.00 68.75 365 ASP A N 1
ATOM 2869 C CA . ASP A 1 365 ? 20.208 -25.488 -19.896 1.00 68.75 365 ASP A CA 1
ATOM 2870 C C . ASP A 1 365 ? 21.534 -24.974 -19.284 1.00 68.75 365 ASP A C 1
ATOM 2872 O O . ASP A 1 365 ? 22.338 -24.330 -19.950 1.00 68.75 365 ASP A O 1
ATOM 2876 N N . ASN A 1 366 ? 21.725 -25.285 -17.988 1.00 72.81 366 ASN A N 1
ATOM 2877 C CA . ASN A 1 366 ? 22.843 -24.913 -17.101 1.00 72.81 366 ASN A CA 1
ATOM 2878 C C . ASN A 1 366 ? 23.142 -23.411 -16.916 1.00 72.81 366 ASN A C 1
ATOM 2880 O O . ASN A 1 366 ? 24.236 -23.070 -16.476 1.00 72.81 366 ASN A O 1
ATOM 2884 N N . LEU A 1 367 ? 22.180 -22.530 -17.191 1.00 80.44 367 LEU A N 1
ATOM 2885 C CA . LEU A 1 367 ? 22.348 -21.081 -17.047 1.00 80.44 367 LEU A CA 1
ATOM 2886 C C . LEU A 1 367 ? 22.006 -20.571 -15.638 1.00 80.44 367 LEU A C 1
ATOM 2888 O O . LEU A 1 367 ? 21.067 -21.054 -14.993 1.00 80.44 367 LEU A O 1
ATOM 2892 N N . GLU A 1 368 ? 22.731 -19.546 -15.184 1.00 83.75 368 GLU A N 1
ATOM 2893 C CA . GLU A 1 368 ? 22.379 -18.773 -13.985 1.00 83.75 368 GLU A CA 1
ATOM 2894 C C . GLU A 1 368 ? 21.121 -17.911 -14.233 1.00 83.75 368 GLU A C 1
ATOM 2896 O O . GLU A 1 368 ? 20.796 -17.561 -15.370 1.00 83.75 368 GLU A O 1
ATOM 2901 N N . LYS A 1 369 ? 20.416 -17.493 -13.163 1.00 85.94 369 LYS A N 1
ATOM 2902 C CA . LYS A 1 369 ? 19.236 -16.603 -13.262 1.00 85.94 369 LYS A CA 1
ATOM 2903 C C . LYS A 1 369 ? 19.525 -15.380 -14.137 1.00 85.94 369 LYS A C 1
ATOM 2905 O O . LYS A 1 369 ? 18.731 -15.068 -15.018 1.00 85.94 369 LYS A O 1
ATOM 2910 N N . ALA A 1 370 ? 20.653 -14.711 -13.908 1.00 82.56 370 ALA A N 1
ATOM 2911 C CA . ALA A 1 370 ? 21.038 -13.518 -14.653 1.00 82.56 370 ALA A CA 1
ATOM 2912 C C . ALA A 1 370 ? 21.147 -13.776 -16.165 1.00 82.56 370 ALA A C 1
ATOM 2914 O O . ALA A 1 370 ? 20.615 -13.005 -16.959 1.00 82.56 370 ALA A O 1
ATOM 2915 N N . GLU A 1 371 ? 21.759 -14.893 -16.561 1.00 83.31 371 GLU A N 1
ATOM 2916 C CA . GLU A 1 371 ? 21.942 -15.277 -17.965 1.00 83.31 371 GLU A CA 1
ATOM 2917 C C . GLU A 1 371 ? 20.606 -15.609 -18.642 1.00 83.31 371 GLU A C 1
ATOM 2919 O O . GLU A 1 371 ? 20.371 -15.246 -19.796 1.00 83.31 371 GLU A O 1
ATOM 2924 N N . ILE A 1 372 ? 19.687 -16.252 -17.913 1.00 86.62 372 ILE A N 1
ATOM 2925 C CA . ILE A 1 372 ? 18.331 -16.542 -18.400 1.00 86.62 372 ILE A CA 1
ATOM 2926 C C . ILE A 1 372 ? 17.566 -15.240 -18.648 1.00 86.62 372 ILE A C 1
ATOM 2928 O O . ILE A 1 372 ? 16.941 -15.085 -19.702 1.00 86.62 372 ILE A O 1
ATOM 2932 N N . LEU A 1 373 ? 17.609 -14.304 -17.694 1.00 86.94 373 LEU A N 1
ATOM 2933 C CA . LEU A 1 373 ? 16.923 -13.018 -17.821 1.00 86.94 373 LEU A CA 1
ATOM 2934 C C . LEU A 1 373 ? 17.544 -12.158 -18.929 1.00 86.94 373 LEU A C 1
ATOM 2936 O O . LEU A 1 373 ? 16.810 -11.520 -19.684 1.00 86.94 373 LEU A O 1
ATOM 2940 N N . GLU A 1 374 ? 18.867 -12.186 -19.082 1.00 81.19 374 GLU A N 1
ATOM 2941 C CA . GLU A 1 374 ? 19.575 -11.515 -20.174 1.00 81.19 374 GLU A CA 1
ATOM 2942 C C . GLU A 1 374 ? 19.174 -12.088 -21.537 1.00 81.19 374 GLU A C 1
ATOM 2944 O O . GLU A 1 374 ? 18.789 -11.341 -22.440 1.00 81.19 374 GLU A O 1
ATOM 2949 N N . LYS A 1 375 ? 19.158 -13.416 -21.679 1.00 84.06 375 LYS A N 1
ATOM 2950 C CA . LYS A 1 375 ? 18.714 -14.089 -22.906 1.00 84.06 375 LYS A CA 1
ATOM 2951 C C . LYS A 1 375 ? 17.247 -13.782 -23.227 1.00 84.06 375 LYS A C 1
ATOM 2953 O O . LYS A 1 375 ? 16.921 -13.538 -24.390 1.00 84.06 375 LYS A O 1
ATOM 2958 N N . TYR A 1 376 ? 16.372 -13.751 -22.220 1.00 84.19 376 TYR A N 1
ATOM 2959 C CA . TYR A 1 376 ? 14.964 -13.383 -22.403 1.00 84.19 376 TYR A CA 1
ATOM 2960 C C . TYR A 1 376 ? 14.830 -11.938 -22.875 1.00 84.19 376 TYR A C 1
ATOM 2962 O O . TYR A 1 376 ? 14.107 -11.657 -23.834 1.00 84.19 376 TYR A O 1
ATOM 2970 N N . THR A 1 377 ? 15.560 -11.029 -22.227 1.00 79.69 377 THR A N 1
ATOM 2971 C CA . THR A 1 377 ? 15.528 -9.604 -22.552 1.00 79.69 377 THR A CA 1
ATOM 2972 C C . THR A 1 377 ? 16.055 -9.368 -23.969 1.00 79.69 377 THR A C 1
ATOM 2974 O O . THR A 1 377 ? 15.418 -8.705 -24.782 1.00 79.69 377 THR A O 1
ATOM 2977 N N . ASN A 1 378 ? 17.152 -10.016 -24.350 1.00 77.06 378 ASN A N 1
ATOM 2978 C CA . ASN A 1 378 ? 17.677 -9.908 -25.708 1.00 77.06 378 ASN A CA 1
ATOM 2979 C C . ASN A 1 378 ? 16.697 -10.443 -26.763 1.00 77.06 378 ASN A C 1
ATOM 2981 O O . ASN A 1 378 ? 16.487 -9.797 -27.787 1.00 77.06 378 ASN A O 1
ATOM 2985 N N . ALA A 1 379 ? 16.037 -11.570 -26.494 1.00 79.25 379 ALA A N 1
ATOM 2986 C CA . ALA A 1 379 ? 15.069 -12.152 -27.421 1.00 79.25 379 ALA A CA 1
ATOM 2987 C C . ALA A 1 379 ? 13.777 -11.326 -27.569 1.00 79.25 379 ALA A C 1
ATOM 2989 O O . ALA A 1 379 ? 13.119 -11.406 -28.607 1.00 79.25 379 ALA A O 1
ATOM 2990 N N . LYS A 1 380 ? 13.369 -10.584 -26.531 1.00 74.75 380 LYS A N 1
ATOM 2991 C CA . LYS A 1 380 ? 12.075 -9.879 -26.498 1.00 74.75 380 LYS A CA 1
ATOM 2992 C C . LYS A 1 380 ? 12.159 -8.364 -26.680 1.00 74.75 380 LYS A C 1
ATOM 2994 O O . LYS A 1 380 ? 11.142 -7.785 -27.050 1.00 74.75 380 LYS A O 1
ATOM 2999 N N . PHE A 1 381 ? 13.319 -7.749 -26.451 1.00 66.62 381 PHE A N 1
ATOM 3000 C CA . PHE A 1 381 ? 13.493 -6.291 -26.498 1.00 66.62 381 PHE A CA 1
ATOM 3001 C C . PHE A 1 381 ? 14.476 -5.831 -27.588 1.00 66.62 381 PHE A C 1
ATOM 3003 O O . PHE A 1 381 ? 14.267 -4.784 -28.185 1.00 66.62 381 PHE A O 1
ATOM 3010 N N . ASN A 1 382 ? 15.502 -6.623 -27.929 1.00 59.03 382 ASN A N 1
ATOM 3011 C CA . ASN A 1 382 ? 16.600 -6.188 -28.811 1.00 59.03 382 ASN A CA 1
ATOM 3012 C C . ASN A 1 382 ? 16.412 -6.525 -30.307 1.00 59.03 382 ASN A C 1
ATOM 3014 O O . ASN A 1 382 ? 17.385 -6.525 -31.060 1.00 59.03 382 ASN A O 1
ATOM 3018 N N . ALA A 1 383 ? 15.190 -6.806 -30.773 1.00 50.38 383 ALA A N 1
ATOM 3019 C CA . ALA A 1 383 ? 14.989 -7.262 -32.152 1.00 50.38 383 ALA A CA 1
ATOM 3020 C C . ALA A 1 383 ? 15.339 -6.211 -33.225 1.00 50.38 383 ALA A C 1
ATOM 3022 O O . ALA A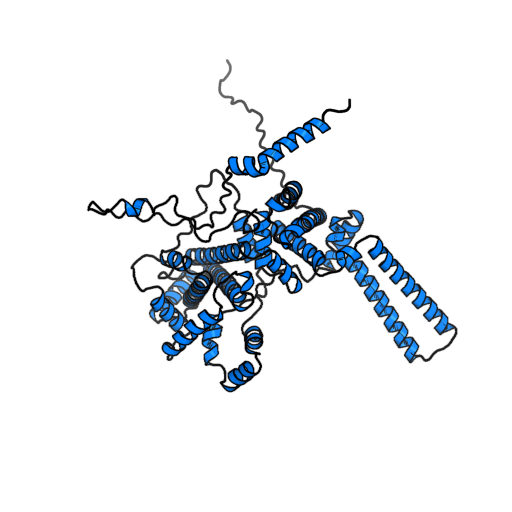 1 383 ? 15.602 -6.618 -34.348 1.00 50.38 383 ALA A O 1
ATOM 3023 N N . ASN A 1 384 ? 15.400 -4.906 -32.917 1.00 46.38 384 ASN A N 1
ATOM 3024 C CA . ASN A 1 384 ? 15.857 -3.872 -33.855 1.00 46.38 384 ASN A CA 1
ATOM 3025 C C . ASN A 1 384 ? 16.346 -2.597 -33.124 1.00 46.38 384 ASN A C 1
ATOM 3027 O O . ASN A 1 384 ? 15.584 -2.023 -32.362 1.00 46.38 384 ASN A O 1
ATOM 3031 N N . ILE A 1 385 ? 17.557 -2.111 -33.469 1.00 50.00 385 ILE A N 1
ATOM 3032 C CA . ILE A 1 385 ? 18.110 -0.731 -33.323 1.00 50.00 385 ILE A CA 1
ATOM 3033 C C . ILE A 1 385 ? 19.278 -0.496 -32.319 1.00 50.00 385 ILE A C 1
ATOM 3035 O O . ILE A 1 385 ? 19.273 -0.858 -31.141 1.00 50.00 385 ILE A O 1
ATOM 3039 N N . ARG A 1 386 ? 20.317 0.184 -32.847 1.00 44.62 386 ARG A N 1
ATOM 3040 C CA . ARG A 1 386 ? 21.510 0.761 -32.191 1.00 44.62 386 ARG A CA 1
ATOM 3041 C C . ARG A 1 386 ? 21.226 2.181 -31.668 1.00 44.62 386 ARG A C 1
ATOM 3043 O O . ARG A 1 386 ? 21.576 3.154 -32.329 1.00 44.62 386 ARG A O 1
ATOM 3050 N N . MET A 1 387 ? 20.634 2.328 -30.488 1.00 42.78 387 MET A N 1
ATOM 3051 C CA . MET A 1 387 ? 20.594 3.627 -29.800 1.00 42.78 387 MET A CA 1
ATOM 3052 C C . MET A 1 387 ? 20.989 3.491 -28.332 1.00 42.78 387 MET A C 1
ATOM 3054 O O . MET A 1 387 ? 20.900 2.406 -27.758 1.00 42.78 387 MET A O 1
ATOM 3058 N N . ARG A 1 388 ? 21.477 4.604 -27.772 1.00 46.44 388 ARG A N 1
ATOM 3059 C CA . ARG A 1 388 ? 21.874 4.771 -26.374 1.00 46.44 388 ARG A CA 1
ATOM 3060 C C . ARG A 1 388 ? 20.647 4.546 -25.501 1.00 46.44 388 ARG A C 1
ATOM 3062 O O . ARG A 1 388 ? 19.692 5.314 -25.564 1.00 46.44 388 ARG A O 1
ATOM 3069 N N . THR A 1 389 ? 20.642 3.449 -24.763 1.00 52.44 389 THR A N 1
ATOM 3070 C CA . THR A 1 389 ? 19.536 3.091 -23.888 1.00 52.44 389 THR A CA 1
ATOM 3071 C C . THR A 1 389 ? 20.054 2.805 -22.485 1.00 52.44 389 THR A C 1
ATOM 3073 O O . THR A 1 389 ? 21.151 2.250 -22.357 1.00 52.44 389 THR A O 1
ATOM 3076 N N . PRO A 1 390 ? 19.257 3.081 -21.432 1.00 50.12 390 PRO A N 1
ATOM 3077 C CA . PRO A 1 390 ? 19.591 2.636 -20.076 1.00 50.12 390 PRO A CA 1
ATOM 3078 C C . PRO A 1 390 ? 19.726 1.100 -19.989 1.00 50.12 390 PRO A C 1
ATOM 3080 O O . PRO A 1 390 ? 20.280 0.571 -19.037 1.00 50.12 390 PRO A O 1
ATOM 3083 N N . PHE A 1 391 ? 19.265 0.371 -21.014 1.00 54.19 391 PHE A N 1
ATOM 3084 C CA . PHE A 1 391 ? 19.293 -1.087 -21.127 1.00 54.19 391 PHE A CA 1
ATOM 3085 C C . PHE A 1 391 ? 20.678 -1.674 -21.483 1.00 54.19 391 PHE A C 1
ATOM 3087 O O . PHE A 1 391 ? 20.952 -2.841 -21.172 1.00 54.19 391 PHE A O 1
ATOM 3094 N N . LYS A 1 392 ? 21.563 -0.896 -22.127 1.00 58.34 392 LYS A N 1
ATOM 3095 C CA . LYS A 1 392 ? 22.896 -1.358 -22.577 1.00 58.34 392 LYS A CA 1
ATOM 3096 C C . LYS A 1 392 ? 24.052 -0.822 -21.740 1.00 58.34 392 LYS A C 1
ATOM 3098 O O . LYS A 1 392 ? 25.101 -1.458 -21.698 1.00 58.34 392 LYS A O 1
ATOM 3103 N N . GLU A 1 393 ? 23.866 0.321 -21.092 1.00 65.12 393 GLU A N 1
ATOM 3104 C CA . GLU A 1 393 ? 24.883 0.910 -20.224 1.00 65.12 393 GLU A CA 1
ATOM 3105 C C . GLU A 1 393 ? 24.947 0.163 -18.872 1.00 65.12 393 GLU A C 1
ATOM 3107 O O . GLU A 1 393 ? 23.963 -0.458 -18.450 1.00 65.12 393 GLU A O 1
ATOM 3112 N N . PRO A 1 394 ? 26.115 0.137 -18.203 1.00 67.50 394 PRO A N 1
ATOM 3113 C CA . PRO A 1 394 ? 26.217 -0.429 -16.864 1.00 67.50 394 PRO A CA 1
ATOM 3114 C C . PRO A 1 394 ? 25.353 0.368 -15.871 1.00 67.50 394 PRO A C 1
ATOM 3116 O O . PRO A 1 394 ? 25.160 1.572 -16.067 1.00 67.50 394 PRO A O 1
ATOM 3119 N N . PRO A 1 395 ? 24.883 -0.268 -14.777 1.00 76.19 395 PRO A N 1
ATOM 3120 C CA . PRO A 1 395 ? 24.165 0.421 -13.713 1.00 76.19 395 PRO A CA 1
ATOM 3121 C C . PRO A 1 395 ? 24.872 1.703 -13.271 1.00 76.19 395 PRO A C 1
ATOM 3123 O O . PRO A 1 395 ? 26.045 1.684 -12.906 1.00 76.19 395 PRO A O 1
ATOM 3126 N N . SER A 1 396 ? 24.143 2.816 -13.286 1.00 78.88 396 SER A N 1
ATOM 3127 C CA . SER A 1 396 ? 24.583 4.124 -12.790 1.00 78.88 396 SER A CA 1
ATOM 3128 C C . SER A 1 396 ? 23.529 4.716 -11.852 1.00 78.88 396 SER A C 1
ATOM 3130 O O . SER A 1 396 ? 22.360 4.330 -11.922 1.00 78.88 396 SER A O 1
ATOM 3132 N N . MET A 1 397 ? 23.918 5.670 -10.999 1.00 81.81 397 MET A N 1
ATOM 3133 C CA . MET A 1 397 ? 22.981 6.388 -10.118 1.00 81.81 397 MET A CA 1
ATOM 3134 C C . MET A 1 397 ? 21.789 6.953 -10.904 1.00 81.81 397 MET A C 1
ATOM 3136 O O . MET A 1 397 ? 20.658 6.574 -10.625 1.00 81.81 397 MET A O 1
ATOM 3140 N N . GLY A 1 398 ? 22.039 7.738 -11.959 1.00 81.06 398 GLY A N 1
ATOM 3141 C CA . GLY A 1 398 ? 20.971 8.351 -12.759 1.00 81.06 398 GLY A CA 1
ATOM 3142 C C . GLY A 1 398 ? 20.021 7.329 -13.393 1.00 81.06 398 GLY A C 1
ATOM 3143 O O . GLY A 1 398 ? 18.807 7.467 -13.297 1.00 81.06 398 GLY A O 1
ATOM 3144 N N . SER A 1 399 ? 20.549 6.232 -13.948 1.00 79.81 399 SER A N 1
ATOM 3145 C CA . SER A 1 399 ? 19.694 5.180 -14.523 1.00 79.81 399 SER A CA 1
ATOM 3146 C C . SER A 1 399 ? 18.802 4.484 -13.482 1.00 79.81 399 SER A C 1
ATOM 3148 O O . SER A 1 399 ? 17.671 4.105 -13.778 1.00 79.81 399 SER A O 1
ATOM 3150 N N . LEU A 1 400 ? 19.292 4.312 -12.249 1.00 86.56 400 LEU A N 1
ATOM 3151 C CA . LEU A 1 400 ? 18.514 3.725 -11.161 1.00 86.56 400 LEU A CA 1
ATOM 3152 C C . LEU A 1 400 ? 17.459 4.714 -10.641 1.00 86.56 400 LEU A C 1
ATOM 3154 O O . LEU A 1 400 ? 16.368 4.285 -10.268 1.00 86.56 400 LEU A O 1
ATOM 3158 N N . GLU A 1 401 ? 17.745 6.020 -10.655 1.00 86.19 401 GLU A N 1
ATOM 3159 C CA . GLU A 1 401 ? 16.774 7.066 -10.311 1.00 86.19 401 GLU A CA 1
ATOM 3160 C C . GLU A 1 401 ? 15.619 7.074 -11.316 1.00 86.19 401 GLU A C 1
ATOM 3162 O O . GLU A 1 401 ? 14.457 7.060 -10.910 1.00 86.19 401 GLU A O 1
ATOM 3167 N N . GLU A 1 402 ? 15.925 6.976 -12.612 1.00 82.62 402 GLU A N 1
ATOM 3168 C CA . GLU A 1 402 ? 14.920 6.864 -13.674 1.00 82.62 402 GLU A CA 1
ATOM 3169 C C . GLU A 1 402 ? 14.059 5.602 -13.519 1.00 82.62 402 GLU A C 1
ATOM 3171 O O . GLU A 1 402 ? 12.830 5.677 -13.585 1.00 82.62 402 GLU A O 1
ATOM 3176 N N . ILE A 1 403 ? 14.673 4.439 -13.263 1.00 86.62 403 ILE A N 1
ATOM 3177 C CA . ILE A 1 403 ? 13.937 3.180 -13.052 1.00 86.62 403 ILE A CA 1
ATOM 3178 C C . ILE A 1 403 ? 13.030 3.283 -11.820 1.00 86.62 403 ILE A C 1
ATOM 3180 O O . ILE A 1 403 ? 11.854 2.906 -11.889 1.00 86.62 403 ILE A O 1
ATOM 3184 N N . LYS A 1 404 ? 13.543 3.809 -10.699 1.00 90.25 404 LYS A N 1
ATOM 3185 C CA . LYS A 1 404 ? 12.751 4.058 -9.485 1.00 90.25 404 LYS A CA 1
ATOM 3186 C C . LYS A 1 404 ? 11.568 4.969 -9.788 1.00 90.25 404 LYS A C 1
ATOM 3188 O O . LYS A 1 404 ? 10.449 4.672 -9.363 1.00 90.25 404 LYS A O 1
ATOM 3193 N N . GLU A 1 405 ? 11.799 6.059 -10.510 1.00 86.81 405 GLU A N 1
ATOM 3194 C CA . GLU A 1 405 ? 10.757 7.026 -10.828 1.00 86.81 405 GLU A CA 1
ATOM 3195 C C . GLU A 1 405 ? 9.679 6.428 -11.735 1.00 86.81 405 GLU A C 1
ATOM 3197 O O . GLU A 1 405 ? 8.488 6.610 -11.473 1.00 86.81 405 GLU A O 1
ATOM 3202 N N . VAL A 1 406 ? 10.062 5.648 -12.750 1.00 86.69 406 VAL A N 1
ATOM 3203 C CA . VAL A 1 406 ? 9.114 4.935 -13.623 1.00 86.69 406 VAL A CA 1
ATOM 3204 C C . VAL A 1 406 ? 8.242 3.985 -12.805 1.00 86.69 406 VAL A C 1
ATOM 3206 O O . VAL A 1 406 ? 7.017 4.003 -12.942 1.00 86.69 406 VAL A O 1
ATOM 3209 N N . TRP A 1 407 ? 8.834 3.207 -11.896 1.00 93.00 407 TRP A N 1
ATOM 3210 C CA . TRP A 1 407 ? 8.069 2.337 -11.004 1.00 93.00 407 TRP A CA 1
ATOM 3211 C C . TRP A 1 407 ? 7.140 3.109 -10.058 1.00 93.00 407 TRP A C 1
ATOM 3213 O O . TRP A 1 407 ? 5.991 2.704 -9.861 1.00 93.00 407 TRP A O 1
ATOM 3223 N N . ALA A 1 408 ? 7.598 4.229 -9.496 1.00 91.75 408 ALA A N 1
ATOM 3224 C CA . ALA A 1 408 ? 6.777 5.082 -8.641 1.00 91.75 408 ALA A CA 1
ATOM 3225 C C . ALA A 1 408 ? 5.591 5.683 -9.415 1.00 91.75 408 ALA A C 1
ATOM 3227 O O . ALA A 1 408 ? 4.460 5.652 -8.929 1.00 91.75 408 ALA A O 1
ATOM 3228 N N . ARG A 1 409 ? 5.815 6.155 -10.646 1.00 87.88 409 ARG A N 1
ATOM 3229 C CA . ARG A 1 409 ? 4.765 6.672 -11.537 1.00 87.88 409 ARG A CA 1
ATOM 3230 C C . ARG A 1 409 ? 3.758 5.584 -11.930 1.00 87.88 409 ARG A C 1
ATOM 3232 O O . ARG A 1 409 ? 2.556 5.835 -11.887 1.00 87.88 409 ARG A O 1
ATOM 3239 N N . LEU A 1 410 ? 4.206 4.359 -12.219 1.00 90.44 410 LEU A N 1
ATOM 3240 C CA . LEU A 1 410 ? 3.318 3.209 -12.463 1.00 90.44 410 LEU A CA 1
ATOM 3241 C C . LEU A 1 410 ? 2.461 2.862 -11.237 1.00 90.44 410 LEU A C 1
ATOM 3243 O O . LEU A 1 410 ? 1.281 2.540 -11.384 1.00 90.44 410 LEU A O 1
ATOM 3247 N N . LEU A 1 411 ? 3.024 2.967 -10.029 1.00 93.38 411 LEU A N 1
ATOM 3248 C CA . LEU A 1 411 ? 2.282 2.773 -8.783 1.00 93.38 411 LEU A CA 1
ATOM 3249 C C . LEU A 1 411 ? 1.236 3.876 -8.556 1.00 93.38 411 LEU A C 1
ATOM 3251 O O . LEU A 1 411 ? 0.105 3.570 -8.185 1.00 93.38 411 LEU A O 1
ATOM 3255 N N . ILE A 1 412 ? 1.585 5.139 -8.821 1.00 89.69 412 ILE A N 1
ATOM 3256 C CA . ILE A 1 412 ? 0.643 6.270 -8.796 1.00 89.69 412 ILE A CA 1
ATOM 3257 C C . ILE A 1 412 ? -0.483 6.034 -9.813 1.00 89.69 412 ILE A C 1
ATOM 3259 O O . ILE A 1 412 ? -1.657 6.128 -9.468 1.00 89.69 412 ILE A O 1
ATOM 3263 N N . TYR A 1 413 ? -0.159 5.650 -11.050 1.00 87.38 413 TYR A N 1
ATOM 3264 C CA . TYR A 1 413 ? -1.166 5.318 -12.061 1.00 87.38 413 TYR A CA 1
ATOM 3265 C C . TYR A 1 413 ? -2.121 4.216 -11.582 1.00 87.38 413 TYR A C 1
ATOM 3267 O O . TYR A 1 413 ? -3.340 4.392 -11.624 1.00 87.38 413 TYR A O 1
ATOM 3275 N N . ALA A 1 414 ? -1.571 3.109 -11.075 1.00 91.12 414 ALA A N 1
ATOM 3276 C CA . ALA A 1 414 ? -2.352 1.997 -10.545 1.00 91.12 414 ALA A CA 1
ATOM 3277 C C . ALA A 1 414 ? -3.277 2.431 -9.400 1.00 91.12 414 ALA A C 1
ATOM 3279 O O . ALA A 1 414 ? -4.447 2.052 -9.379 1.00 91.12 414 ALA A O 1
ATOM 3280 N N . ALA A 1 415 ? -2.780 3.254 -8.474 1.00 92.00 415 ALA A N 1
ATOM 3281 C CA . ALA A 1 415 ? -3.569 3.768 -7.361 1.00 92.00 415 ALA A CA 1
ATOM 3282 C C . ALA A 1 415 ? -4.722 4.660 -7.845 1.00 92.00 415 ALA A C 1
ATOM 3284 O O . ALA A 1 415 ? -5.856 4.487 -7.409 1.00 92.00 415 ALA A O 1
ATOM 3285 N N . GLY A 1 416 ? -4.470 5.556 -8.803 1.00 85.69 416 GLY A N 1
ATOM 3286 C CA . GLY A 1 416 ? -5.500 6.433 -9.370 1.00 85.69 416 GLY A CA 1
ATOM 3287 C C . GLY A 1 416 ? -6.565 5.701 -10.189 1.00 85.69 416 GLY A C 1
ATOM 3288 O O . GLY A 1 416 ? -7.690 6.193 -10.302 1.00 85.69 416 GLY A O 1
ATOM 3289 N N . LYS A 1 417 ? -6.223 4.536 -10.752 1.00 86.31 417 LYS A N 1
ATOM 3290 C CA . LYS A 1 417 ? -7.152 3.647 -11.462 1.00 86.31 417 LYS A CA 1
ATOM 3291 C C . LYS A 1 417 ? -7.814 2.617 -10.553 1.00 86.31 417 LYS A C 1
ATOM 3293 O O . LYS A 1 417 ? -8.771 1.977 -10.974 1.00 86.31 417 LYS A O 1
ATOM 3298 N N . CYS A 1 418 ? -7.382 2.442 -9.312 1.00 89.69 418 CYS A N 1
ATOM 3299 C CA . CYS A 1 418 ? -8.052 1.535 -8.391 1.00 89.69 418 CYS A CA 1
ATOM 3300 C C . CYS A 1 418 ? -9.379 2.164 -7.903 1.00 89.69 418 CYS A C 1
ATOM 3302 O O . CYS A 1 418 ? -9.387 3.289 -7.404 1.00 89.69 418 CYS A O 1
ATOM 3304 N N . PRO A 1 419 ? -10.537 1.480 -8.033 1.00 87.81 419 PRO A N 1
ATOM 3305 C CA . PRO A 1 419 ? -11.793 1.961 -7.463 1.00 87.81 419 PRO A CA 1
ATOM 3306 C C . PRO A 1 419 ? -11.682 2.195 -5.950 1.00 87.81 419 PRO A C 1
ATOM 3308 O O . PRO A 1 419 ? -11.137 1.361 -5.221 1.00 87.81 419 PRO A O 1
ATOM 3311 N N . MET A 1 420 ? -12.285 3.280 -5.457 1.00 87.31 420 MET A N 1
ATOM 3312 C CA . MET A 1 420 ? -12.298 3.602 -4.021 1.00 87.31 420 MET A CA 1
ATOM 3313 C C . MET A 1 420 ? -12.972 2.521 -3.167 1.00 87.31 420 MET A C 1
ATOM 3315 O O . MET A 1 420 ? -12.584 2.304 -2.021 1.00 87.31 420 MET A O 1
ATOM 3319 N N . GLU A 1 421 ? -13.915 1.778 -3.742 1.00 88.38 421 GLU A N 1
ATOM 3320 C CA . GLU A 1 421 ? -14.535 0.600 -3.128 1.00 88.38 421 GLU A CA 1
ATOM 3321 C C . GLU A 1 421 ? -13.515 -0.498 -2.801 1.00 88.38 421 GLU A C 1
ATOM 3323 O O . GLU A 1 421 ? -13.579 -1.104 -1.731 1.00 88.38 421 GLU A O 1
ATOM 3328 N N . LEU A 1 422 ? -12.548 -0.749 -3.693 1.00 89.94 422 LEU A N 1
ATOM 3329 C CA . LEU A 1 422 ? -11.506 -1.754 -3.471 1.00 89.94 422 LEU A CA 1
ATOM 3330 C C . LEU A 1 422 ? -10.475 -1.273 -2.448 1.00 89.94 422 LEU A C 1
ATOM 3332 O O . LEU A 1 422 ? -10.059 -2.060 -1.597 1.00 89.94 422 LEU A O 1
ATOM 3336 N N . HIS A 1 423 ? -10.128 0.017 -2.470 1.00 90.69 423 HIS A N 1
ATOM 3337 C CA . HIS A 1 423 ? -9.317 0.631 -1.417 1.00 90.69 423 HIS A CA 1
ATOM 3338 C C . HIS A 1 423 ? -9.962 0.466 -0.038 1.00 90.69 423 HIS A C 1
ATOM 3340 O O . HIS A 1 423 ? -9.304 0.001 0.892 1.00 90.69 423 HIS A O 1
ATOM 3346 N N . ALA A 1 424 ? -11.257 0.775 0.078 1.00 88.31 424 ALA A N 1
ATOM 3347 C CA . ALA A 1 424 ? -12.019 0.587 1.308 1.00 88.31 424 ALA A CA 1
ATOM 3348 C C . ALA A 1 424 ? -12.108 -0.883 1.716 1.00 88.31 424 ALA A C 1
ATOM 3350 O O . ALA A 1 424 ? -11.878 -1.196 2.882 1.00 88.31 424 ALA A O 1
ATOM 3351 N N . ARG A 1 425 ? -12.382 -1.787 0.764 1.00 88.62 425 ARG A N 1
ATOM 3352 C CA . ARG A 1 425 ? -12.456 -3.229 1.025 1.00 88.62 425 ARG A CA 1
ATOM 3353 C C . ARG A 1 425 ? -11.171 -3.759 1.656 1.00 88.62 425 ARG A C 1
ATOM 3355 O O . ARG A 1 425 ? -11.226 -4.592 2.560 1.00 88.62 425 ARG A O 1
ATOM 3362 N N . GLN A 1 426 ? -10.030 -3.278 1.175 1.00 87.88 426 GLN A N 1
ATOM 3363 C CA . GLN A 1 426 ? -8.731 -3.760 1.613 1.00 87.88 426 GLN A CA 1
ATOM 3364 C C . GLN A 1 426 ? -8.350 -3.283 3.020 1.00 87.88 426 GLN A C 1
ATOM 3366 O O . GLN A 1 426 ? -7.671 -4.023 3.731 1.00 87.88 426 GLN A O 1
ATOM 3371 N N . LEU A 1 427 ? -8.876 -2.136 3.479 1.00 86.88 427 LEU A N 1
ATOM 3372 C CA . LEU A 1 427 ? -8.683 -1.660 4.859 1.00 86.88 427 LEU A CA 1
ATOM 3373 C C . LEU A 1 427 ? -9.135 -2.682 5.911 1.00 86.88 427 LEU A C 1
ATOM 3375 O O . LEU A 1 427 ? -8.596 -2.689 7.014 1.00 86.88 427 LEU A O 1
ATOM 3379 N N . GLY A 1 428 ? -10.104 -3.547 5.587 1.00 82.25 428 GLY A N 1
ATOM 3380 C CA . GLY A 1 428 ? -10.561 -4.615 6.481 1.00 82.25 428 GLY A CA 1
ATOM 3381 C C . GLY A 1 428 ? -9.476 -5.643 6.831 1.00 82.25 428 GLY A C 1
ATOM 3382 O O . GLY A 1 428 ? -9.553 -6.262 7.891 1.00 82.25 428 GLY A O 1
ATOM 3383 N N . ASN A 1 429 ? -8.470 -5.801 5.964 1.00 82.00 429 ASN A N 1
ATOM 3384 C CA . ASN A 1 429 ? -7.346 -6.715 6.156 1.00 82.00 429 ASN A CA 1
ATOM 3385 C C . ASN A 1 429 ? -6.121 -5.967 6.699 1.00 82.00 429 ASN A C 1
ATOM 3387 O O . ASN A 1 429 ? -5.679 -6.215 7.819 1.00 82.00 429 ASN A O 1
ATOM 3391 N N . GLU A 1 430 ? -5.580 -5.053 5.892 1.00 83.38 430 GLU A N 1
ATOM 3392 C CA . GLU A 1 430 ? -4.382 -4.265 6.180 1.00 83.38 430 GLU A CA 1
ATOM 3393 C C . GLU A 1 430 ? -4.378 -2.977 5.342 1.00 83.38 430 GLU A C 1
ATOM 3395 O O . GLU A 1 430 ? -4.978 -2.911 4.266 1.00 83.38 430 GLU A O 1
ATOM 3400 N N . VAL A 1 431 ? -3.702 -1.930 5.820 1.00 87.50 431 VAL A N 1
ATOM 3401 C CA . VAL A 1 431 ? -3.552 -0.690 5.045 1.00 87.50 431 VAL A CA 1
ATOM 3402 C C . VAL A 1 431 ? -2.488 -0.905 3.977 1.00 87.50 431 VAL A C 1
ATOM 3404 O O . VAL A 1 431 ? -1.304 -0.817 4.264 1.00 87.50 431 VAL A O 1
ATOM 3407 N N . GLU A 1 432 ? -2.887 -1.199 2.745 1.00 90.50 432 GLU A N 1
ATOM 3408 C CA . GLU A 1 432 ? -1.957 -1.338 1.617 1.00 90.50 432 GLU A CA 1
ATOM 3409 C C . GLU A 1 432 ? -1.340 0.006 1.202 1.00 90.50 432 GLU A C 1
ATOM 3411 O O . GLU A 1 432 ? -2.029 1.032 1.171 1.00 90.50 432 GLU A O 1
ATOM 3416 N N . LEU A 1 433 ? -0.064 -0.004 0.794 1.00 92.75 433 LEU A N 1
ATOM 3417 C CA . LEU A 1 433 ? 0.617 1.168 0.225 1.00 92.75 433 LEU A CA 1
ATOM 3418 C C . LEU A 1 433 ? -0.178 1.775 -0.941 1.00 92.75 433 LEU A C 1
ATOM 3420 O O . LEU A 1 433 ? -0.335 2.992 -1.001 1.00 92.75 433 LEU A O 1
ATOM 3424 N N . LEU A 1 434 ? -0.744 0.939 -1.818 1.00 93.94 434 LEU A N 1
ATOM 3425 C CA . LEU A 1 434 ? -1.594 1.383 -2.927 1.00 93.94 434 LEU A CA 1
ATOM 3426 C C . LEU A 1 434 ? -2.771 2.253 -2.448 1.00 93.94 434 LEU A C 1
ATOM 3428 O O . LEU A 1 434 ? -3.119 3.233 -3.100 1.00 93.94 434 LEU A O 1
ATOM 3432 N N . THR A 1 435 ? -3.362 1.931 -1.294 1.00 93.50 435 THR A N 1
ATOM 3433 C CA . THR A 1 435 ? -4.460 2.705 -0.696 1.00 93.50 435 THR A CA 1
ATOM 3434 C C . THR A 1 435 ? -3.988 4.041 -0.142 1.00 93.50 435 THR A C 1
ATOM 3436 O O . THR A 1 435 ? -4.667 5.046 -0.343 1.00 93.50 435 THR A O 1
ATOM 3439 N N . VAL A 1 436 ? -2.809 4.093 0.481 1.00 92.69 436 VAL A N 1
ATOM 3440 C CA . VAL A 1 436 ? -2.212 5.366 0.920 1.00 92.69 436 VAL A CA 1
ATOM 3441 C C . VAL A 1 436 ? -1.956 6.282 -0.278 1.00 92.69 436 VAL A C 1
ATOM 3443 O O . VAL A 1 436 ? -2.342 7.449 -0.248 1.00 92.69 436 VAL A O 1
ATOM 3446 N N . VAL A 1 437 ? -1.369 5.751 -1.357 1.00 92.56 437 VAL A N 1
ATOM 3447 C CA . VAL A 1 437 ? -1.120 6.514 -2.591 1.00 92.56 437 VAL A CA 1
ATOM 3448 C C . VAL A 1 437 ? -2.433 6.979 -3.228 1.00 92.56 437 VAL A C 1
ATOM 3450 O O . VAL A 1 437 ? -2.532 8.138 -3.619 1.00 92.56 437 VAL A O 1
ATOM 3453 N N . GLY A 1 438 ? -3.466 6.130 -3.267 1.00 91.69 438 GLY A N 1
ATOM 3454 C CA . GLY A 1 438 ? -4.777 6.487 -3.822 1.00 91.69 438 GLY A CA 1
ATOM 3455 C C . GLY A 1 438 ? -5.446 7.650 -3.083 1.00 91.69 438 GLY A C 1
ATOM 3456 O O . GLY A 1 438 ? -6.004 8.546 -3.715 1.00 91.69 438 GLY A O 1
ATOM 3457 N N . TYR A 1 439 ? -5.334 7.691 -1.753 1.00 90.69 439 TYR A N 1
ATOM 3458 C CA . TYR A 1 439 ? -5.858 8.803 -0.953 1.00 90.69 439 TYR A CA 1
ATOM 3459 C C . TYR A 1 439 ? -5.015 10.074 -1.074 1.00 90.69 439 TYR A C 1
ATOM 3461 O O . TYR A 1 439 ? -5.581 11.161 -1.180 1.00 90.69 439 TYR A O 1
ATOM 3469 N N . LEU A 1 440 ? -3.683 9.960 -1.147 1.00 89.19 440 LEU A N 1
ATOM 3470 C CA . LEU A 1 440 ? -2.830 11.106 -1.479 1.00 89.19 440 LEU A CA 1
ATOM 3471 C C . LEU A 1 440 ? -3.261 11.714 -2.821 1.00 89.19 440 LEU A C 1
ATOM 3473 O O . LEU A 1 440 ? -3.542 12.905 -2.896 1.00 89.19 440 LEU A O 1
ATOM 3477 N N . MET A 1 441 ? -3.412 10.896 -3.864 1.00 86.12 441 MET A N 1
ATOM 3478 C CA . MET A 1 441 ? -3.880 11.356 -5.176 1.00 86.12 441 MET A CA 1
ATOM 3479 C C . MET A 1 441 ? -5.255 12.021 -5.123 1.00 86.12 441 MET A C 1
ATOM 3481 O O . MET A 1 441 ? -5.453 13.058 -5.755 1.00 86.12 441 MET A O 1
ATOM 3485 N N . MET A 1 442 ? -6.187 11.458 -4.355 1.00 85.81 442 MET A N 1
ATOM 3486 C CA . MET A 1 442 ? -7.520 12.026 -4.166 1.00 85.81 442 MET A CA 1
ATOM 3487 C C . MET A 1 442 ? -7.448 13.459 -3.616 1.00 85.81 442 MET A C 1
ATOM 3489 O O . MET A 1 442 ? -8.091 14.351 -4.174 1.00 85.81 442 MET A O 1
ATOM 3493 N N . HIS A 1 443 ? -6.593 13.715 -2.622 1.00 84.56 443 HIS A N 1
ATOM 3494 C CA . HIS A 1 443 ? -6.375 15.066 -2.093 1.00 84.56 443 HIS A CA 1
ATOM 3495 C C . HIS A 1 443 ? -5.678 16.023 -3.069 1.00 84.56 443 HIS A C 1
ATOM 3497 O O . HIS A 1 443 ? -5.811 17.238 -2.938 1.00 84.56 443 HIS A O 1
ATOM 3503 N N . HIS A 1 444 ? -4.981 15.495 -4.075 1.00 78.00 444 HIS A N 1
ATOM 3504 C CA . HIS A 1 444 ? -4.430 16.270 -5.190 1.00 78.00 444 HIS A CA 1
ATOM 3505 C C . HIS A 1 444 ? -5.410 16.409 -6.376 1.00 78.00 444 HIS A C 1
ATOM 3507 O O . HIS A 1 444 ? -5.027 16.916 -7.429 1.00 78.00 444 HIS A O 1
ATOM 3513 N N . CYS A 1 445 ? -6.678 15.994 -6.234 1.00 76.50 445 CYS A N 1
ATOM 3514 C CA . CYS A 1 445 ? -7.674 15.948 -7.317 1.00 76.50 445 CYS A CA 1
ATOM 3515 C C . CYS A 1 445 ? -7.253 15.074 -8.515 1.00 76.50 445 CYS A C 1
ATOM 3517 O O . CYS A 1 445 ? -7.605 15.372 -9.660 1.00 76.50 445 CYS A O 1
ATOM 3519 N N . LEU A 1 446 ? -6.511 13.995 -8.273 1.00 75.56 446 LEU A N 1
ATOM 3520 C CA . LEU A 1 446 ? -5.985 13.089 -9.294 1.00 75.56 446 LEU A CA 1
ATOM 3521 C C . LEU A 1 446 ? -6.696 11.727 -9.276 1.00 75.56 446 LEU A C 1
ATOM 3523 O O . LEU A 1 446 ? -7.280 11.315 -8.275 1.00 75.56 446 LEU A O 1
ATOM 3527 N N . GLY A 1 447 ? -6.610 11.010 -10.396 1.00 75.50 447 GLY A N 1
ATOM 3528 C CA . GLY A 1 447 ? -7.179 9.674 -10.577 1.00 75.50 447 GLY A CA 1
ATOM 3529 C C . GLY A 1 447 ? -8.639 9.706 -11.023 1.00 75.50 447 GLY A C 1
ATOM 3530 O O . GLY A 1 447 ? -9.192 10.761 -11.328 1.00 75.50 447 GLY A O 1
ATOM 3531 N N . ASP A 1 448 ? -9.288 8.544 -11.037 1.00 73.50 448 ASP A N 1
ATOM 3532 C CA . ASP A 1 448 ? -10.678 8.406 -11.507 1.00 73.50 448 ASP A CA 1
ATOM 3533 C C . ASP A 1 448 ? -11.695 9.185 -10.644 1.00 73.50 448 ASP A C 1
ATOM 3535 O O . ASP A 1 448 ? -12.812 9.461 -11.078 1.00 73.50 448 ASP A O 1
ATOM 3539 N N . VAL A 1 449 ? -11.313 9.564 -9.420 1.00 72.38 449 VAL A N 1
ATOM 3540 C CA . VAL A 1 449 ? -12.131 10.381 -8.511 1.00 72.38 449 VAL A CA 1
ATOM 3541 C C . VAL A 1 449 ? -12.060 11.879 -8.848 1.00 72.38 449 VAL A C 1
ATOM 3543 O O . VAL A 1 449 ? -12.984 12.629 -8.515 1.00 72.38 449 VAL A O 1
ATOM 3546 N N . GLY A 1 450 ? -10.982 12.316 -9.504 1.00 72.00 450 GLY A N 1
ATOM 3547 C CA . GLY A 1 450 ? -10.703 13.704 -9.865 1.00 72.00 450 GLY A CA 1
ATOM 3548 C C . GLY A 1 450 ? -10.428 13.847 -11.361 1.00 72.00 450 GLY A C 1
ATOM 3549 O O . GLY A 1 450 ? -11.314 13.627 -12.187 1.00 72.00 450 GLY A O 1
ATOM 3550 N N . ARG A 1 451 ? -9.209 14.261 -11.718 1.00 69.75 451 ARG A N 1
ATOM 3551 C CA . ARG A 1 451 ? -8.730 14.317 -13.103 1.00 69.75 451 ARG A CA 1
ATOM 3552 C C . ARG A 1 451 ? -8.190 12.954 -13.520 1.00 69.75 451 ARG A C 1
ATOM 3554 O O . ARG A 1 451 ? -7.261 12.442 -12.898 1.00 69.75 451 ARG A O 1
ATOM 3561 N N . GLU A 1 452 ? -8.722 12.418 -14.614 1.00 67.19 452 GLU A N 1
ATOM 3562 C CA . GLU A 1 452 ? -8.270 11.146 -15.167 1.00 67.19 452 GLU A CA 1
ATOM 3563 C C . GLU A 1 452 ? -6.770 11.186 -15.514 1.00 67.19 452 GLU A C 1
ATOM 3565 O O . GLU A 1 452 ? -6.324 12.060 -16.259 1.00 67.19 452 GLU A O 1
ATOM 3570 N N . LEU A 1 453 ? -5.997 10.218 -15.003 1.00 67.50 453 LEU A N 1
ATOM 3571 C CA . LEU A 1 453 ? -4.613 10.002 -15.426 1.00 67.50 453 LEU A CA 1
ATOM 3572 C C . LEU A 1 453 ? -4.570 9.023 -16.596 1.00 67.50 453 LEU A C 1
ATOM 3574 O O . LEU A 1 453 ? -5.152 7.935 -16.541 1.00 67.50 453 LEU A O 1
ATOM 3578 N N . LYS A 1 454 ? -3.813 9.391 -17.627 1.00 67.75 454 LYS A N 1
ATOM 3579 C CA . LYS A 1 454 ? -3.389 8.471 -18.684 1.00 67.75 454 LYS A CA 1
ATOM 3580 C C . LYS A 1 454 ? -1.949 8.043 -18.411 1.00 67.75 454 LYS A C 1
ATOM 3582 O O . LYS A 1 454 ? -1.229 8.716 -17.690 1.00 67.75 454 LYS A O 1
ATOM 3587 N N . LEU A 1 455 ? -1.532 6.909 -18.965 1.00 65.81 455 LEU A N 1
ATOM 3588 C CA . LEU A 1 455 ? -0.144 6.451 -18.844 1.00 65.81 455 LEU A CA 1
ATOM 3589 C C . LEU A 1 455 ? 0.783 7.232 -19.798 1.00 65.81 455 LEU A C 1
ATOM 3591 O O . LEU A 1 455 ? 1.919 7.560 -19.468 1.00 65.81 455 LEU A O 1
ATOM 3595 N N . LEU A 1 456 ? 0.254 7.595 -20.969 1.00 64.38 456 LEU A N 1
ATOM 3596 C CA . LEU A 1 456 ? 0.906 8.390 -22.007 1.00 64.38 456 LEU A CA 1
ATOM 3597 C C . LEU A 1 456 ? -0.029 9.538 -22.406 1.00 64.38 456 LEU A C 1
ATOM 3599 O O . LEU A 1 456 ? -1.244 9.330 -22.514 1.00 64.38 456 LEU A O 1
ATOM 3603 N N . ALA A 1 457 ? 0.505 10.746 -22.590 1.00 55.91 457 ALA A N 1
ATOM 3604 C CA . ALA A 1 457 ? -0.282 11.850 -23.121 1.00 55.91 457 ALA A CA 1
ATOM 3605 C C . ALA A 1 457 ? -0.438 11.644 -24.635 1.00 55.91 457 ALA A C 1
ATOM 3607 O O . ALA A 1 457 ? 0.499 11.171 -25.287 1.00 55.91 457 ALA A O 1
ATOM 3608 N N . PRO A 1 458 ? -1.599 11.975 -25.226 1.00 49.03 458 PRO A N 1
ATOM 3609 C CA . PRO A 1 458 ? -1.669 12.129 -26.670 1.00 49.03 458 PRO A CA 1
ATOM 3610 C C . PRO A 1 458 ? -0.640 13.193 -27.063 1.00 49.03 458 PRO A C 1
ATOM 3612 O O . PRO A 1 458 ? -0.681 14.294 -26.512 1.00 49.03 458 PRO A O 1
ATOM 3615 N N . LEU A 1 459 ? 0.279 12.872 -27.980 1.00 44.81 459 LEU A N 1
ATOM 3616 C CA . LEU A 1 459 ? 1.068 13.906 -28.652 1.00 44.81 459 LEU A CA 1
ATOM 3617 C C . LEU A 1 459 ? 0.081 14.959 -29.166 1.00 44.81 459 LEU A C 1
ATOM 3619 O O . LEU A 1 459 ? -0.940 14.589 -29.752 1.00 44.81 459 LEU A O 1
ATOM 3623 N N . LEU A 1 460 ? 0.322 16.233 -28.845 1.00 38.06 460 LEU A N 1
ATOM 3624 C CA . LEU A 1 460 ? -0.579 17.333 -29.180 1.00 38.06 460 LEU A CA 1
ATOM 3625 C C . LEU A 1 460 ? -1.080 17.202 -30.627 1.00 38.06 460 LEU A C 1
ATOM 3627 O O . LEU A 1 460 ? -0.285 17.212 -31.557 1.00 38.06 460 LEU A O 1
ATOM 3631 N N . GLY A 1 461 ? -2.403 17.134 -30.795 1.00 36.19 461 GLY A N 1
ATOM 3632 C CA . GLY A 1 461 ? -3.080 17.337 -32.075 1.00 36.19 461 GLY A CA 1
ATOM 3633 C C . GLY A 1 461 ? -2.911 16.213 -33.099 1.00 36.19 461 GLY A C 1
ATOM 3634 O O . GLY A 1 461 ? -1.895 16.098 -33.769 1.00 36.19 461 GLY A O 1
ATOM 3635 N N . ASP A 1 462 ? -3.974 15.429 -33.261 1.00 39.69 462 ASP A N 1
ATOM 3636 C CA . ASP A 1 462 ? -4.470 14.933 -34.550 1.00 39.69 462 ASP A CA 1
ATOM 3637 C C . ASP A 1 462 ? -3.453 14.769 -35.705 1.00 39.69 462 ASP A C 1
ATOM 3639 O O . ASP A 1 462 ? -3.514 15.412 -36.753 1.00 39.69 462 ASP A O 1
ATOM 3643 N N . THR A 1 463 ? -2.488 13.868 -35.534 1.00 39.47 463 THR A N 1
ATOM 3644 C CA . THR A 1 463 ? -1.578 13.459 -36.617 1.00 39.47 463 THR A CA 1
ATOM 3645 C C . THR A 1 463 ? -2.223 12.437 -37.551 1.00 39.47 463 THR A C 1
ATOM 3647 O O . THR A 1 463 ? -1.676 12.144 -38.615 1.00 39.47 463 THR A O 1
ATOM 3650 N N . ARG A 1 464 ? -3.406 11.912 -37.201 1.00 33.19 464 ARG A N 1
ATOM 3651 C CA . ARG A 1 464 ? -4.112 10.926 -38.024 1.00 33.19 464 ARG A CA 1
ATOM 3652 C C . ARG A 1 464 ? -4.767 11.570 -39.248 1.00 33.19 464 ARG A C 1
ATOM 3654 O O . ARG A 1 464 ? -4.774 10.927 -40.293 1.00 33.19 464 ARG A O 1
ATOM 3661 N N . GLU A 1 465 ? -5.205 12.829 -39.174 1.00 35.22 465 GLU A N 1
ATOM 3662 C CA . GLU A 1 465 ? -5.685 13.565 -40.358 1.00 35.22 465 GLU A CA 1
ATOM 3663 C C . GLU A 1 465 ? -4.553 14.085 -41.265 1.00 35.22 465 GLU A C 1
ATOM 3665 O O . GLU A 1 465 ? -4.729 14.162 -42.480 1.00 35.22 465 GLU A O 1
ATOM 3670 N N . ARG A 1 466 ? -3.348 14.353 -40.734 1.00 30.47 466 ARG A N 1
ATOM 3671 C CA . ARG A 1 466 ? -2.188 14.770 -41.557 1.00 30.47 466 ARG A CA 1
ATOM 3672 C C . ARG A 1 466 ? -1.480 13.626 -42.286 1.00 30.47 466 ARG A C 1
ATOM 3674 O O . ARG A 1 466 ? -0.873 13.861 -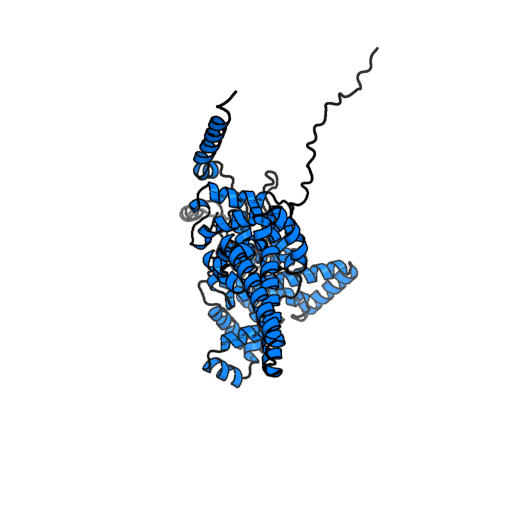43.322 1.00 30.47 466 ARG A O 1
ATOM 3681 N N . LEU A 1 467 ? -1.565 12.393 -41.787 1.00 33.19 467 LEU A N 1
ATOM 3682 C CA . LEU A 1 467 ? -0.969 11.222 -42.450 1.00 33.19 467 LEU A CA 1
ATOM 3683 C C . LEU A 1 467 ? -1.775 10.725 -43.661 1.00 33.19 467 LEU A C 1
ATOM 3685 O O . LEU A 1 467 ? -1.241 9.978 -44.473 1.00 33.19 467 LEU A O 1
ATOM 3689 N N . VAL A 1 468 ? -3.033 11.154 -43.808 1.00 33.34 468 VAL A N 1
ATOM 3690 C CA . VAL A 1 468 ? -3.869 10.818 -44.975 1.00 33.34 468 VAL A CA 1
ATOM 3691 C C . VAL A 1 468 ? -3.678 11.820 -46.124 1.00 33.34 468 VAL A C 1
ATOM 3693 O O . VAL A 1 468 ? -3.981 11.492 -47.266 1.00 33.34 468 VAL A O 1
ATOM 3696 N N . SER A 1 469 ? -3.117 13.009 -45.869 1.00 31.17 469 SER A N 1
ATOM 3697 C CA . SER A 1 469 ? -2.912 14.045 -46.894 1.00 31.17 469 SER A CA 1
ATOM 3698 C C . SER A 1 469 ? -1.485 14.152 -47.442 1.00 31.17 469 SER A C 1
ATOM 3700 O O . SER A 1 469 ? -1.242 14.961 -48.331 1.00 31.17 469 SER A O 1
ATOM 3702 N N . VAL A 1 470 ? -0.545 13.324 -46.974 1.00 35.00 470 VAL A N 1
ATOM 3703 C CA . VAL A 1 470 ? 0.834 13.287 -47.494 1.00 35.00 470 VAL A CA 1
ATOM 3704 C C . VAL A 1 470 ? 1.061 11.973 -48.240 1.00 35.00 470 VAL A C 1
ATOM 3706 O O . VAL A 1 470 ? 1.795 11.089 -47.806 1.00 35.00 470 VAL A O 1
ATOM 3709 N N . HIS A 1 471 ? 0.396 11.845 -49.385 1.00 37.09 471 HIS A N 1
ATOM 3710 C CA . HIS A 1 471 ? 0.792 10.909 -50.432 1.00 37.09 471 HIS A CA 1
ATOM 3711 C C . HIS A 1 471 ? 0.995 11.687 -51.728 1.00 37.09 471 HIS A C 1
ATOM 3713 O O . HIS A 1 471 ? 0.177 11.593 -52.626 1.00 37.09 471 HIS A O 1
ATOM 3719 N N . GLU A 1 472 ? 2.034 12.525 -51.751 1.00 38.03 472 GLU A N 1
ATOM 3720 C CA . GLU A 1 472 ? 2.706 13.059 -52.946 1.00 38.03 472 GLU A CA 1
ATOM 3721 C C . GLU A 1 472 ? 3.750 14.087 -52.482 1.00 38.03 472 GLU A C 1
ATOM 3723 O O . GLU A 1 472 ? 3.425 15.241 -52.216 1.00 38.03 472 GLU A O 1
ATOM 3728 N N . ASN A 1 473 ? 4.990 13.632 -52.275 1.00 30.27 473 ASN A N 1
ATOM 3729 C CA . ASN A 1 473 ? 6.241 14.315 -52.644 1.00 30.27 473 ASN A CA 1
ATOM 3730 C C . ASN A 1 473 ? 7.430 13.804 -51.822 1.00 30.27 473 ASN A C 1
ATOM 3732 O O . ASN A 1 473 ? 7.378 13.636 -50.605 1.00 30.27 473 ASN A O 1
ATOM 3736 N N . GLU A 1 474 ? 8.504 13.529 -52.555 1.00 40.06 474 GLU A N 1
ATOM 3737 C CA . GLU A 1 474 ? 9.763 12.953 -52.101 1.00 40.06 474 GLU A CA 1
ATOM 3738 C C . GLU A 1 474 ? 10.620 13.935 -51.278 1.00 40.06 474 GLU A C 1
ATOM 3740 O O . GLU A 1 474 ? 10.446 15.151 -51.337 1.00 40.06 474 GLU A O 1
ATOM 3745 N N . SER A 1 475 ? 11.621 13.363 -50.591 1.00 29.67 475 SER A N 1
ATOM 3746 C CA . SER A 1 475 ? 12.694 13.960 -49.766 1.00 29.67 475 SER A CA 1
ATOM 3747 C C . SER A 1 475 ? 12.388 14.139 -48.265 1.00 29.67 475 SER A C 1
ATOM 3749 O O . SER A 1 475 ? 12.180 15.228 -47.740 1.00 29.67 475 SER A O 1
ATOM 3751 N N . MET A 1 476 ? 12.425 13.019 -47.529 1.00 28.20 476 MET A N 1
ATOM 3752 C CA . MET A 1 476 ? 12.395 13.006 -46.062 1.00 28.20 476 MET A CA 1
ATOM 3753 C C . MET A 1 476 ? 13.742 13.467 -45.481 1.00 28.20 476 MET A C 1
ATOM 3755 O O . MET A 1 476 ? 14.663 12.671 -45.306 1.00 28.20 476 MET A O 1
ATOM 3759 N N . ASN A 1 477 ? 13.823 14.734 -45.075 1.00 30.47 477 ASN A N 1
ATOM 3760 C CA . ASN A 1 477 ? 14.577 15.065 -43.869 1.00 30.47 477 ASN A CA 1
ATOM 3761 C C . ASN A 1 477 ? 13.769 14.512 -42.688 1.00 30.47 477 ASN A C 1
ATOM 3763 O O . ASN A 1 477 ? 12.668 14.995 -42.419 1.00 30.47 477 ASN A O 1
ATOM 3767 N N . MET A 1 478 ? 14.274 13.470 -42.018 1.00 27.70 478 MET A N 1
ATOM 3768 C CA . MET A 1 478 ? 13.669 12.969 -40.783 1.00 27.70 478 MET A CA 1
ATOM 3769 C C . MET A 1 478 ? 13.730 14.073 -39.726 1.00 27.70 478 MET A C 1
ATOM 3771 O O . MET A 1 478 ? 14.756 14.283 -39.082 1.00 27.70 478 MET A O 1
ATOM 3775 N N . ILE A 1 479 ? 12.620 14.782 -39.546 1.00 31.33 479 ILE A N 1
ATOM 3776 C CA . ILE A 1 479 ? 12.358 15.514 -38.313 1.00 31.33 479 ILE A CA 1
ATOM 3777 C C . ILE A 1 479 ? 12.307 14.435 -37.219 1.00 31.33 479 ILE A C 1
ATOM 3779 O O . ILE A 1 479 ? 11.549 13.472 -37.384 1.00 31.33 479 ILE A O 1
ATOM 3783 N N . PRO A 1 480 ? 13.131 14.510 -36.156 1.00 33.47 480 PRO A N 1
ATOM 3784 C CA . PRO A 1 480 ? 13.048 13.540 -35.074 1.00 33.47 480 PRO A CA 1
ATOM 3785 C C . PRO A 1 480 ? 11.608 13.541 -34.545 1.00 33.47 480 PRO A C 1
ATOM 3787 O O . PRO A 1 480 ? 11.039 14.623 -34.378 1.00 33.47 480 PRO A O 1
ATOM 3790 N N . PRO A 1 481 ? 10.984 12.367 -34.332 1.00 39.34 481 PRO A N 1
ATOM 3791 C CA . PRO A 1 481 ? 9.641 12.329 -33.780 1.00 39.34 481 PRO A CA 1
ATOM 3792 C C . PRO A 1 481 ? 9.670 13.070 -32.446 1.00 39.34 481 PRO A C 1
ATOM 3794 O O . PRO A 1 481 ? 10.492 12.737 -31.591 1.00 39.34 481 PRO A O 1
ATOM 3797 N N . GLU A 1 482 ? 8.805 14.077 -32.289 1.00 44.62 482 GLU A N 1
ATOM 3798 C CA . GLU A 1 482 ? 8.624 14.746 -31.003 1.00 44.62 482 GLU A CA 1
ATOM 3799 C C . GLU A 1 482 ? 8.454 13.669 -29.924 1.00 44.62 482 GLU A C 1
ATOM 3801 O O . GLU A 1 482 ? 7.712 12.690 -30.081 1.00 44.62 482 GLU A O 1
ATOM 3806 N N . GLU A 1 483 ? 9.246 13.785 -28.861 1.00 46.06 483 GLU A N 1
ATOM 3807 C CA . GLU A 1 483 ? 9.230 12.823 -27.772 1.00 46.06 483 GLU A CA 1
ATOM 3808 C C . GLU A 1 483 ? 7.825 12.773 -27.153 1.00 46.06 483 GLU A C 1
ATOM 3810 O O . GLU A 1 483 ? 7.159 13.803 -27.022 1.00 46.06 483 GLU A O 1
ATOM 3815 N N . PRO A 1 484 ? 7.325 11.580 -26.791 1.00 43.22 484 PRO A N 1
ATOM 3816 C CA . PRO A 1 484 ? 6.008 11.488 -26.184 1.00 43.22 484 PRO A CA 1
ATOM 3817 C C . PRO A 1 484 ? 6.052 12.187 -24.821 1.00 43.22 484 PRO A C 1
ATOM 3819 O O . PRO A 1 484 ? 6.913 11.902 -23.989 1.00 43.22 484 PRO A O 1
ATOM 3822 N N . LEU A 1 485 ? 5.079 13.044 -24.543 1.00 48.00 485 LEU A N 1
ATOM 3823 C CA . LEU A 1 485 ? 4.854 13.469 -23.171 1.00 48.00 485 LEU A CA 1
ATOM 3824 C C . LEU A 1 485 ? 4.221 12.300 -22.415 1.00 48.00 485 LEU A C 1
ATOM 3826 O O . LEU A 1 485 ? 3.169 11.775 -22.783 1.00 48.00 485 LEU A O 1
ATOM 3830 N N . TYR A 1 486 ? 4.877 11.842 -21.357 1.00 53.47 486 TYR A N 1
ATOM 3831 C CA . TYR A 1 486 ? 4.259 10.895 -20.442 1.00 53.47 486 TYR A CA 1
ATOM 3832 C C . TYR A 1 486 ? 3.093 11.599 -19.752 1.00 53.47 486 TYR A C 1
ATOM 3834 O O . TYR A 1 486 ? 3.252 12.724 -19.282 1.00 53.47 486 TYR A O 1
ATOM 3842 N N . ALA A 1 487 ? 1.933 10.949 -19.618 1.00 50.38 487 ALA A N 1
ATOM 3843 C CA . ALA A 1 487 ? 0.783 11.537 -18.910 1.00 50.38 487 ALA A CA 1
ATOM 3844 C C . ALA A 1 487 ? 0.946 11.468 -17.376 1.00 50.38 487 ALA A C 1
ATOM 3846 O O . ALA A 1 487 ? 0.016 11.228 -16.612 1.00 50.38 487 ALA A O 1
ATOM 3847 N N . PHE A 1 488 ? 2.173 11.736 -16.947 1.00 55.53 488 PHE A N 1
ATOM 3848 C CA . PHE A 1 488 ? 2.618 11.960 -15.585 1.00 55.53 488 PHE A CA 1
ATOM 3849 C C . PHE A 1 488 ? 3.131 13.389 -15.406 1.00 55.53 488 PHE A C 1
ATOM 3851 O O . PHE A 1 488 ? 3.775 13.696 -14.406 1.00 55.53 488 PHE A O 1
ATOM 3858 N N . GLU A 1 489 ? 2.875 14.278 -16.365 1.00 50.12 489 GLU A N 1
ATOM 3859 C CA . GLU A 1 489 ? 2.881 15.693 -16.049 1.00 50.12 489 GLU A CA 1
ATOM 3860 C C . GLU A 1 489 ? 1.706 15.943 -15.102 1.00 50.12 489 GLU A C 1
ATOM 3862 O O . GLU A 1 489 ? 0.554 16.065 -15.519 1.00 50.12 489 GLU A O 1
ATOM 3867 N N . PHE A 1 490 ? 1.998 16.034 -13.802 1.00 50.31 490 PHE A N 1
ATOM 3868 C CA . PHE A 1 490 ? 1.075 16.531 -12.777 1.00 50.31 490 PHE A CA 1
ATOM 3869 C C . PHE A 1 490 ? 0.791 18.035 -12.965 1.00 50.31 490 PHE A C 1
ATOM 3871 O O . PHE A 1 490 ? 0.585 18.774 -12.006 1.00 50.31 490 PHE A O 1
ATOM 3878 N N . LEU A 1 491 ? 0.793 18.512 -14.216 1.00 39.44 491 LEU A N 1
ATOM 3879 C CA . LEU A 1 491 ? 0.411 19.857 -14.577 1.00 39.44 491 LEU A CA 1
ATOM 3880 C C . LEU A 1 491 ? -1.059 20.003 -14.231 1.00 39.44 491 LEU A C 1
ATOM 3882 O O . LEU A 1 491 ? -1.964 19.509 -14.912 1.00 39.44 491 LEU A O 1
ATOM 3886 N N . ARG A 1 492 ? -1.294 20.726 -13.143 1.00 39.78 492 ARG A N 1
ATOM 3887 C CA . ARG A 1 492 ? -2.573 21.342 -12.849 1.00 39.78 492 ARG A CA 1
ATOM 3888 C C . ARG A 1 492 ? -2.794 22.394 -13.927 1.00 39.78 492 ARG A C 1
ATOM 3890 O O . ARG A 1 492 ? -2.506 23.564 -13.714 1.00 39.78 492 ARG A O 1
ATOM 3897 N N . ASP A 1 493 ? -3.272 21.945 -15.085 1.00 35.72 493 ASP A N 1
ATOM 3898 C CA . ASP A 1 493 ? -3.799 22.806 -16.135 1.00 35.72 493 ASP A CA 1
ATOM 3899 C C . ASP A 1 493 ? -4.900 23.638 -15.475 1.00 35.72 493 ASP A C 1
ATOM 3901 O O . ASP A 1 493 ? -6.006 23.147 -15.207 1.00 35.72 493 ASP A O 1
ATOM 3905 N N . TYR A 1 494 ? -4.525 24.842 -15.038 1.00 39.03 494 TYR A N 1
ATOM 3906 C CA . TYR A 1 494 ? -5.407 25.826 -14.440 1.00 39.03 494 TYR A CA 1
ATOM 3907 C C . TYR A 1 494 ? -6.116 26.467 -15.610 1.00 39.03 494 TYR A C 1
ATOM 3909 O O . TYR A 1 494 ? -5.907 27.624 -15.953 1.00 39.03 494 TYR A O 1
ATOM 3917 N N . ASN A 1 495 ? -6.932 25.664 -16.281 1.00 36.16 495 ASN A N 1
ATOM 3918 C CA . ASN A 1 495 ? -7.837 26.208 -17.248 1.00 36.16 495 ASN A CA 1
ATOM 3919 C C . ASN A 1 495 ? -8.839 26.994 -16.401 1.00 36.16 495 ASN A C 1
ATOM 3921 O O . ASN A 1 495 ? -9.753 26.413 -15.805 1.00 36.16 495 ASN A O 1
ATOM 3925 N N . GLU A 1 496 ? -8.613 28.304 -16.258 1.00 35.22 496 GLU A N 1
ATOM 3926 C CA . GLU A 1 496 ? -9.524 29.208 -15.559 1.00 35.22 496 GLU A CA 1
ATOM 3927 C C . GLU A 1 496 ? -10.946 28.990 -16.065 1.00 35.22 496 GLU A C 1
ATOM 3929 O O . GLU A 1 496 ? -11.882 29.050 -15.288 1.00 35.22 496 GLU A O 1
ATOM 3934 N N . GLN A 1 497 ? -11.127 28.595 -17.326 1.00 34.22 497 GLN A N 1
ATOM 3935 C CA . GLN A 1 497 ? -12.428 28.240 -17.875 1.00 34.22 497 GLN A CA 1
ATOM 3936 C C . GLN A 1 497 ? -13.059 26.991 -17.244 1.00 34.22 497 GLN A C 1
ATOM 3938 O O . GLN A 1 497 ? -14.279 26.947 -17.124 1.00 34.22 497 GLN A O 1
ATOM 3943 N N . MET A 1 498 ? -12.287 25.988 -16.816 1.00 35.88 498 MET A N 1
ATOM 3944 C CA . MET A 1 498 ? -12.808 24.797 -16.133 1.00 35.88 498 MET A CA 1
ATOM 3945 C C . MET A 1 498 ? -13.039 25.065 -14.641 1.00 35.88 498 MET A C 1
ATOM 3947 O O . MET A 1 498 ? -14.054 24.626 -14.107 1.00 35.88 498 MET A O 1
ATOM 3951 N N . TYR A 1 499 ? -12.179 25.854 -13.984 1.00 39.06 499 TYR A N 1
ATOM 3952 C CA . TYR A 1 499 ? -12.440 26.336 -12.622 1.00 39.06 499 TYR A CA 1
ATOM 3953 C C . TYR A 1 499 ? -13.657 27.276 -12.600 1.00 39.06 499 TYR A C 1
ATOM 3955 O O . TYR A 1 499 ? -14.534 27.140 -11.762 1.00 39.06 499 TYR A O 1
ATOM 3963 N N . VAL A 1 500 ? -13.813 28.157 -13.586 1.00 39.16 500 VAL A N 1
ATOM 3964 C CA . VAL A 1 500 ? -14.969 29.054 -13.733 1.00 39.16 500 VAL A CA 1
ATOM 3965 C C . VAL A 1 500 ? -16.222 28.307 -14.216 1.00 39.16 500 VAL A C 1
ATOM 3967 O O . VAL A 1 500 ? -17.321 28.649 -13.789 1.00 39.16 500 VAL A O 1
ATOM 3970 N N . ARG A 1 501 ? -16.122 27.245 -15.027 1.00 38.53 501 ARG A N 1
ATOM 3971 C CA . ARG A 1 501 ? -17.296 26.421 -15.395 1.00 38.53 501 ARG A CA 1
ATOM 3972 C C . ARG A 1 501 ? -17.741 25.474 -14.281 1.00 38.53 501 ARG A C 1
ATOM 3974 O O . ARG A 1 501 ? -18.940 25.363 -14.052 1.00 38.53 501 ARG A O 1
ATOM 3981 N N . ALA A 1 502 ? -16.812 24.805 -13.595 1.00 39.47 502 ALA A N 1
ATOM 3982 C CA . ALA A 1 502 ? -17.129 23.849 -12.529 1.00 39.47 502 ALA A CA 1
ATOM 3983 C C . ALA A 1 502 ? -17.335 24.524 -11.159 1.00 39.47 502 ALA A C 1
ATOM 3985 O O . ALA A 1 502 ? -18.139 24.057 -10.357 1.00 39.47 502 ALA A O 1
ATOM 3986 N N . TRP A 1 503 ? -16.656 25.647 -10.905 1.00 43.03 503 TRP A N 1
ATOM 3987 C CA . TRP A 1 503 ? -16.620 26.339 -9.608 1.00 43.03 503 TRP A CA 1
ATOM 3988 C C . TRP A 1 503 ? -16.930 27.850 -9.687 1.00 43.03 503 TRP A C 1
ATOM 3990 O O . TRP A 1 503 ? -17.137 28.489 -8.656 1.00 43.03 503 TRP A O 1
ATOM 4000 N N . GLY A 1 504 ? -17.050 28.452 -10.875 1.00 36.81 504 GLY A N 1
ATOM 4001 C CA . GLY A 1 504 ? -17.369 29.883 -11.038 1.00 36.81 504 GLY A CA 1
ATOM 4002 C C . GLY A 1 504 ? -18.788 30.303 -10.630 1.00 36.81 504 GLY A C 1
ATOM 4003 O O . GLY A 1 504 ? -18.933 31.398 -10.077 1.00 36.81 504 GLY A O 1
ATOM 4004 N N . PRO A 1 505 ? -19.840 29.465 -10.763 1.00 41.59 505 PRO A N 1
ATOM 4005 C CA . PRO A 1 505 ? -21.134 29.756 -10.143 1.00 41.59 505 PRO A CA 1
ATOM 4006 C C . PRO A 1 505 ? -21.051 29.827 -8.605 1.00 41.59 505 PRO A C 1
ATOM 4008 O O . PRO A 1 505 ? -21.840 30.536 -7.982 1.00 41.59 505 PRO A O 1
ATOM 4011 N N . LEU A 1 506 ? -20.066 29.145 -8.002 1.00 41.12 506 LEU A N 1
ATOM 4012 C CA . LEU A 1 506 ? -19.874 29.020 -6.553 1.00 41.12 506 LEU A CA 1
ATOM 4013 C C . LEU A 1 506 ? -18.995 30.128 -5.948 1.00 41.12 506 LEU A C 1
ATOM 4015 O O . LEU A 1 506 ? -19.235 30.560 -4.818 1.00 41.12 506 LEU A O 1
ATOM 4019 N N . ALA A 1 507 ? -18.049 30.679 -6.711 1.00 36.84 507 ALA A N 1
ATOM 4020 C CA . ALA A 1 507 ? -17.354 31.913 -6.330 1.00 36.84 507 ALA A CA 1
ATOM 4021 C C . ALA A 1 507 ? -18.336 33.101 -6.213 1.00 36.84 507 ALA A C 1
ATOM 4023 O O . ALA A 1 507 ? -18.239 33.906 -5.286 1.00 36.84 507 ALA A O 1
ATOM 4024 N N . LYS A 1 508 ? -19.370 33.145 -7.072 1.00 38.00 508 LYS A N 1
ATOM 4025 C CA . LYS A 1 508 ? -20.475 34.122 -6.986 1.00 38.00 508 LYS A CA 1
ATOM 4026 C C . LYS A 1 508 ? -21.406 33.918 -5.783 1.00 38.00 508 LYS A C 1
ATOM 4028 O O . LYS A 1 508 ? -22.075 34.872 -5.387 1.00 38.00 508 LYS A O 1
ATOM 4033 N N . SER A 1 509 ? -21.487 32.717 -5.202 1.00 38.12 509 SER A N 1
ATOM 4034 C CA . SER A 1 509 ? -22.181 32.506 -3.918 1.00 38.12 509 SER A CA 1
ATOM 4035 C C . SER A 1 509 ? -21.312 32.873 -2.714 1.00 38.12 509 SER A C 1
ATOM 4037 O O . SER A 1 509 ? -21.856 33.309 -1.708 1.00 38.12 509 SER A O 1
ATOM 4039 N N . ARG A 1 510 ? -19.978 32.775 -2.832 1.00 36.84 510 ARG A N 1
ATOM 4040 C CA . ARG A 1 510 ? -19.029 33.221 -1.799 1.00 36.84 510 ARG A CA 1
ATOM 4041 C C . ARG A 1 510 ? -19.112 34.737 -1.584 1.00 36.84 510 ARG A C 1
ATOM 4043 O O . ARG A 1 510 ? -19.234 35.152 -0.444 1.00 36.84 510 ARG A O 1
ATOM 4050 N N . LEU A 1 511 ? -19.164 35.517 -2.671 1.00 36.84 511 LEU A N 1
ATOM 4051 C CA . LEU A 1 511 ? -19.364 36.977 -2.626 1.00 36.84 511 LEU A CA 1
ATOM 4052 C C . LEU A 1 511 ? -20.756 37.369 -2.097 1.00 36.84 511 LEU A C 1
ATOM 4054 O O . LEU A 1 511 ? -20.870 38.266 -1.274 1.00 36.84 511 LEU A O 1
ATOM 4058 N N . ARG A 1 512 ? -21.818 36.644 -2.481 1.00 36.38 512 ARG A N 1
ATOM 4059 C CA . ARG A 1 512 ? -23.180 36.929 -1.987 1.00 36.38 512 ARG A CA 1
ATOM 4060 C C . ARG A 1 512 ? -23.399 36.591 -0.509 1.00 36.38 512 ARG A C 1
ATOM 4062 O O . ARG A 1 512 ? -24.192 37.265 0.135 1.00 36.38 512 ARG A O 1
ATOM 4069 N N . LEU A 1 513 ? -22.713 35.580 0.028 1.00 35.91 513 LEU A N 1
ATOM 4070 C CA . LEU A 1 513 ? -22.792 35.220 1.450 1.00 35.91 513 LEU A CA 1
ATOM 4071 C C . LEU A 1 513 ? -21.928 36.129 2.336 1.00 35.91 513 LEU A C 1
ATOM 4073 O O . LEU A 1 513 ? -22.318 36.388 3.468 1.00 35.91 513 LEU A O 1
ATOM 4077 N N . THR A 1 514 ? -20.800 36.651 1.841 1.00 34.94 514 THR A N 1
ATOM 4078 C CA . THR A 1 514 ? -20.024 37.668 2.574 1.00 34.94 514 THR A CA 1
ATOM 4079 C C . THR A 1 514 ? -20.719 39.030 2.576 1.00 34.94 514 THR A C 1
ATOM 4081 O O . THR A 1 514 ? -20.728 39.692 3.610 1.00 34.94 514 THR A O 1
ATOM 4084 N N . ASP A 1 515 ? -21.398 39.403 1.487 1.00 32.59 515 ASP A N 1
ATOM 4085 C CA . ASP A 1 515 ? -22.140 40.672 1.414 1.00 32.59 515 ASP A CA 1
ATOM 4086 C C . ASP A 1 515 ? -23.456 40.653 2.217 1.00 32.59 515 ASP A C 1
ATOM 4088 O O . ASP A 1 515 ? -23.907 41.697 2.678 1.00 32.59 515 ASP A O 1
ATOM 4092 N N . GLN A 1 516 ? -24.061 39.480 2.458 1.00 33.56 516 GLN A N 1
ATOM 4093 C CA . GLN A 1 516 ? -25.235 39.360 3.340 1.00 33.56 516 GLN A CA 1
ATOM 4094 C C . GLN A 1 516 ? -24.896 39.322 4.837 1.00 33.56 516 GLN A C 1
ATOM 4096 O O . GLN A 1 516 ? -25.772 39.604 5.649 1.00 33.56 516 GLN A O 1
ATOM 4101 N N . VAL A 1 517 ? -23.656 38.991 5.217 1.00 34.88 517 VAL A N 1
ATOM 4102 C CA . VAL A 1 517 ? -23.235 38.900 6.631 1.00 34.88 517 VAL A CA 1
ATOM 4103 C C . VAL A 1 517 ? -22.540 40.180 7.118 1.00 34.88 517 VAL A C 1
ATOM 4105 O O . VAL A 1 517 ? -22.554 40.452 8.311 1.00 34.88 517 VAL A O 1
ATOM 4108 N N . CYS A 1 518 ? -22.011 41.020 6.221 1.00 32.88 518 CYS A N 1
ATOM 4109 C CA . CYS A 1 518 ? -21.476 42.349 6.568 1.00 32.88 518 CYS A CA 1
ATOM 4110 C C . CYS A 1 518 ? -22.477 43.509 6.383 1.00 32.88 518 CYS A C 1
ATOM 4112 O O . CYS A 1 518 ? -22.099 44.666 6.545 1.00 32.88 518 CYS A O 1
ATOM 4114 N N . GLY A 1 519 ? -23.737 43.219 6.041 1.00 29.94 519 GLY A N 1
ATOM 4115 C CA . GLY A 1 519 ? -24.768 44.217 5.729 1.00 29.94 519 GLY A CA 1
ATOM 4116 C C . GLY A 1 519 ? -25.890 44.357 6.759 1.00 29.94 519 GLY A C 1
ATOM 4117 O O . GLY A 1 519 ? -26.907 44.964 6.434 1.00 29.94 519 GLY A O 1
ATOM 4118 N N . HIS A 1 520 ? -25.749 43.794 7.961 1.00 28.59 520 HIS A N 1
ATOM 4119 C CA . HIS A 1 520 ? -26.692 44.036 9.048 1.00 28.59 520 HIS A CA 1
ATOM 4120 C C . HIS A 1 520 ? -25.970 44.188 10.389 1.00 28.59 520 HIS A C 1
ATOM 4122 O O . HIS A 1 520 ? -25.292 43.274 10.851 1.00 28.59 520 HIS A O 1
ATOM 4128 N N . ASP A 1 521 ? -26.206 45.366 10.963 1.00 27.81 521 ASP A N 1
ATOM 4129 C CA . ASP A 1 521 ? -26.045 45.778 12.357 1.00 27.81 521 ASP A CA 1
ATOM 4130 C C . ASP A 1 521 ? -24.757 46.556 12.705 1.00 27.81 521 ASP A C 1
ATOM 4132 O O . ASP A 1 521 ? -23.687 46.021 12.994 1.00 27.81 521 ASP A O 1
ATOM 4136 N N . LEU A 1 522 ? -24.944 47.883 12.587 1.00 31.78 522 LEU A N 1
ATOM 4137 C CA . LEU A 1 522 ? -24.586 48.941 13.546 1.00 31.78 522 LEU A CA 1
ATOM 4138 C C . LEU A 1 522 ? -24.319 48.473 14.982 1.00 31.78 522 LEU A C 1
ATOM 4140 O O . LEU A 1 522 ? -25.144 47.694 15.513 1.00 31.78 522 LEU A O 1
#

Mean predicted aligned error: 14.35 Å

pLDDT: mean 71.52, std 19.3, range [25.5, 95.69]

Secondary structure (DSSP, 8-state):
---S---------------PPPPPHHHHHHHHHHHHHHHTTGGGT--TTTT-HHHHHHHHHHHHT---HHHHHHHHHHHHHHHHHHHTSSHHHHTSHHHHHHHHHHHHHHHHHHHHHHHHHHHS---HHHHHHHHHHHHHHHHHHHHHHHHHHHSHHHHHH-HHHHHHHHHHTTTS--TTSSS-B--EE-HHHHHHHHHHS-HHHHHHHHHTT-HHHHHHHHHEEPPPS--HHHHHHHHHHHT----TTS-SS------HHHHHHHHS-HHHHHHHHHHHHHHHHHHHTT-SSHHHHHHHHHHHHHHHHH-HHHHHHHHHHHHHHHHHHHHHHHHHHH-HHHHT-SS-HHHHHHHHHHHHHTT-TT--HHHHHHHHHHHHH-SS-----TTTSPP-HHHHHHHHHHHHHHHHHHHHHS-HHHHHHHHTT--BHHHHHHHHHHHTTBSTTSBPPPSBPPPSS-HHHHSSS--S------PPPPPPPBTT-------HHHHHHHTHHHHHHHHHHHHHHSSS--

Foldseek 3Di:
DDDPDDDDDDDPPPPPPPPPDADDLLLLLQLLLLLLVLCVVLLVVAFLLRSDDVSSCSNQVSQVVGPALVSSLVSLLSSLVVNCCVPPNCLVVCLDPVNVVVLVVVLVVLVVVVVVLVVVCVVDVDDPVVSVVVVVVSVVVNVVSVVVNLLNLLRSVVSNPDPVSVVVNVVSCVVVPPVFRPAFWQKFAQLLVVLVCVVVDDPVVVVVCVVVVNPLVVCCVPGIDTDDDDRVVLSSVLSVLLSPDDPVPPDFDPQQPADPLLVVLLVDQLLSSLVLLSLLLVLQVCLCVLAADPVSVVVNVVVVVVCVVVPVVQNVLLVVLSVLLNSLSRSVVCCLQPPVLLQVGPDHVVVVSVVLSVLCVVPVPVGDSSHSSVVVCCVPRVPDDDDDHLSPDHDDPSSSVSSSVLSSLSLLLSLLAGRSNVLSVCSNPHNHPSSSSNSSQVSSLGHPSGDHFDQWDPPPDDCVVVVVPPPDDDDDPDPDPDDTRGSSRSPPPPPVVCCCVSCVVVVVVVVVVVCVVVPDDD

InterPro domains:
  IPR007658 Protein of unknown function DUF594 [PF04578] (400-444)
  IPR025315 Domain of unknown function DUF4220 [PF13968] (25-193)